Protein AF-A0A135VPC7-F1 (afdb_monomer_lite)

Secondary structure (DSSP, 8-state):
----STTHHHHHHHHHHHS--------EEEEEE-TTT--EEEEEEETTTTEEEEEEES-----PPP---S-HHHHHHHT--B-TTSSBPP-TTSS-TTB-SSTT-B--GGGTSS--HHHHHHHHHHHHHHHHHHS--PPPPPPPPPPHHHHHHHHSSP-EEEEEE-TTHHHHTTS-HHHHHHHHHTSTTEEEEEEETTTTSHHHHHHHHHHHHHTT-SEEEEEES-HHHHHHHHHHHHHTTT--GGGEEEEE-IIIIITT-TT-HHHHHHHHHHHHHHHHHHHTT----PPPP-PPPSEEEEE--BHHHHHHHHHHHHTT-EEEEE-SSSSSBGGGGG-SEETTTTEEHHHHHHHHHHHHTT-TTEEEETTEEEEEEEEETTEEEEEEEETTEEEEEEESEEEE---------TTGGGTTTSTT---HHHHHHHHHTT-S--TT------TTTTSS--TTSTT---S--SSHHHHHHHHHHHT-

pLDDT: mean 91.54, std 7.48, range [54.12, 98.88]

Foldseek 3Di:
DPQFDWCRLVVVVCCVPPVVDDDAPWDWDDWDADPPPRWIWTWIARPVVRDIDTDTDNDDDDDDADAADPPVVVCVVQVFDADPRGATAADPVDPQRQHRVRPLHGDFDPSHHDDDPVRRVVSVVVRVLSNVLVDDDPDDDDQPDQDPVLVVLLPDQAQEEEEEECCACLQVVQAVSVVLQVLLCPAPNHQHGYYDPHCLDPVNLVVVLVCCVVSVGQAYEYEEADCVPCLVVVLVSVVVSSHQSQLYFYQHLRPVARPVCSVPRVVSHVVSSVSSNVRVVVSSVGHRDDDDDDAAAQEEEEEAQALVSLVVLLSSVSSPGAYEYEHLAQAHHAPLVLFQADDLVRHGSVVSRVVSCVSQPPRPRYHYHHNKDWDDWDDDARWIWTWIDRPPDIDTDTHNYYHYDNDDDDDDDPQQVCVVNDPLDDDLSVQRVCLSVVNHADPPDDDDDDPQRQACDDPPDVVGHNTDPNCRVVSVVSSVVSVD

Radius of gyration: 28.24 Å; chains: 1; bounding box: 71×53×79 Å

Sequence (484 aa):
MRAFGKGFEEFLVRAETEYDIHFVKGIPSEIQEDYGTKDLIVRHSDAKGHNVLVDKYDLVVLCPAMIPSLNTKLNEQLGITTDESGFIQPDLSSLMISETGVPGIHMCGAVQMPKDIPDSVAQGSAAAALAALDITIPQGEETEALTEEDLELIAAEPRIGVVICSCGINIAGTVDVAEVTEYASSLPNVVYAENLLYSCSSDAQVVIKEAIKEHKLNRLVVASCTPRTHEPLFRATIEEAGLNKYLFELANIREHCSWVHQADKDEATSKAMDLVRMSVARAKLLEAQEEAVTQIEPSVLIIGAGVSGMATAEVISQKGFNVYLVEKQDKVGGFLNELATVNFDNRPASEIVAYYEHRISGKENIHLLLNSEVVDAKGSIGEFEVVIKTGAKKETLTVGIVIVATGAVALEEKGLYGLNKLPEVMTEVEFNTRIASGEGIEDGETFAVIHCAGSREDASLEGSRTWCSGICCMIALEHSLELC

Structure (mmCIF, N/CA/C/O backbone):
data_AF-A0A135VPC7-F1
#
_entry.id   AF-A0A135VPC7-F1
#
loop_
_atom_site.group_PDB
_atom_site.id
_atom_site.type_symbol
_atom_site.label_atom_id
_atom_site.label_alt_id
_atom_site.label_comp_id
_atom_site.label_asym_id
_atom_site.label_entity_id
_atom_site.label_seq_id
_atom_site.pdbx_PDB_ins_code
_atom_site.Cartn_x
_atom_site.Cartn_y
_atom_site.Cartn_z
_atom_site.occupancy
_atom_site.B_iso_or_equiv
_atom_site.auth_seq_id
_atom_site.auth_comp_id
_atom_site.auth_asym_id
_atom_site.auth_atom_id
_atom_site.pdbx_PDB_model_num
ATOM 1 N N . MET A 1 1 ? 18.654 10.940 12.862 1.00 72.75 1 MET A N 1
ATOM 2 C CA . MET A 1 1 ? 17.286 11.270 12.396 1.00 72.75 1 MET A CA 1
ATOM 3 C C . MET A 1 1 ? 16.316 10.312 13.087 1.00 72.75 1 MET A C 1
ATOM 5 O O . MET A 1 1 ? 16.768 9.244 13.469 1.00 72.75 1 MET A O 1
ATOM 9 N N . ARG A 1 2 ? 15.046 10.670 13.326 1.00 78.12 2 ARG A N 1
ATOM 10 C CA . ARG A 1 2 ? 14.017 9.685 13.718 1.00 78.12 2 ARG A CA 1
ATOM 11 C C . ARG A 1 2 ? 13.128 9.452 12.505 1.00 78.12 2 ARG A C 1
ATOM 13 O O . ARG A 1 2 ? 12.316 10.313 12.190 1.00 78.12 2 ARG A O 1
ATOM 20 N N . ALA A 1 3 ? 13.349 8.351 11.794 1.00 84.81 3 ALA A N 1
ATOM 21 C CA . ALA A 1 3 ? 12.686 8.100 10.520 1.00 84.81 3 ALA A CA 1
ATOM 22 C C . ALA A 1 3 ? 11.246 7.609 10.756 1.00 84.81 3 ALA A C 1
ATOM 24 O O . ALA A 1 3 ? 11.045 6.591 11.415 1.00 84.81 3 ALA A O 1
ATOM 25 N N . PHE A 1 4 ? 10.247 8.375 10.323 1.00 84.00 4 PHE A N 1
ATOM 26 C CA . PHE A 1 4 ? 8.829 8.051 10.504 1.00 84.00 4 PHE A CA 1
ATOM 27 C C . PHE A 1 4 ? 8.367 7.025 9.462 1.00 84.00 4 PHE A C 1
ATOM 29 O O . PHE A 1 4 ? 8.830 7.063 8.329 1.00 84.00 4 PHE A O 1
ATOM 36 N N . GLY A 1 5 ? 7.439 6.142 9.841 1.00 81.50 5 GLY A N 1
ATOM 37 C CA . GLY A 1 5 ? 6.822 5.173 8.934 1.00 81.50 5 GLY A CA 1
ATOM 38 C C . GLY A 1 5 ? 7.463 3.781 8.952 1.00 81.50 5 GLY A C 1
ATOM 39 O O . GLY A 1 5 ? 8.537 3.546 9.512 1.00 81.50 5 GLY A O 1
ATOM 40 N N . LYS A 1 6 ? 6.764 2.821 8.342 1.00 80.94 6 LYS A N 1
ATOM 41 C CA . LYS A 1 6 ? 7.177 1.413 8.284 1.00 80.94 6 LYS A CA 1
ATOM 42 C C . LYS A 1 6 ? 8.359 1.231 7.325 1.00 80.94 6 LYS A C 1
ATOM 44 O O . LYS A 1 6 ? 8.298 1.692 6.191 1.00 80.94 6 LYS A O 1
ATOM 49 N N . GLY A 1 7 ? 9.406 0.523 7.752 1.00 83.69 7 GLY A N 1
ATOM 50 C CA . GLY A 1 7 ? 10.585 0.226 6.926 1.00 83.69 7 GLY A CA 1
ATOM 51 C C . GLY A 1 7 ? 11.620 1.355 6.839 1.00 83.69 7 GLY A C 1
ATOM 52 O O . GLY A 1 7 ? 12.716 1.138 6.324 1.00 83.69 7 GLY A O 1
ATOM 53 N N . PHE A 1 8 ? 11.300 2.556 7.330 1.00 87.06 8 PHE A N 1
ATOM 54 C CA . PHE A 1 8 ? 12.202 3.706 7.273 1.00 87.06 8 PHE A CA 1
ATOM 55 C C . PHE A 1 8 ? 13.305 3.663 8.336 1.00 87.06 8 PHE A C 1
ATOM 57 O O . PHE A 1 8 ? 14.398 4.173 8.090 1.00 87.06 8 PHE A O 1
ATOM 64 N N . GLU A 1 9 ? 13.056 3.046 9.496 1.00 88.00 9 GLU A N 1
ATOM 65 C CA . GLU A 1 9 ? 14.110 2.850 10.498 1.00 88.00 9 GLU A CA 1
ATOM 66 C C . GLU A 1 9 ? 15.150 1.853 9.993 1.00 88.00 9 GLU A C 1
ATOM 68 O O . GLU A 1 9 ? 16.345 2.126 10.027 1.00 88.00 9 GLU A O 1
ATOM 73 N N . GLU A 1 10 ? 14.695 0.739 9.428 1.00 87.31 10 GLU A N 1
ATOM 74 C CA . GLU A 1 10 ? 15.557 -0.265 8.816 1.00 87.31 10 GLU A CA 1
ATOM 75 C C . GLU A 1 10 ? 16.342 0.316 7.638 1.00 87.31 10 GLU A C 1
ATOM 77 O O . GLU A 1 10 ? 17.516 -0.001 7.458 1.00 87.31 10 GLU A O 1
ATOM 82 N N . PHE A 1 11 ? 15.724 1.210 6.859 1.00 87.69 11 PHE A N 1
ATOM 83 C CA . PHE A 1 11 ? 16.418 1.947 5.807 1.00 87.69 11 PHE A CA 1
ATOM 84 C C . PHE A 1 11 ? 17.550 2.821 6.365 1.00 87.69 11 PHE A C 1
ATOM 86 O O . PHE A 1 11 ? 18.639 2.829 5.793 1.00 87.69 11 PHE A O 1
ATOM 93 N N . LEU A 1 12 ? 17.314 3.526 7.476 1.00 88.50 12 LEU A N 1
ATOM 94 C CA . LEU A 1 12 ? 18.331 4.344 8.139 1.00 88.50 12 LEU A CA 1
ATOM 95 C C . LEU A 1 12 ? 19.474 3.486 8.692 1.00 88.50 12 LEU A C 1
ATOM 97 O O . LEU A 1 12 ? 20.634 3.810 8.459 1.00 88.50 12 LEU A O 1
ATOM 101 N N . VAL A 1 13 ? 19.158 2.378 9.368 1.00 87.00 13 VAL A N 1
ATOM 102 C CA . VAL A 1 13 ? 20.171 1.443 9.881 1.00 87.00 13 VAL A CA 1
ATOM 103 C C . VAL A 1 13 ? 21.017 0.905 8.732 1.00 87.00 13 VAL A C 1
ATOM 105 O O . VAL A 1 13 ? 22.240 0.944 8.796 1.00 87.00 13 VAL A O 1
ATOM 108 N N . ARG A 1 14 ? 20.378 0.490 7.635 1.00 88.81 14 ARG A N 1
ATOM 109 C CA . ARG A 1 14 ? 21.077 -0.001 6.447 1.00 88.81 14 ARG A CA 1
ATOM 110 C C . ARG A 1 14 ? 21.970 1.066 5.810 1.00 88.81 14 ARG A C 1
ATOM 112 O O . ARG A 1 14 ? 23.084 0.756 5.401 1.00 88.81 14 ARG A O 1
ATOM 119 N N . ALA A 1 15 ? 21.501 2.313 5.734 1.00 90.50 15 ALA A N 1
ATOM 120 C CA . ALA A 1 15 ? 22.293 3.453 5.270 1.00 90.50 15 ALA A CA 1
AT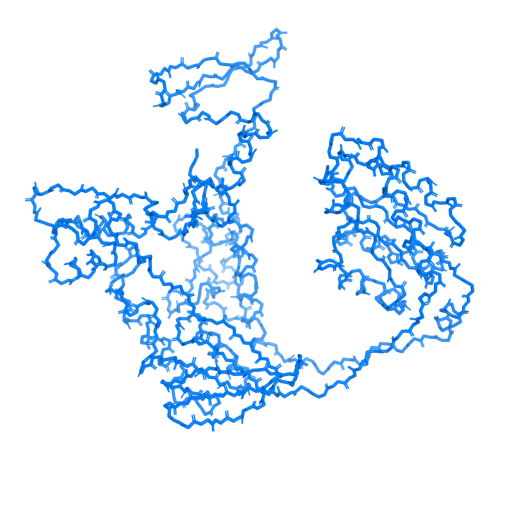OM 121 C C . ALA A 1 15 ? 23.600 3.599 6.069 1.00 90.50 15 ALA A C 1
ATOM 123 O O . ALA A 1 15 ? 24.664 3.756 5.472 1.00 90.50 15 ALA A O 1
ATOM 124 N N . GLU A 1 16 ? 23.530 3.484 7.397 1.00 89.12 16 GLU A N 1
ATOM 125 C CA . GLU A 1 16 ? 24.704 3.545 8.276 1.00 89.12 16 GLU A CA 1
ATOM 126 C C . GLU A 1 16 ? 25.622 2.325 8.121 1.00 89.12 16 GLU A C 1
ATOM 128 O O . GLU A 1 16 ? 26.836 2.482 8.021 1.00 89.12 16 GLU A O 1
ATOM 133 N N . THR A 1 17 ? 25.068 1.108 8.102 1.00 88.19 17 THR A N 1
ATOM 134 C CA . THR A 1 17 ? 25.876 -0.119 8.197 1.00 88.19 17 THR A CA 1
ATOM 135 C C . THR A 1 17 ? 26.418 -0.623 6.865 1.00 88.19 17 THR A C 1
ATOM 137 O O . THR A 1 17 ? 27.460 -1.274 6.853 1.00 88.19 17 THR A O 1
ATOM 140 N N . GLU A 1 18 ? 25.713 -0.382 5.756 1.00 88.12 18 GLU A N 1
ATOM 141 C CA . GLU A 1 18 ? 26.069 -0.924 4.434 1.00 88.12 18 GLU A CA 1
ATOM 142 C C . GLU A 1 18 ? 26.619 0.135 3.472 1.00 88.12 18 GLU A C 1
ATOM 144 O O . GLU A 1 18 ? 27.427 -0.200 2.608 1.00 88.12 18 GLU A O 1
ATOM 149 N N . TYR A 1 19 ? 26.204 1.399 3.608 1.00 87.44 19 TYR A N 1
ATOM 150 C CA . TYR A 1 19 ? 26.541 2.463 2.650 1.00 87.44 19 TYR A CA 1
ATOM 151 C C . TYR A 1 19 ? 27.497 3.526 3.207 1.00 87.44 19 TYR A C 1
ATOM 153 O O . TYR A 1 19 ? 27.741 4.522 2.529 1.00 87.44 19 TYR A O 1
ATOM 161 N N . ASP A 1 20 ? 28.020 3.328 4.423 1.00 89.38 20 ASP A N 1
ATOM 162 C CA . ASP A 1 20 ? 28.919 4.266 5.118 1.00 89.38 20 ASP A CA 1
ATOM 163 C C . ASP A 1 20 ? 28.349 5.699 5.187 1.00 89.38 20 ASP A C 1
ATOM 165 O O . ASP A 1 20 ? 29.056 6.703 5.102 1.00 89.38 20 ASP A O 1
ATOM 169 N N . ILE A 1 21 ? 27.018 5.815 5.306 1.00 92.12 21 ILE A N 1
ATOM 170 C CA . ILE A 1 21 ? 26.350 7.112 5.417 1.00 92.12 21 ILE A CA 1
ATOM 171 C C . ILE A 1 21 ? 26.437 7.582 6.866 1.00 92.12 21 ILE A C 1
ATOM 173 O O . ILE A 1 21 ? 25.859 6.990 7.777 1.00 92.12 21 ILE A O 1
ATOM 177 N N . HIS A 1 22 ? 27.115 8.707 7.079 1.00 89.06 22 HIS A N 1
ATOM 178 C CA . HIS A 1 22 ? 27.254 9.310 8.399 1.00 89.06 22 HIS A CA 1
ATOM 179 C C . HIS A 1 22 ? 26.122 10.300 8.699 1.00 89.06 22 HIS A C 1
ATOM 181 O O . HIS A 1 22 ? 26.039 11.382 8.115 1.00 89.06 22 HIS A O 1
ATOM 187 N N . PHE A 1 23 ? 25.274 9.975 9.678 1.00 88.50 23 PHE A N 1
ATOM 188 C CA . PHE A 1 23 ? 24.231 10.885 10.152 1.00 88.50 23 PHE A CA 1
ATOM 189 C C . PHE A 1 23 ? 24.713 11.731 11.335 1.00 88.50 23 PHE A C 1
ATOM 191 O O . PHE A 1 23 ? 24.762 11.275 12.482 1.00 88.50 23 PHE A O 1
ATOM 198 N N . VAL A 1 24 ? 24.968 13.015 11.085 1.00 87.56 24 VAL A N 1
ATOM 199 C CA . VAL A 1 24 ? 25.245 13.992 12.146 1.00 87.56 24 VAL A CA 1
ATOM 200 C C . VAL A 1 24 ? 23.940 14.648 12.593 1.00 87.56 24 VAL A C 1
ATOM 202 O O . VAL A 1 24 ? 23.229 15.273 11.807 1.00 87.56 24 VAL A O 1
ATOM 205 N N . LYS A 1 25 ? 23.597 14.520 13.882 1.00 86.94 25 LYS A N 1
ATOM 206 C CA . LYS A 1 25 ? 22.480 15.278 14.463 1.00 86.94 25 LYS A CA 1
ATOM 207 C C . LYS A 1 25 ? 22.978 16.691 14.747 1.00 86.94 25 LYS A C 1
ATOM 209 O O . LYS A 1 25 ? 23.681 16.893 15.729 1.00 86.94 25 LYS A O 1
ATOM 214 N N . GLY A 1 26 ? 22.596 17.656 13.923 1.00 86.06 26 GLY A N 1
ATOM 215 C CA . GLY A 1 26 ? 23.126 19.010 14.003 1.00 86.06 26 GLY A CA 1
ATOM 216 C C . GLY A 1 26 ? 22.291 20.028 13.249 1.00 86.06 26 GLY A C 1
ATOM 217 O O . GLY A 1 26 ? 21.329 19.676 12.571 1.00 86.06 26 GLY A O 1
ATOM 218 N N . ILE A 1 27 ? 22.677 21.294 13.375 1.00 86.94 27 ILE A N 1
ATOM 219 C CA . ILE A 1 27 ? 22.133 22.401 12.591 1.00 86.94 27 ILE A CA 1
ATOM 220 C C . ILE A 1 27 ? 23.281 22.952 11.738 1.00 86.94 27 ILE A C 1
ATOM 222 O O . ILE A 1 27 ? 24.277 23.410 12.311 1.00 86.94 27 ILE A O 1
ATOM 226 N N . PRO A 1 28 ? 23.179 22.913 10.399 1.00 89.00 28 PRO A N 1
ATOM 227 C CA . PRO A 1 28 ? 24.107 23.633 9.541 1.00 89.00 28 PRO A CA 1
ATOM 228 C C . PRO A 1 28 ? 23.878 25.136 9.715 1.00 89.00 28 PRO A C 1
ATOM 230 O O . PRO A 1 28 ? 22.756 25.622 9.592 1.00 89.00 28 PRO A O 1
ATOM 233 N N . SER A 1 29 ? 24.938 25.873 10.044 1.00 91.31 29 SER A N 1
ATOM 234 C CA . SER A 1 29 ? 24.877 27.323 10.256 1.00 91.31 29 SER A CA 1
ATOM 235 C C . SER A 1 29 ? 25.295 28.117 9.026 1.00 91.31 29 SER A C 1
ATOM 237 O O . SER A 1 29 ? 24.827 29.234 8.833 1.00 91.31 29 SER A O 1
ATOM 239 N N . GLU A 1 30 ? 26.219 27.575 8.232 1.00 93.06 30 GLU A N 1
ATOM 240 C CA . GLU A 1 30 ? 26.846 28.309 7.139 1.00 93.06 30 GLU A CA 1
ATOM 241 C C . GLU A 1 30 ? 27.430 27.348 6.102 1.00 93.06 30 GLU A C 1
ATOM 243 O O . GLU A 1 30 ? 27.975 26.303 6.461 1.00 93.06 30 GLU A O 1
ATOM 248 N N . ILE A 1 31 ? 27.323 27.727 4.829 1.00 94.06 31 ILE A N 1
ATOM 249 C CA . ILE A 1 31 ? 27.964 27.052 3.700 1.00 94.06 31 ILE A CA 1
ATOM 250 C C . ILE A 1 31 ? 28.766 28.116 2.948 1.00 94.06 31 ILE A C 1
ATOM 252 O O . ILE A 1 31 ? 28.195 29.116 2.509 1.00 94.06 31 ILE A O 1
ATOM 256 N N . GLN A 1 32 ? 30.074 27.910 2.811 1.00 95.38 32 GLN A N 1
ATOM 257 C CA . GLN A 1 32 ? 30.968 28.774 2.038 1.00 95.38 32 GLN A CA 1
ATOM 258 C C . GLN A 1 32 ? 31.668 27.965 0.950 1.00 95.38 32 GLN A C 1
ATOM 260 O O . GLN A 1 32 ? 32.112 26.851 1.199 1.00 95.38 32 GLN A O 1
ATOM 265 N N . GLU A 1 33 ? 31.809 28.533 -0.242 1.00 95.19 33 GLU A N 1
ATOM 266 C CA . GLU A 1 33 ? 32.631 27.941 -1.300 1.00 95.19 33 GLU A CA 1
ATOM 267 C C . GLU A 1 33 ? 34.086 28.408 -1.147 1.00 95.19 33 GLU A C 1
ATOM 269 O O . GLU A 1 33 ? 34.357 29.611 -1.050 1.00 95.19 33 GLU A O 1
ATOM 274 N N . ASP A 1 34 ? 35.036 27.473 -1.156 1.00 93.12 34 ASP A N 1
ATOM 275 C CA . ASP A 1 34 ? 36.452 27.797 -1.320 1.00 93.12 34 ASP A CA 1
ATOM 276 C C . ASP A 1 34 ? 36.701 28.202 -2.781 1.00 93.12 34 ASP A C 1
ATOM 278 O O . ASP A 1 34 ? 36.627 27.387 -3.700 1.00 93.12 34 ASP A O 1
ATOM 282 N N . TYR A 1 35 ? 37.010 29.477 -3.024 1.00 90.88 35 TYR A N 1
ATOM 283 C CA . TYR A 1 35 ? 37.190 29.993 -4.386 1.00 90.88 35 TYR A CA 1
ATOM 284 C C . TYR A 1 35 ? 38.337 29.333 -5.168 1.00 90.88 35 TYR A C 1
ATOM 286 O O . TYR A 1 35 ? 38.335 29.410 -6.400 1.00 90.88 35 TYR A O 1
ATOM 294 N N . GLY A 1 36 ? 39.314 28.735 -4.478 1.00 93.31 36 GLY A N 1
ATOM 295 C CA . GLY A 1 36 ? 40.458 28.064 -5.084 1.00 93.31 36 GLY A CA 1
ATOM 296 C C . GLY A 1 36 ? 40.164 26.612 -5.449 1.00 93.31 36 GLY A C 1
ATOM 297 O O . GLY A 1 36 ? 40.457 26.211 -6.575 1.00 93.31 36 GLY A O 1
ATOM 298 N N . THR A 1 37 ? 39.594 25.837 -4.519 1.00 93.00 37 THR A N 1
ATOM 299 C CA . THR A 1 37 ? 39.333 24.399 -4.732 1.00 93.00 37 THR A CA 1
ATOM 300 C C . THR A 1 37 ? 37.948 24.095 -5.283 1.00 93.00 37 THR A C 1
ATOM 302 O O . THR A 1 37 ? 37.784 23.054 -5.907 1.00 93.00 37 THR A O 1
ATOM 305 N N . LYS A 1 38 ? 36.990 25.019 -5.128 1.00 93.19 38 LYS A N 1
ATOM 306 C CA . LYS A 1 38 ? 35.553 24.829 -5.393 1.00 93.19 38 LYS A CA 1
ATOM 307 C C . LYS A 1 38 ? 34.832 23.914 -4.400 1.00 93.19 38 LYS A C 1
ATOM 309 O O . LYS A 1 38 ? 33.646 23.662 -4.587 1.00 93.19 38 LYS A O 1
ATOM 314 N N . ASP A 1 39 ? 35.503 23.501 -3.323 1.00 95.31 39 ASP A N 1
ATOM 315 C CA . ASP A 1 39 ? 34.881 22.714 -2.254 1.00 95.31 39 ASP A CA 1
ATOM 316 C C . ASP A 1 39 ? 33.883 23.561 -1.458 1.00 95.31 39 ASP A C 1
ATOM 318 O O . ASP A 1 39 ? 34.072 24.765 -1.249 1.00 95.31 39 ASP A O 1
ATOM 322 N N . LEU A 1 40 ? 32.856 22.904 -0.927 1.00 96.00 40 LEU A N 1
ATOM 323 C CA . LEU A 1 40 ? 31.874 23.507 -0.037 1.00 96.00 40 LEU A CA 1
ATOM 324 C C . LEU A 1 40 ? 32.274 23.243 1.416 1.00 96.00 40 LEU A C 1
ATOM 326 O O . LEU A 1 40 ? 32.269 22.110 1.891 1.00 96.00 40 LEU A O 1
ATOM 330 N N . ILE A 1 41 ? 32.619 24.310 2.128 1.00 95.94 41 ILE A N 1
ATOM 331 C CA . ILE A 1 41 ? 32.928 24.309 3.555 1.00 95.94 41 ILE A CA 1
ATOM 332 C C . ILE A 1 41 ? 31.616 24.490 4.316 1.00 95.94 41 ILE A C 1
ATOM 334 O O . ILE A 1 41 ? 30.995 25.555 4.260 1.00 95.94 41 ILE A O 1
ATOM 338 N N . VAL A 1 42 ? 31.197 23.459 5.044 1.00 94.56 42 VAL A N 1
ATOM 339 C CA . VAL A 1 42 ? 29.961 23.459 5.827 1.00 94.56 42 VAL A CA 1
ATOM 340 C C . VAL A 1 42 ? 30.307 23.555 7.301 1.00 94.56 42 VAL A C 1
ATOM 342 O O . VAL A 1 42 ? 30.961 22.683 7.872 1.00 94.56 42 VAL A O 1
ATOM 345 N N . ARG A 1 43 ? 29.821 24.618 7.940 1.00 94.44 43 ARG A N 1
ATOM 346 C CA . ARG A 1 43 ? 29.892 24.777 9.388 1.00 94.44 43 ARG A CA 1
ATOM 347 C C . ARG A 1 43 ? 28.586 24.300 10.003 1.00 94.44 43 ARG A C 1
ATOM 349 O O . ARG A 1 43 ? 27.528 24.857 9.698 1.00 94.44 43 ARG A O 1
ATOM 356 N N . HIS A 1 44 ? 28.649 23.312 10.887 1.00 91.81 44 HIS A N 1
ATOM 357 C CA . HIS A 1 44 ? 27.465 22.762 11.547 1.00 91.81 44 HIS A CA 1
ATOM 358 C C . HIS A 1 44 ? 27.744 22.356 12.993 1.00 91.81 44 HIS A C 1
ATOM 360 O O . HIS A 1 44 ? 28.887 22.153 13.399 1.00 91.81 44 HIS A O 1
ATOM 366 N N . SER A 1 45 ? 26.691 22.252 13.799 1.00 90.69 45 SER A N 1
ATOM 367 C CA . SER A 1 45 ? 26.810 21.656 15.130 1.00 90.69 45 SER A CA 1
ATOM 368 C C . SER A 1 45 ? 26.825 20.129 15.058 1.00 90.69 45 SER A C 1
ATOM 370 O O . SER A 1 45 ? 26.252 19.528 14.151 1.00 90.69 45 SER A O 1
ATOM 372 N N . ASP A 1 46 ? 27.451 19.500 16.046 1.00 86.69 46 ASP A N 1
ATOM 373 C CA . ASP A 1 46 ? 27.217 18.106 16.401 1.00 86.69 46 ASP A CA 1
ATOM 374 C C . ASP A 1 46 ? 26.585 18.066 17.794 1.00 86.69 46 ASP A C 1
ATOM 376 O O . ASP A 1 46 ? 27.235 18.309 18.814 1.00 86.69 46 ASP A O 1
ATOM 380 N N . ALA A 1 47 ? 25.287 17.777 17.838 1.00 78.44 47 ALA A N 1
ATOM 381 C CA . ALA A 1 47 ? 24.519 17.713 19.072 1.00 78.44 47 ALA A CA 1
ATOM 382 C C . ALA A 1 47 ? 24.917 16.526 19.963 1.00 78.44 47 ALA A C 1
ATOM 384 O O . ALA A 1 47 ? 24.576 16.544 21.144 1.00 78.44 47 ALA A O 1
ATOM 385 N N . LYS A 1 48 ? 25.600 15.501 19.428 1.00 78.00 48 LYS A N 1
ATOM 386 C CA . LYS A 1 48 ? 26.121 14.377 20.223 1.00 78.00 48 LYS A CA 1
ATOM 387 C C . LYS A 1 48 ? 27.492 14.708 20.816 1.00 78.00 48 LYS A C 1
ATOM 389 O O . LYS A 1 48 ? 27.728 14.430 21.986 1.00 78.00 48 LYS A O 1
ATOM 394 N N . GLY A 1 49 ? 28.381 15.303 20.023 1.00 74.50 49 GLY A N 1
ATOM 395 C CA . GLY A 1 49 ? 29.731 15.683 20.444 1.00 74.50 49 GLY A CA 1
ATOM 396 C C . GLY A 1 49 ? 29.831 17.031 21.160 1.00 74.50 49 GLY A C 1
ATOM 397 O O . GLY A 1 49 ? 30.895 17.350 21.680 1.00 74.50 49 GLY A O 1
ATOM 398 N N . HIS A 1 50 ? 28.752 17.823 21.188 1.00 78.69 50 HIS A N 1
ATOM 399 C CA . HIS A 1 50 ? 28.715 19.192 21.723 1.00 78.69 50 HIS A CA 1
ATOM 400 C C . HIS A 1 50 ? 29.764 20.134 21.099 1.00 78.69 50 HIS A C 1
ATOM 402 O O . HIS A 1 50 ? 30.234 21.068 21.747 1.00 78.69 50 HIS A O 1
ATOM 408 N N . ASN A 1 51 ? 30.110 19.907 19.828 1.00 86.25 51 ASN A N 1
ATOM 409 C CA . ASN A 1 51 ? 31.130 20.661 19.099 1.00 86.25 51 ASN A CA 1
ATOM 410 C C . ASN A 1 51 ? 30.536 21.389 17.888 1.00 86.25 51 ASN A C 1
ATOM 412 O O . ASN A 1 51 ? 29.458 21.050 17.396 1.00 86.25 51 ASN A O 1
ATOM 416 N N . VAL A 1 52 ? 31.266 22.391 17.396 1.00 89.19 52 VAL A N 1
ATOM 417 C CA . VAL A 1 52 ? 31.037 22.979 16.071 1.00 89.19 52 VAL A CA 1
ATOM 418 C C . VAL A 1 52 ? 32.065 22.379 15.126 1.00 89.19 52 VAL A C 1
ATOM 420 O O . VAL A 1 52 ? 33.265 22.492 15.376 1.00 89.19 52 VAL A O 1
ATOM 423 N N . LEU A 1 53 ? 31.583 21.742 14.069 1.00 90.12 53 LEU A N 1
ATOM 424 C CA . LEU A 1 53 ? 32.388 21.108 13.038 1.00 90.12 53 LEU A CA 1
ATOM 425 C C . LEU A 1 53 ? 32.462 22.013 11.805 1.00 90.12 53 LEU A C 1
ATOM 427 O O . LEU A 1 53 ? 31.583 22.850 11.569 1.00 90.12 53 LEU A O 1
ATOM 431 N N . VAL A 1 54 ? 33.564 21.880 11.071 1.00 93.06 54 VAL A N 1
ATOM 432 C CA . VAL A 1 54 ? 33.824 22.574 9.809 1.00 93.06 54 VAL A CA 1
ATOM 433 C C . VAL A 1 54 ? 34.364 21.529 8.850 1.00 93.06 54 VAL A C 1
ATOM 435 O O . VAL A 1 54 ? 35.555 21.219 8.872 1.00 93.06 54 VAL A O 1
ATOM 438 N N . ASP A 1 55 ? 33.468 20.989 8.038 1.00 92.56 55 ASP A N 1
ATOM 439 C CA . ASP A 1 55 ? 33.754 19.885 7.132 1.00 92.56 55 ASP A CA 1
ATOM 440 C C . ASP A 1 55 ? 33.698 20.359 5.677 1.00 92.56 55 ASP A C 1
ATOM 442 O O . ASP A 1 55 ? 33.061 21.366 5.352 1.00 92.56 55 ASP A O 1
ATOM 446 N N . LYS A 1 56 ? 34.422 19.662 4.799 1.00 94.69 56 LYS A N 1
ATOM 447 C CA . LYS A 1 56 ? 34.497 19.963 3.366 1.00 94.69 56 LYS A CA 1
ATOM 448 C C . LYS A 1 56 ? 33.747 18.905 2.572 1.00 94.69 56 LYS A C 1
ATOM 450 O O . LYS A 1 56 ? 33.930 17.718 2.827 1.00 94.69 56 LYS A O 1
ATOM 455 N N . TYR A 1 57 ? 32.966 19.342 1.592 1.00 94.25 57 TYR A N 1
ATOM 456 C CA . TYR A 1 57 ? 32.167 18.474 0.732 1.00 94.25 57 TYR A CA 1
ATOM 457 C C . TYR A 1 57 ? 32.251 18.914 -0.731 1.00 94.25 57 TYR A C 1
ATOM 459 O O . TYR A 1 57 ? 32.289 20.110 -1.019 1.00 94.25 57 TYR A O 1
ATOM 467 N N . ASP A 1 58 ? 32.202 17.954 -1.656 1.00 94.94 58 ASP A N 1
ATOM 468 C CA . ASP A 1 58 ? 32.141 18.226 -3.102 1.00 94.94 58 ASP A CA 1
ATOM 469 C C . ASP A 1 58 ? 30.747 18.710 -3.549 1.00 94.94 58 ASP A C 1
ATOM 471 O O . ASP A 1 58 ? 30.598 19.386 -4.566 1.00 94.94 58 ASP A O 1
ATOM 475 N N . LEU A 1 59 ? 29.703 18.353 -2.793 1.00 93.94 59 LEU A N 1
ATOM 476 C CA . LEU A 1 59 ? 28.312 18.695 -3.076 1.00 93.94 59 LEU A CA 1
ATOM 477 C C . LEU A 1 59 ? 27.525 18.860 -1.775 1.00 93.94 59 LEU A C 1
ATOM 479 O O . LEU A 1 59 ? 27.587 18.014 -0.886 1.00 93.94 59 LEU A O 1
ATOM 483 N N . VAL A 1 60 ? 26.713 19.915 -1.705 1.00 93.19 60 VAL A N 1
ATOM 484 C CA . VAL A 1 60 ? 25.707 20.093 -0.655 1.00 93.19 60 VAL A CA 1
ATOM 485 C C . VAL A 1 60 ? 24.331 20.098 -1.302 1.00 93.19 60 VAL A C 1
ATOM 487 O O . VAL A 1 60 ? 24.008 20.977 -2.100 1.00 93.19 60 VAL A O 1
ATOM 490 N N . VAL A 1 61 ? 23.512 19.112 -0.940 1.00 93.75 61 VAL A N 1
ATOM 491 C CA . VAL A 1 61 ? 22.116 19.019 -1.372 1.00 93.75 61 VAL A CA 1
ATOM 492 C C . VAL A 1 61 ? 21.228 19.495 -0.231 1.00 93.75 61 VAL A C 1
ATOM 494 O O . VAL A 1 61 ? 21.211 18.902 0.846 1.00 93.75 61 VAL A O 1
ATOM 497 N N . LEU A 1 62 ? 20.485 20.577 -0.459 1.00 89.44 62 LEU A N 1
ATOM 498 C CA . LEU A 1 62 ? 19.492 21.057 0.496 1.00 89.44 62 LEU A CA 1
ATOM 499 C C . LEU A 1 62 ? 18.203 20.247 0.340 1.00 89.44 62 LEU A C 1
ATOM 501 O O . LEU A 1 62 ? 17.713 20.071 -0.773 1.00 89.44 62 LEU A O 1
ATOM 505 N N . CYS A 1 63 ? 17.633 19.807 1.460 1.00 87.56 63 CYS A N 1
ATOM 506 C CA . CYS A 1 63 ? 16.290 19.234 1.522 1.00 87.56 63 CYS A CA 1
ATOM 507 C C . CYS A 1 63 ? 15.347 20.281 2.144 1.00 87.56 63 CYS A C 1
ATOM 509 O O . CYS A 1 63 ? 15.166 20.287 3.364 1.00 87.56 63 CYS A O 1
ATOM 511 N N . PRO A 1 64 ? 14.849 21.257 1.357 1.00 86.12 64 PRO A N 1
ATOM 512 C CA . PRO A 1 64 ? 13.976 22.305 1.872 1.00 86.12 64 PRO A CA 1
ATOM 513 C C . PRO A 1 64 ? 12.606 21.747 2.269 1.00 86.12 64 PRO A C 1
ATOM 515 O O . PRO A 1 64 ? 12.191 20.679 1.820 1.00 86.12 64 PRO A O 1
ATOM 518 N N . ALA A 1 65 ? 11.880 22.507 3.090 1.00 87.25 65 ALA A N 1
ATOM 519 C CA . ALA A 1 65 ? 10.499 22.185 3.421 1.00 87.25 65 ALA A CA 1
ATOM 520 C C . ALA A 1 65 ? 9.621 22.160 2.159 1.00 87.25 65 ALA A C 1
ATOM 522 O O . ALA A 1 65 ? 9.772 22.993 1.262 1.00 87.25 65 ALA A O 1
ATOM 523 N N . MET A 1 66 ? 8.677 21.221 2.115 1.00 90.19 66 MET A N 1
ATOM 524 C CA . MET A 1 66 ? 7.628 21.220 1.100 1.00 90.19 66 MET A CA 1
ATOM 525 C C . MET A 1 66 ? 6.666 22.378 1.374 1.00 90.19 66 MET A C 1
ATOM 527 O O . MET A 1 66 ? 6.170 22.523 2.490 1.00 90.19 66 MET A O 1
ATOM 531 N N . ILE A 1 67 ? 6.404 23.185 0.350 1.00 91.69 67 ILE A N 1
ATOM 532 C CA . ILE A 1 67 ? 5.455 24.303 0.388 1.00 91.69 67 ILE A CA 1
ATOM 533 C C . ILE A 1 67 ? 4.234 23.976 -0.483 1.00 91.69 67 ILE A C 1
ATOM 535 O O . ILE A 1 67 ? 4.368 23.194 -1.432 1.00 91.69 67 ILE A O 1
ATOM 539 N N . PRO A 1 68 ? 3.054 24.551 -0.199 1.00 91.19 68 PRO A N 1
ATOM 540 C CA . PRO A 1 68 ? 1.868 24.285 -0.999 1.00 91.19 68 PRO A CA 1
ATOM 541 C C . PRO A 1 68 ? 1.976 24.856 -2.413 1.00 91.19 68 PRO A C 1
ATOM 543 O O . PRO A 1 68 ? 2.766 25.758 -2.706 1.00 91.19 68 PRO A O 1
ATOM 546 N N . SER A 1 69 ? 1.141 24.329 -3.311 1.00 85.62 69 SER A N 1
ATOM 547 C CA . SER A 1 69 ? 1.066 24.817 -4.688 1.00 85.62 69 SER A CA 1
ATOM 548 C C . SER A 1 69 ? 0.532 26.252 -4.747 1.00 85.62 69 SER A C 1
ATOM 550 O O . SER A 1 69 ? -0.423 26.594 -4.054 1.00 85.62 69 SER A O 1
ATOM 552 N N . LEU A 1 70 ? 1.069 27.074 -5.651 1.00 84.88 70 LEU A N 1
ATOM 553 C CA . LEU A 1 70 ? 0.642 28.469 -5.855 1.00 84.88 70 LEU A CA 1
ATOM 554 C C . LEU A 1 70 ? -0.653 28.598 -6.692 1.00 84.88 70 LEU A C 1
ATOM 556 O O . L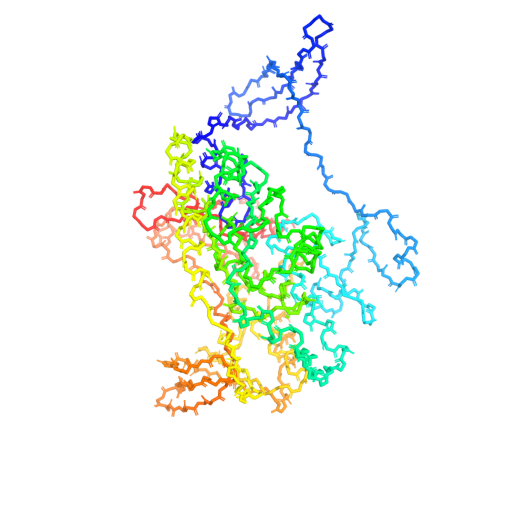EU A 1 70 ? -0.852 29.583 -7.402 1.00 84.88 70 LEU A O 1
ATOM 560 N N . ASN A 1 71 ? -1.540 27.603 -6.625 1.00 88.06 71 ASN A N 1
ATOM 561 C CA . ASN A 1 71 ? -2.749 27.491 -7.450 1.00 88.06 71 ASN A CA 1
ATOM 562 C C . ASN A 1 71 ? -3.983 28.175 -6.830 1.00 88.06 71 ASN A C 1
ATOM 564 O O . ASN A 1 71 ? -5.112 27.783 -7.113 1.00 88.06 71 ASN A O 1
ATOM 568 N N . THR A 1 72 ? -3.804 29.218 -6.016 1.00 84.94 72 THR A N 1
ATOM 569 C CA . THR A 1 72 ? -4.893 29.895 -5.281 1.00 84.94 72 THR A CA 1
ATOM 570 C C . THR A 1 72 ? -6.064 30.310 -6.169 1.00 84.94 72 THR A C 1
ATOM 572 O O . THR A 1 72 ? -7.208 30.056 -5.816 1.00 84.94 72 THR A O 1
ATOM 575 N N . LYS A 1 73 ? -5.804 30.847 -7.369 1.00 91.62 73 LYS A N 1
ATOM 576 C CA . LYS A 1 73 ? -6.872 31.214 -8.321 1.00 91.62 73 LYS A CA 1
ATOM 577 C C . LYS A 1 73 ? -7.720 30.024 -8.772 1.00 91.62 73 LYS A C 1
ATOM 579 O O . LYS A 1 73 ? -8.919 30.180 -8.970 1.00 91.62 73 LYS A O 1
ATOM 584 N N . LEU A 1 74 ? -7.096 28.862 -8.980 1.00 93.00 74 LEU A N 1
ATOM 585 C CA . LEU A 1 74 ? -7.812 27.646 -9.360 1.00 93.00 74 LEU A CA 1
ATOM 586 C C . LEU A 1 74 ? -8.662 27.155 -8.186 1.00 93.00 74 LEU A C 1
ATOM 588 O O . LEU A 1 74 ? -9.834 26.850 -8.378 1.00 93.00 74 LEU A O 1
ATOM 592 N N . ASN A 1 75 ? -8.097 27.150 -6.976 1.00 92.88 75 ASN A N 1
ATOM 593 C CA . ASN A 1 75 ? -8.824 26.766 -5.767 1.00 92.88 75 ASN A CA 1
ATOM 594 C C . ASN A 1 75 ? -10.050 27.670 -5.549 1.00 92.88 75 ASN A C 1
ATOM 596 O O . ASN A 1 75 ? -11.151 27.160 -5.369 1.00 92.88 75 ASN A O 1
ATOM 600 N N . GLU A 1 76 ? -9.896 28.993 -5.683 1.00 92.44 76 GLU A N 1
ATOM 601 C CA . GLU A 1 76 ? -11.001 29.961 -5.605 1.00 92.44 76 GLU A CA 1
ATOM 602 C C . GLU A 1 76 ? -12.090 29.699 -6.657 1.00 92.44 76 GLU A C 1
ATOM 604 O O . GLU A 1 76 ? -13.277 29.738 -6.341 1.00 92.44 76 GLU A O 1
ATOM 609 N N . GLN A 1 77 ? -11.703 29.408 -7.905 1.00 95.50 77 GLN A N 1
ATOM 610 C CA . GLN A 1 77 ? -12.650 29.100 -8.985 1.00 95.50 77 GLN A CA 1
ATOM 611 C C . GLN A 1 77 ? -13.428 27.805 -8.745 1.00 95.50 77 GLN A C 1
ATOM 613 O O . GLN A 1 77 ? -14.592 27.717 -9.132 1.00 95.50 77 GLN A O 1
ATOM 618 N N . LEU A 1 78 ? -12.785 26.814 -8.130 1.00 94.69 78 LEU A N 1
ATOM 619 C CA . LEU A 1 78 ? -13.393 25.529 -7.796 1.00 94.69 78 LEU A CA 1
ATOM 620 C C . LEU A 1 78 ? -14.158 25.562 -6.465 1.00 94.69 78 LEU A C 1
ATOM 622 O O . LEU A 1 78 ? -14.885 24.619 -6.178 1.00 94.69 78 LEU A O 1
ATOM 626 N N . GLY A 1 79 ? -14.027 26.626 -5.666 1.00 94.75 79 GLY A N 1
ATOM 627 C CA . GLY A 1 79 ? -14.625 26.719 -4.331 1.00 94.75 79 GLY A CA 1
ATOM 628 C C . GLY A 1 79 ? -13.895 25.894 -3.265 1.00 94.75 79 GLY A C 1
ATOM 629 O O . GLY A 1 79 ? -14.489 25.550 -2.248 1.00 94.75 79 GLY A O 1
ATOM 630 N N . ILE A 1 80 ? -12.624 25.562 -3.498 1.00 95.12 80 ILE A N 1
ATOM 631 C CA . ILE A 1 80 ? -11.788 24.773 -2.591 1.00 95.12 80 ILE A CA 1
ATOM 632 C C . ILE A 1 80 ? -11.165 25.690 -1.535 1.00 95.12 80 ILE A C 1
ATOM 634 O O . ILE A 1 80 ? -10.523 26.690 -1.867 1.00 95.12 80 ILE A O 1
ATOM 638 N N . THR A 1 81 ? -11.302 25.311 -0.266 1.00 93.62 81 THR A N 1
ATOM 639 C CA . THR A 1 81 ? -10.714 26.032 0.872 1.00 93.62 81 THR A CA 1
ATOM 640 C C . THR A 1 81 ? -9.273 25.582 1.121 1.00 93.62 81 THR A C 1
ATOM 642 O O . THR A 1 81 ? -8.939 24.407 0.962 1.00 93.62 81 THR A O 1
ATOM 645 N N . THR A 1 82 ? -8.410 26.512 1.532 1.00 93.25 82 THR A N 1
ATOM 646 C CA . THR A 1 82 ? -7.043 26.220 1.985 1.00 93.25 82 THR A CA 1
ATOM 647 C C . THR A 1 82 ? -6.842 26.623 3.440 1.00 93.25 82 THR A C 1
ATOM 649 O O . THR A 1 82 ? -7.470 27.576 3.901 1.00 93.25 82 THR A O 1
ATOM 652 N N . ASP A 1 83 ? -5.936 25.940 4.134 1.00 91.62 83 ASP A N 1
ATOM 653 C CA . ASP A 1 83 ? -5.523 26.286 5.493 1.00 91.62 83 ASP A CA 1
ATOM 654 C C . ASP A 1 83 ? -4.637 27.550 5.541 1.00 91.62 83 ASP A C 1
ATOM 656 O O . ASP A 1 83 ? -4.310 28.158 4.516 1.00 91.62 83 ASP A O 1
ATOM 660 N N . GLU A 1 84 ? -4.222 27.947 6.749 1.00 91.12 84 GLU A N 1
ATOM 661 C CA . GLU A 1 84 ? -3.358 29.117 6.976 1.00 91.12 84 GLU A CA 1
ATOM 662 C C . GLU A 1 84 ? -1.971 28.993 6.325 1.00 91.12 84 GLU A C 1
ATOM 664 O O . GLU A 1 84 ? -1.314 30.002 6.061 1.00 91.12 84 GLU A O 1
ATOM 669 N N . SER A 1 85 ? -1.520 27.764 6.059 1.00 90.62 85 SER A N 1
ATOM 670 C CA . SER A 1 85 ? -0.253 27.489 5.381 1.00 90.62 85 SER A CA 1
ATOM 671 C C . SER A 1 85 ? -0.394 27.505 3.856 1.00 90.62 85 SER A C 1
ATOM 673 O O . SER A 1 85 ? 0.615 27.641 3.166 1.00 90.62 85 SER A O 1
ATOM 675 N N . GLY A 1 86 ? -1.620 27.416 3.327 1.00 91.31 86 GLY A N 1
ATOM 676 C CA . GLY A 1 86 ? -1.957 27.396 1.904 1.00 91.31 86 GLY A CA 1
ATOM 677 C C . GLY A 1 86 ? -2.198 25.997 1.324 1.00 91.31 86 GLY A C 1
ATOM 678 O O . GLY A 1 86 ? -2.357 25.876 0.107 1.00 91.31 86 GLY A O 1
ATOM 679 N N . PHE A 1 87 ? -2.215 24.942 2.144 1.00 94.31 87 PHE A N 1
ATOM 680 C CA . PHE A 1 87 ? -2.573 23.593 1.697 1.00 94.31 87 PHE A CA 1
ATOM 681 C C . PHE A 1 87 ? -4.089 23.433 1.591 1.00 94.31 87 PHE A C 1
ATOM 683 O O . PHE A 1 87 ? -4.835 24.146 2.255 1.00 94.31 87 PHE A O 1
ATOM 690 N N . ILE A 1 88 ? -4.566 22.508 0.753 1.00 94.44 88 ILE A N 1
ATOM 691 C CA . ILE A 1 88 ? -6.005 22.254 0.619 1.00 94.44 88 ILE A CA 1
ATOM 692 C C . ILE A 1 88 ? -6.534 21.658 1.924 1.00 94.44 88 ILE A C 1
ATOM 694 O O . ILE A 1 88 ? -6.044 20.630 2.394 1.00 94.44 88 ILE A O 1
ATOM 698 N N . GLN A 1 89 ? -7.554 22.304 2.478 1.00 92.44 89 GLN A N 1
ATOM 699 C CA . GLN A 1 89 ? -8.179 21.902 3.725 1.00 92.44 89 GLN A CA 1
ATOM 700 C C . GLN A 1 89 ? -9.283 20.866 3.459 1.00 92.44 89 GLN A C 1
ATOM 702 O O . GLN A 1 89 ? -10.091 21.070 2.550 1.00 92.44 89 GLN A O 1
ATOM 707 N N . PRO A 1 90 ? -9.350 19.768 4.235 1.00 92.50 90 PRO A N 1
ATOM 708 C CA . PRO A 1 90 ? -10.453 18.820 4.135 1.00 92.50 90 PRO A CA 1
ATOM 709 C C . PRO A 1 90 ? -11.769 19.431 4.608 1.00 92.50 90 PRO A C 1
ATOM 711 O O . PRO A 1 90 ? -11.782 20.366 5.412 1.00 92.50 90 PRO A O 1
ATOM 714 N N . ASP A 1 91 ? -12.880 18.864 4.140 1.00 91.25 91 ASP A N 1
ATOM 715 C CA . ASP A 1 91 ? -14.202 19.198 4.663 1.00 91.25 91 ASP A CA 1
ATOM 716 C C . ASP A 1 91 ? -14.274 18.881 6.162 1.00 91.25 91 ASP A C 1
ATOM 718 O O . ASP A 1 91 ? -14.349 17.725 6.571 1.00 91.25 91 ASP A O 1
ATOM 722 N N . LEU A 1 92 ? -14.279 19.927 6.989 1.00 85.50 92 LEU A N 1
ATOM 723 C CA . LEU A 1 92 ? -14.333 19.799 8.445 1.00 85.50 92 LEU A CA 1
ATOM 724 C C . LEU A 1 92 ? -15.659 19.222 8.963 1.00 85.50 92 LEU A C 1
ATOM 726 O O . LEU A 1 92 ? -15.744 18.874 10.142 1.00 85.50 92 LEU A O 1
ATOM 730 N N . SER A 1 93 ? -16.698 19.141 8.124 1.00 84.06 93 SER A N 1
ATOM 731 C CA . SER A 1 93 ? -17.970 18.505 8.480 1.00 84.06 93 SER A CA 1
ATOM 732 C C . SER A 1 93 ? -17.949 16.977 8.338 1.00 84.06 93 SER A C 1
ATOM 734 O O . SER A 1 93 ? -18.847 16.302 8.846 1.00 84.06 93 SER A O 1
ATOM 736 N N . SER A 1 94 ? -16.909 16.432 7.700 1.00 85.56 94 SER A N 1
ATOM 737 C CA . SER A 1 94 ? -16.702 15.008 7.457 1.00 85.56 94 SER A CA 1
ATOM 738 C C . SER A 1 94 ? -15.435 14.509 8.154 1.00 85.56 94 SER A C 1
ATOM 740 O O . SER A 1 94 ? -14.478 15.248 8.373 1.00 85.56 94 SER A O 1
ATOM 742 N N . LEU A 1 95 ? -15.405 13.221 8.503 1.00 88.00 95 LEU A N 1
ATOM 743 C CA . LEU A 1 95 ? -14.175 12.554 8.956 1.00 88.00 95 LEU A CA 1
ATOM 744 C C . LEU A 1 95 ? -13.357 11.967 7.792 1.00 88.00 95 LEU A C 1
ATOM 746 O O . LEU A 1 95 ? -12.307 11.362 8.021 1.00 88.00 95 LEU A O 1
ATOM 750 N N . MET A 1 96 ? -13.821 12.133 6.550 1.00 86.50 96 MET A N 1
ATOM 751 C CA . MET A 1 96 ? -13.135 11.658 5.353 1.00 86.50 96 MET A CA 1
ATOM 752 C C . MET A 1 96 ? -12.120 12.695 4.874 1.00 86.50 96 MET A C 1
ATOM 754 O O . MET A 1 96 ? -12.451 13.689 4.237 1.00 86.50 96 MET A O 1
ATOM 758 N N . ILE A 1 97 ? -10.841 12.417 5.113 1.00 88.94 97 ILE A N 1
ATOM 759 C CA . ILE A 1 97 ? -9.742 13.344 4.797 1.00 88.94 97 ILE A CA 1
ATOM 760 C C . ILE A 1 97 ? -9.490 13.549 3.297 1.00 88.94 97 ILE A C 1
ATOM 762 O O . ILE A 1 97 ? -8.620 14.330 2.937 1.00 88.94 97 ILE A O 1
ATOM 766 N N . SER A 1 98 ? -10.179 12.830 2.411 1.00 93.81 98 SER A N 1
ATOM 767 C CA . SER A 1 98 ? -10.042 12.977 0.954 1.00 93.81 98 SER A CA 1
ATOM 768 C C . SER A 1 98 ? -11.130 13.853 0.326 1.00 93.81 98 SER A C 1
ATOM 770 O O . SER A 1 98 ? -11.078 14.093 -0.879 1.00 93.81 98 SER A O 1
ATOM 772 N N . GLU A 1 99 ? -12.078 14.365 1.114 1.00 93.62 99 GLU A N 1
ATOM 773 C CA . GLU A 1 99 ? -13.146 15.252 0.644 1.00 93.62 99 GLU A CA 1
ATOM 774 C C . GLU A 1 99 ? -12.728 16.723 0.754 1.00 93.62 99 GLU A C 1
ATOM 776 O O . GLU A 1 99 ? -12.243 17.168 1.794 1.00 93.62 99 GLU A O 1
ATOM 781 N N . THR A 1 100 ? -12.940 17.497 -0.314 1.00 93.69 100 THR A N 1
ATOM 782 C CA . THR A 1 100 ? -12.672 18.952 -0.324 1.00 93.69 100 THR A CA 1
ATOM 783 C C . THR A 1 100 ? -13.865 19.797 0.139 1.00 93.69 100 THR A C 1
ATOM 785 O O . THR A 1 100 ? -13.737 21.008 0.297 1.00 93.69 100 THR A O 1
ATOM 788 N N . GLY A 1 101 ? -15.042 19.180 0.293 1.00 91.19 101 GLY A N 1
ATOM 789 C CA . GLY A 1 101 ? -16.325 19.858 0.523 1.00 91.19 101 GLY A CA 1
ATOM 790 C C . GLY A 1 101 ? -17.013 20.334 -0.764 1.00 91.19 101 GLY A C 1
ATOM 791 O O . GLY A 1 101 ? -18.179 20.732 -0.732 1.00 91.19 101 GLY A O 1
ATOM 792 N N . VAL A 1 102 ? -16.334 20.256 -1.914 1.00 93.75 102 VAL A N 1
ATOM 793 C CA . VAL A 1 102 ? -16.924 20.531 -3.229 1.00 93.75 102 VAL A CA 1
ATOM 794 C C . VAL A 1 102 ? -17.342 19.209 -3.888 1.00 93.75 102 VAL A C 1
ATOM 796 O O . VAL A 1 102 ? -16.489 18.341 -4.092 1.00 93.75 102 VAL A O 1
ATOM 799 N N . PRO A 1 103 ? -18.628 19.026 -4.255 1.00 91.12 103 PRO A N 1
ATOM 800 C CA . PRO A 1 103 ? -19.099 17.794 -4.886 1.00 91.12 103 PRO A CA 1
ATOM 801 C C . PRO A 1 103 ? -18.308 17.427 -6.148 1.00 91.12 103 PRO A C 1
ATOM 803 O O . PRO A 1 103 ? -18.102 18.267 -7.024 1.00 91.12 103 PRO A O 1
ATOM 806 N N . GLY A 1 104 ? -17.886 16.164 -6.244 1.00 90.69 104 GLY A N 1
ATOM 807 C CA . GLY A 1 104 ? -17.094 15.645 -7.364 1.00 90.69 104 GLY A CA 1
ATOM 808 C C . GLY A 1 104 ? -15.615 16.047 -7.359 1.00 90.69 104 GLY A C 1
ATOM 809 O O . GLY A 1 104 ? -14.895 15.693 -8.293 1.00 90.69 104 GLY A O 1
ATOM 810 N N . ILE A 1 105 ? -15.140 16.774 -6.338 1.00 93.88 105 ILE A N 1
ATOM 811 C CA . ILE A 1 105 ? -13.731 17.151 -6.194 1.00 93.88 105 ILE A CA 1
ATOM 812 C C . ILE A 1 105 ? -13.147 16.488 -4.945 1.00 93.88 105 ILE A C 1
ATOM 814 O O . ILE A 1 105 ? -13.406 16.890 -3.809 1.00 93.88 105 ILE A O 1
ATOM 818 N N . HIS A 1 106 ? -12.293 15.496 -5.182 1.00 94.62 106 HIS A N 1
ATOM 819 C CA . HIS A 1 106 ? -11.592 14.729 -4.151 1.00 94.62 106 HIS A CA 1
ATOM 820 C C . HIS A 1 106 ? -10.097 15.049 -4.173 1.00 94.62 106 HIS A C 1
ATOM 822 O O . HIS A 1 106 ? -9.571 15.557 -5.167 1.00 94.62 106 HIS A O 1
ATOM 828 N N . MET A 1 107 ? -9.392 14.756 -3.083 1.00 94.00 107 MET A N 1
ATOM 829 C CA . MET A 1 107 ? -7.978 15.097 -2.934 1.00 94.00 107 MET A CA 1
ATOM 830 C C . MET A 1 107 ? -7.138 13.984 -2.304 1.00 94.00 107 MET A C 1
ATOM 832 O O . MET A 1 107 ? -7.611 13.192 -1.485 1.00 94.00 107 MET A O 1
ATOM 836 N N . CYS A 1 108 ? -5.855 13.959 -2.668 1.00 95.56 108 CYS A N 1
ATOM 837 C CA . CYS A 1 108 ? -4.880 13.004 -2.156 1.00 95.56 108 CYS A CA 1
ATOM 838 C C . CYS A 1 108 ? -3.441 13.528 -2.240 1.00 95.56 108 CYS A C 1
ATOM 840 O O . CYS A 1 108 ? -3.088 14.294 -3.140 1.00 95.56 108 CYS A O 1
ATOM 842 N N . GLY A 1 109 ? -2.583 13.035 -1.351 1.00 94.44 109 GLY A N 1
ATOM 843 C CA . GLY A 1 109 ? -1.145 13.268 -1.399 1.00 94.44 109 GLY A CA 1
ATOM 844 C C . GLY A 1 109 ? -0.738 14.635 -0.858 1.00 94.44 109 GLY A C 1
ATOM 845 O O . GLY A 1 109 ? -1.351 15.183 0.059 1.00 94.44 109 GLY A O 1
ATOM 846 N N . ALA A 1 110 ? 0.326 15.190 -1.435 1.00 93.75 110 ALA A N 1
ATOM 847 C CA . ALA A 1 110 ? 0.998 16.379 -0.914 1.00 93.75 110 ALA A CA 1
ATOM 848 C C . ALA A 1 110 ? 0.210 17.698 -1.051 1.00 93.75 110 ALA A C 1
ATOM 850 O O . ALA A 1 110 ? 0.681 18.739 -0.598 1.00 93.75 110 ALA A O 1
ATOM 851 N N . VAL A 1 111 ? -0.982 17.678 -1.661 1.00 93.00 111 VAL A N 1
ATOM 852 C CA . VAL A 1 111 ? -1.862 18.860 -1.731 1.00 93.00 111 VAL A CA 1
ATOM 853 C C . VAL A 1 111 ? -2.453 19.236 -0.368 1.00 93.00 111 VAL A C 1
ATOM 855 O O . VAL A 1 111 ? -2.807 20.395 -0.179 1.00 93.00 111 VAL A O 1
ATOM 858 N N . GLN A 1 112 ? -2.529 18.279 0.567 1.00 92.12 112 GLN A N 1
ATOM 859 C CA . GLN A 1 112 ? -3.047 18.481 1.928 1.00 92.12 112 GLN A CA 1
ATOM 860 C C . GLN A 1 112 ? -1.973 18.909 2.927 1.00 92.12 112 GLN A C 1
ATOM 862 O O . GLN A 1 112 ? -2.244 19.676 3.836 1.00 92.12 112 GLN A O 1
ATOM 867 N N . MET A 1 113 ? -0.775 18.340 2.811 1.00 91.88 113 MET A N 1
ATOM 868 C CA . MET A 1 113 ? 0.369 18.574 3.697 1.00 91.88 113 MET A CA 1
ATOM 869 C C . MET A 1 113 ? 1.573 17.776 3.172 1.00 91.88 113 MET A C 1
ATOM 871 O O . MET A 1 113 ? 1.372 16.847 2.381 1.00 91.88 113 MET A O 1
ATOM 875 N N . PRO A 1 114 ? 2.810 18.041 3.637 1.00 91.31 114 PRO A N 1
ATOM 876 C CA . PRO A 1 114 ? 3.948 17.169 3.360 1.00 91.31 114 PRO A CA 1
ATOM 877 C C . PRO A 1 114 ? 3.627 15.719 3.748 1.00 91.31 114 PRO A C 1
ATOM 879 O O . PRO A 1 114 ? 3.116 15.454 4.838 1.00 91.31 114 PRO A O 1
ATOM 882 N N . LYS A 1 115 ? 3.877 14.784 2.833 1.00 88.56 115 LYS A N 1
ATOM 883 C CA . LYS A 1 115 ? 3.424 13.396 2.950 1.00 88.56 115 LYS A CA 1
ATOM 884 C C . LYS A 1 115 ? 4.381 12.471 2.212 1.00 88.56 115 LYS A C 1
ATOM 886 O O . LYS A 1 115 ? 4.979 12.877 1.214 1.00 88.56 115 LYS A O 1
ATOM 891 N N . ASP A 1 116 ? 4.541 11.252 2.711 1.00 87.00 116 ASP A N 1
ATOM 892 C CA . ASP A 1 116 ? 5.374 10.253 2.054 1.00 87.00 116 ASP A CA 1
ATOM 893 C C . ASP A 1 116 ? 4.618 9.541 0.915 1.00 87.00 116 ASP A C 1
ATOM 895 O O . ASP A 1 116 ? 3.439 9.801 0.643 1.00 87.00 116 ASP A O 1
ATOM 899 N N . ILE A 1 117 ? 5.328 8.676 0.190 1.00 88.62 117 ILE A N 1
ATOM 900 C CA . ILE A 1 117 ? 4.759 7.942 -0.945 1.00 88.62 117 ILE A CA 1
ATOM 901 C C . ILE A 1 117 ? 3.651 6.974 -0.483 1.00 88.62 117 ILE A C 1
ATOM 903 O O . ILE A 1 117 ? 2.568 7.045 -1.065 1.00 88.62 117 ILE A O 1
ATOM 907 N N . PRO A 1 118 ? 3.858 6.098 0.527 1.00 88.69 118 PRO A N 1
ATOM 908 C CA . PRO A 1 118 ? 2.809 5.203 1.020 1.00 88.69 118 PRO A CA 1
ATOM 909 C C . PRO A 1 118 ? 1.499 5.904 1.391 1.00 88.69 118 PRO A C 1
ATOM 911 O O . PRO A 1 118 ? 0.439 5.495 0.911 1.00 88.69 118 PRO A O 1
ATOM 914 N N . ASP A 1 119 ? 1.561 6.981 2.175 1.00 88.81 119 ASP A N 1
ATOM 915 C CA . ASP A 1 119 ? 0.368 7.710 2.604 1.00 88.81 119 ASP A CA 1
ATOM 916 C C . ASP A 1 119 ? -0.308 8.410 1.416 1.00 88.81 119 ASP A C 1
ATOM 918 O O . ASP A 1 119 ? -1.537 8.441 1.317 1.00 88.81 119 ASP A O 1
ATOM 922 N N . SER A 1 120 ? 0.483 8.930 0.469 1.00 93.38 120 SER A N 1
ATOM 923 C CA . SER A 1 120 ? -0.044 9.534 -0.761 1.00 93.38 120 SER A CA 1
ATOM 924 C C . SER A 1 120 ? -0.767 8.512 -1.640 1.00 93.38 120 SER A C 1
ATOM 926 O O . SER A 1 120 ? -1.829 8.814 -2.180 1.00 93.38 120 SER A O 1
ATOM 928 N N . VAL A 1 121 ? -0.233 7.293 -1.756 1.00 92.50 121 VAL A N 1
ATOM 929 C CA . VAL A 1 121 ? -0.867 6.193 -2.499 1.00 92.50 121 VAL A CA 1
ATOM 930 C C . VAL A 1 121 ? -2.147 5.730 -1.801 1.00 92.50 121 VAL A C 1
ATOM 932 O O . VAL A 1 121 ? -3.164 5.528 -2.464 1.00 92.50 121 VAL A O 1
ATOM 935 N N . ALA A 1 122 ? -2.136 5.610 -0.471 1.00 91.88 122 ALA A N 1
ATOM 936 C CA . ALA A 1 122 ? -3.324 5.250 0.300 1.00 91.88 122 ALA A CA 1
ATOM 937 C C . ALA A 1 122 ? -4.450 6.284 0.128 1.00 91.88 122 ALA A C 1
ATOM 939 O O . ALA A 1 122 ? -5.591 5.914 -0.156 1.00 91.88 122 ALA A O 1
ATOM 940 N N . GLN A 1 123 ? -4.128 7.580 0.209 1.00 94.19 123 GLN A N 1
ATOM 941 C CA . GLN A 1 123 ? -5.094 8.644 -0.074 1.00 94.19 123 GLN A CA 1
ATOM 942 C C . GLN A 1 123 ? -5.534 8.665 -1.541 1.00 94.19 123 GLN A C 1
ATOM 944 O O . GLN A 1 123 ? -6.689 8.976 -1.814 1.00 94.19 123 GLN A O 1
ATOM 949 N N . GLY A 1 124 ? -4.651 8.326 -2.485 1.00 95.81 124 GLY A N 1
ATOM 950 C CA . GLY A 1 124 ? -5.007 8.195 -3.899 1.00 95.81 124 GLY A CA 1
ATOM 951 C C . GLY A 1 124 ? -6.096 7.144 -4.110 1.00 95.81 124 GLY A C 1
ATOM 952 O O . GLY A 1 124 ? -7.090 7.410 -4.782 1.00 95.81 124 GLY A O 1
ATOM 953 N N . SER A 1 125 ? -5.966 5.988 -3.453 1.00 94.12 125 SER A N 1
ATOM 954 C CA . SER A 1 125 ? -7.001 4.946 -3.447 1.00 94.12 125 SER A CA 1
ATOM 955 C C . SER A 1 125 ? -8.308 5.426 -2.810 1.00 94.12 125 SER A C 1
ATOM 957 O O . SER A 1 125 ? -9.381 5.130 -3.332 1.00 94.12 125 SER A O 1
ATOM 959 N N . ALA A 1 126 ? -8.240 6.192 -1.716 1.00 93.88 126 ALA A N 1
ATOM 960 C CA . ALA A 1 126 ? -9.427 6.764 -1.079 1.00 93.88 126 ALA A CA 1
ATOM 961 C C . ALA A 1 126 ? -10.144 7.771 -1.997 1.00 93.88 126 ALA A C 1
ATOM 963 O O . ALA A 1 126 ? -11.351 7.660 -2.202 1.00 93.88 126 ALA A O 1
ATOM 964 N N . ALA A 1 127 ? -9.406 8.698 -2.614 1.00 94.62 127 ALA A N 1
ATOM 965 C CA . ALA A 1 127 ? -9.951 9.659 -3.572 1.00 94.62 127 ALA A CA 1
ATOM 966 C C . ALA A 1 127 ? -10.559 8.964 -4.803 1.00 94.62 127 ALA A C 1
ATOM 968 O O . ALA A 1 127 ? -11.623 9.366 -5.268 1.00 94.62 127 ALA A O 1
ATOM 969 N N . ALA A 1 128 ? -9.933 7.890 -5.296 1.00 93.31 128 ALA A N 1
ATOM 970 C CA . ALA A 1 128 ? -10.477 7.080 -6.383 1.00 93.31 128 ALA A CA 1
ATOM 971 C C . ALA A 1 128 ? -11.777 6.361 -5.981 1.00 93.31 128 ALA A C 1
ATOM 973 O O . ALA A 1 128 ? -12.721 6.329 -6.767 1.00 93.31 128 ALA A O 1
ATOM 974 N N . ALA A 1 129 ? -11.856 5.824 -4.759 1.00 92.38 129 ALA A N 1
ATOM 975 C CA . ALA A 1 129 ? -13.072 5.197 -4.244 1.00 92.38 129 ALA A CA 1
ATOM 976 C C . ALA A 1 129 ? -14.226 6.203 -4.103 1.00 92.38 129 ALA A C 1
ATOM 978 O O . ALA A 1 129 ? -15.357 5.880 -4.460 1.00 92.38 129 ALA A O 1
ATOM 979 N N . LEU A 1 130 ? -13.940 7.428 -3.647 1.00 92.88 130 LEU A N 1
ATOM 980 C CA . LEU A 1 130 ? -14.927 8.509 -3.584 1.00 92.88 130 LEU A CA 1
ATOM 981 C C . LEU A 1 130 ? -15.376 8.947 -4.984 1.00 92.88 130 LEU A C 1
ATOM 983 O O . LEU A 1 130 ? -16.572 9.008 -5.247 1.00 92.88 130 LEU A O 1
ATOM 987 N N . ALA A 1 131 ? -14.444 9.142 -5.922 1.00 92.69 131 ALA A N 1
ATOM 988 C CA . ALA A 1 131 ? -14.777 9.449 -7.315 1.00 92.69 131 ALA A CA 1
ATOM 989 C C . ALA A 1 131 ? -15.613 8.335 -7.971 1.00 92.69 131 ALA A C 1
ATOM 991 O O . ALA A 1 131 ? -16.491 8.600 -8.792 1.00 92.69 131 ALA A O 1
ATOM 992 N N . ALA A 1 132 ? -15.382 7.076 -7.583 1.00 91.06 132 ALA A N 1
ATOM 993 C CA . ALA A 1 132 ? -16.162 5.946 -8.064 1.00 91.06 132 ALA A CA 1
ATOM 994 C C . ALA A 1 132 ? -17.633 6.005 -7.620 1.00 91.06 132 ALA A C 1
ATOM 996 O O . ALA A 1 132 ? -18.473 5.375 -8.265 1.00 91.06 132 ALA A O 1
ATOM 997 N N . LEU A 1 133 ? -17.982 6.754 -6.567 1.00 90.88 133 LEU A N 1
ATOM 998 C CA . LEU A 1 133 ? -19.376 6.992 -6.179 1.00 90.88 133 LEU A CA 1
ATOM 999 C C . LEU A 1 133 ? -20.103 7.870 -7.203 1.00 90.88 133 LEU A C 1
ATOM 1001 O O . LEU A 1 133 ? -21.260 7.592 -7.518 1.00 90.88 133 LEU A O 1
ATOM 1005 N N . ASP A 1 134 ? -19.400 8.844 -7.783 1.00 88.00 134 ASP A N 1
ATOM 1006 C CA . ASP A 1 134 ? -19.958 9.855 -8.689 1.00 88.00 134 ASP A CA 1
ATOM 1007 C C . ASP A 1 134 ? -20.152 9.349 -10.132 1.00 88.00 134 ASP A C 1
ATOM 1009 O O . ASP A 1 134 ? -20.936 9.912 -10.900 1.00 88.00 134 ASP A O 1
ATOM 1013 N N . ILE A 1 135 ? -19.461 8.274 -10.525 1.00 85.56 135 ILE A N 1
ATOM 1014 C CA . ILE A 1 135 ? -19.539 7.726 -11.886 1.00 85.56 135 ILE A CA 1
ATOM 1015 C C . ILE A 1 135 ? -20.568 6.602 -11.994 1.00 85.56 135 ILE A C 1
ATOM 1017 O O . ILE A 1 135 ? -20.681 5.734 -11.129 1.00 85.56 135 ILE A O 1
ATOM 1021 N N . THR A 1 136 ? -21.281 6.532 -13.114 1.00 79.62 136 THR A N 1
ATOM 1022 C CA . THR A 1 136 ? -21.949 5.278 -13.488 1.00 79.62 136 THR A CA 1
ATOM 1023 C C . THR A 1 136 ? -20.880 4.349 -14.040 1.00 79.62 136 THR A C 1
ATOM 1025 O O . THR A 1 136 ? -20.148 4.756 -14.937 1.00 79.62 136 THR A O 1
ATOM 1028 N N . ILE A 1 137 ? -20.758 3.135 -13.495 1.00 66.94 137 ILE A N 1
ATOM 1029 C CA . ILE A 1 137 ? -19.825 2.139 -14.032 1.00 66.94 137 ILE A CA 1
ATOM 1030 C C . ILE A 1 137 ? -20.310 1.827 -15.454 1.00 66.94 137 ILE A C 1
ATOM 1032 O O . ILE A 1 137 ? -21.434 1.330 -15.590 1.00 66.94 137 ILE A O 1
ATOM 1036 N N . PRO A 1 138 ? -19.538 2.161 -16.505 1.00 64.12 138 PRO A N 1
ATOM 1037 C CA . PRO A 1 138 ? -19.905 1.782 -17.859 1.00 64.12 138 PRO A CA 1
ATOM 1038 C C . PRO A 1 138 ? -20.045 0.261 -17.903 1.00 64.12 138 PRO A C 1
ATOM 1040 O O . PRO A 1 138 ? -19.263 -0.448 -17.266 1.00 64.12 138 PRO A O 1
ATOM 1043 N N . GLN A 1 139 ? -21.026 -0.259 -18.640 1.00 60.00 139 GLN A N 1
ATOM 1044 C CA . GLN A 1 139 ? -20.937 -1.666 -19.024 1.00 60.00 139 GLN A CA 1
ATOM 1045 C C . GLN A 1 139 ? -19.625 -1.819 -19.789 1.00 60.00 139 GLN A C 1
ATOM 1047 O O . GLN A 1 139 ? -19.362 -1.006 -20.674 1.00 60.00 139 GLN A O 1
ATOM 1052 N N . GLY A 1 140 ? -18.787 -2.778 -19.380 1.00 56.53 140 GLY A N 1
ATOM 1053 C CA . GLY A 1 140 ? -17.515 -3.017 -20.050 1.00 56.53 140 GLY A CA 1
ATOM 1054 C C . GLY A 1 140 ? -17.771 -3.135 -21.545 1.00 56.53 140 GLY A C 1
ATOM 1055 O O . GLY A 1 140 ? -18.615 -3.933 -21.956 1.00 56.53 140 GLY A O 1
ATOM 1056 N N . GLU A 1 141 ? -17.119 -2.285 -22.334 1.00 54.12 141 GLU A N 1
ATOM 1057 C CA . GLU A 1 141 ? -17.108 -2.471 -23.777 1.00 54.12 141 GLU A CA 1
ATOM 1058 C C . GLU A 1 141 ? -16.463 -3.835 -24.035 1.00 54.12 141 GLU A C 1
ATOM 1060 O O . GLU A 1 141 ? -15.473 -4.187 -23.386 1.00 54.12 141 GLU A O 1
ATOM 1065 N N . GLU A 1 142 ? -17.068 -4.638 -24.913 1.00 54.56 142 GLU A N 1
ATOM 1066 C CA . GLU A 1 142 ? -16.408 -5.846 -25.400 1.00 54.56 142 GLU A CA 1
ATOM 1067 C C . GLU A 1 142 ? -15.033 -5.418 -25.914 1.00 54.56 142 GLU A C 1
ATOM 1069 O O . GLU A 1 142 ? -14.944 -4.510 -26.743 1.00 54.56 142 GLU A O 1
ATOM 1074 N N . THR A 1 143 ? -13.969 -6.015 -25.371 1.00 57.59 143 THR A N 1
ATOM 1075 C CA . THR A 1 143 ? -12.602 -5.784 -25.837 1.00 57.59 143 THR A CA 1
ATOM 1076 C C . THR A 1 143 ? -12.611 -5.882 -27.357 1.00 57.59 143 THR A C 1
ATOM 1078 O O . THR A 1 143 ? -13.175 -6.845 -27.885 1.00 57.59 143 THR A O 1
ATOM 1081 N N . GLU A 1 144 ? -12.052 -4.887 -28.060 1.00 59.47 144 GLU A N 1
ATOM 1082 C CA . GLU A 1 144 ? -12.041 -4.899 -29.525 1.00 59.47 144 GLU A CA 1
ATOM 1083 C C . GLU A 1 144 ? -11.542 -6.265 -30.009 1.00 59.47 144 GLU A C 1
ATOM 1085 O O . GLU A 1 144 ? -10.476 -6.737 -29.605 1.00 59.47 144 GLU A O 1
ATOM 1090 N N . ALA A 1 145 ? -12.364 -6.942 -30.813 1.00 66.06 145 ALA A N 1
ATOM 1091 C CA . ALA A 1 145 ? -12.035 -8.274 -31.285 1.00 66.06 145 ALA A CA 1
ATOM 1092 C C . ALA A 1 145 ? -10.728 -8.221 -32.088 1.00 66.06 145 ALA A C 1
ATOM 1094 O O . ALA A 1 145 ? -10.576 -7.368 -32.964 1.00 66.06 145 ALA A O 1
ATOM 1095 N N . LEU A 1 146 ? -9.809 -9.152 -31.804 1.00 71.62 146 LEU A N 1
ATOM 1096 C CA . LEU A 1 146 ? -8.570 -9.307 -32.568 1.00 71.62 146 LEU A CA 1
ATOM 1097 C C . LEU A 1 146 ? -8.889 -9.402 -34.063 1.00 71.62 146 LEU A C 1
ATOM 1099 O O . LEU A 1 146 ? -9.797 -10.135 -34.473 1.00 71.62 146 LEU A O 1
ATOM 1103 N N . THR A 1 147 ? -8.140 -8.668 -34.881 1.00 78.94 147 THR A N 1
ATOM 1104 C CA . THR A 1 147 ? -8.304 -8.715 -36.332 1.00 78.94 147 THR A CA 1
ATOM 1105 C C . THR A 1 147 ? -7.734 -10.015 -36.903 1.00 78.94 147 THR A C 1
ATOM 1107 O O . THR A 1 147 ? -6.965 -10.727 -36.256 1.00 78.94 147 THR A O 1
ATOM 1110 N N . GLU A 1 148 ? -8.087 -10.339 -38.148 1.00 80.38 148 GLU A N 1
ATOM 1111 C CA . GLU A 1 148 ? -7.520 -11.503 -38.843 1.00 80.38 148 GLU A CA 1
ATOM 1112 C C . GLU A 1 148 ? -5.987 -11.386 -38.979 1.00 80.38 148 GLU A C 1
ATOM 1114 O O . GLU A 1 148 ? -5.280 -12.377 -38.804 1.00 80.38 148 GLU A O 1
ATOM 1119 N N . GLU A 1 149 ? -5.463 -10.166 -39.168 1.00 79.31 149 GLU A N 1
ATOM 1120 C CA . GLU A 1 149 ? -4.018 -9.891 -39.200 1.00 79.31 149 GLU A CA 1
ATOM 1121 C C . GLU A 1 149 ? -3.353 -10.142 -37.833 1.00 79.31 149 GLU A C 1
ATOM 1123 O O . GLU A 1 149 ? -2.259 -10.710 -37.781 1.00 79.31 149 GLU A O 1
ATOM 1128 N N . ASP A 1 150 ? -4.022 -9.805 -36.724 1.00 79.06 150 ASP A N 1
ATOM 1129 C CA . ASP A 1 150 ? -3.511 -10.076 -35.371 1.00 79.06 150 ASP A CA 1
ATOM 1130 C C . ASP A 1 150 ? -3.440 -11.583 -35.094 1.00 79.06 150 ASP A C 1
ATOM 1132 O O . ASP A 1 150 ? -2.446 -12.083 -34.561 1.00 79.06 150 ASP A O 1
ATOM 1136 N N . LEU A 1 151 ? -4.467 -12.336 -35.503 1.00 80.38 151 LEU A N 1
ATOM 1137 C CA . LEU A 1 151 ? -4.508 -13.793 -35.352 1.00 80.38 151 LEU A CA 1
ATOM 1138 C C . LEU A 1 151 ? -3.421 -14.485 -36.186 1.00 80.38 151 LEU A C 1
ATOM 1140 O O . LEU A 1 151 ? -2.749 -15.395 -35.690 1.00 80.38 151 LEU A O 1
ATOM 1144 N N . GLU A 1 152 ? -3.207 -14.039 -37.427 1.00 84.50 152 GLU A N 1
ATOM 1145 C CA . GLU A 1 152 ? -2.112 -14.525 -38.272 1.00 84.50 152 GLU A CA 1
ATOM 1146 C C . GLU A 1 152 ? -0.743 -14.230 -37.646 1.00 84.50 152 GLU A C 1
ATOM 1148 O O . GLU A 1 152 ? 0.123 -15.110 -37.598 1.00 84.50 152 GLU A O 1
ATOM 1153 N N . LEU A 1 153 ? -0.548 -13.019 -37.115 1.00 83.50 153 LEU A N 1
ATOM 1154 C CA . LEU A 1 153 ? 0.692 -12.618 -36.453 1.00 83.50 153 LEU A CA 1
ATOM 1155 C C . LEU A 1 153 ? 0.962 -13.450 -35.189 1.00 83.50 153 LEU A C 1
ATOM 1157 O O . LEU A 1 153 ? 2.101 -13.865 -34.955 1.00 83.50 153 LEU A O 1
ATOM 1161 N N . ILE A 1 154 ? -0.074 -13.736 -34.397 1.00 84.50 154 ILE A N 1
ATOM 1162 C CA . ILE A 1 154 ? 0.005 -14.577 -33.193 1.00 84.50 154 ILE A CA 1
ATOM 1163 C C . ILE A 1 154 ? 0.414 -16.018 -33.534 1.00 84.50 154 ILE A C 1
ATOM 1165 O O . ILE A 1 154 ? 1.208 -16.608 -32.790 1.00 84.50 154 ILE A O 1
ATOM 1169 N N . ALA A 1 155 ? -0.101 -16.563 -34.643 1.00 83.88 155 ALA A N 1
ATOM 1170 C CA . ALA A 1 155 ? 0.150 -17.929 -35.109 1.00 83.88 155 ALA A CA 1
ATOM 1171 C C . ALA A 1 155 ? 1.469 -18.103 -35.891 1.00 83.88 155 ALA A C 1
ATOM 1173 O O . ALA A 1 155 ? 1.915 -19.235 -36.101 1.00 83.88 155 ALA A O 1
ATOM 1174 N N . ALA A 1 156 ? 2.089 -17.008 -36.339 1.00 89.62 156 ALA A N 1
ATOM 1175 C CA . ALA A 1 156 ? 3.347 -17.025 -37.078 1.00 89.62 156 ALA A CA 1
ATOM 1176 C C . ALA A 1 156 ? 4.551 -17.466 -36.218 1.00 89.62 156 ALA A C 1
ATOM 1178 O O . ALA A 1 156 ? 4.475 -17.594 -34.995 1.00 89.62 156 ALA A O 1
ATOM 1179 N N . GLU A 1 157 ? 5.706 -17.669 -36.866 1.00 94.12 157 GLU A N 1
ATOM 1180 C CA . GLU A 1 157 ? 6.966 -17.941 -36.163 1.00 94.12 157 GLU A CA 1
ATOM 1181 C C . GLU A 1 157 ? 7.251 -16.843 -35.113 1.00 94.12 157 GLU A C 1
ATOM 1183 O O . GLU A 1 157 ? 6.990 -15.666 -35.388 1.00 94.12 157 GLU A O 1
ATOM 1188 N N . PRO A 1 158 ? 7.781 -17.176 -33.916 1.00 96.75 158 PRO A N 1
ATOM 1189 C CA . PRO A 1 158 ? 8.054 -16.178 -32.892 1.00 96.75 158 PRO A CA 1
ATOM 1190 C C . PRO A 1 158 ? 8.929 -15.024 -33.404 1.00 96.75 158 PRO A C 1
ATOM 1192 O O . PRO A 1 158 ? 10.012 -15.230 -33.959 1.00 96.75 158 PRO A O 1
ATOM 1195 N N . ARG A 1 159 ? 8.447 -13.806 -33.170 1.00 98.06 159 ARG A N 1
ATOM 1196 C CA . ARG A 1 159 ? 9.081 -12.508 -33.405 1.00 98.06 159 ARG A CA 1
ATOM 1197 C C . ARG A 1 159 ? 9.074 -11.761 -32.080 1.00 98.06 159 ARG A C 1
ATOM 1199 O O . ARG A 1 159 ? 8.072 -11.166 -31.686 1.00 98.06 159 ARG A O 1
ATOM 1206 N N . ILE A 1 160 ? 10.185 -11.874 -31.366 1.00 98.62 160 ILE A N 1
ATOM 1207 C CA . ILE A 1 160 ? 10.300 -11.484 -29.965 1.00 98.62 160 ILE A CA 1
ATOM 1208 C C . ILE A 1 160 ? 10.928 -10.094 -29.881 1.00 98.62 160 ILE A C 1
ATOM 1210 O O . ILE A 1 160 ? 12.005 -9.866 -30.438 1.00 98.62 160 ILE A O 1
ATOM 1214 N N . GLY A 1 161 ? 10.267 -9.181 -29.172 1.00 98.62 161 GLY A N 1
ATOM 1215 C CA . GLY A 1 161 ? 10.894 -7.957 -28.678 1.00 98.62 161 GLY A CA 1
ATOM 1216 C C . GLY A 1 161 ? 11.457 -8.180 -27.281 1.00 98.62 161 GLY A C 1
ATOM 1217 O O . GLY A 1 161 ? 10.792 -8.802 -26.452 1.00 98.62 161 GLY A O 1
ATOM 1218 N N . VAL A 1 162 ? 12.660 -7.679 -27.006 1.00 98.81 162 VAL A N 1
ATOM 1219 C CA . VAL A 1 162 ? 13.268 -7.744 -25.671 1.00 98.81 162 VAL A CA 1
ATOM 1220 C C . VAL A 1 162 ? 13.580 -6.339 -25.171 1.00 98.81 162 VAL A C 1
ATOM 1222 O O . VAL A 1 162 ? 14.410 -5.639 -25.736 1.00 98.81 162 VAL A O 1
ATOM 1225 N N . VAL A 1 163 ? 12.945 -5.926 -24.081 1.00 98.69 163 VAL A N 1
ATOM 1226 C CA . VAL A 1 163 ? 13.192 -4.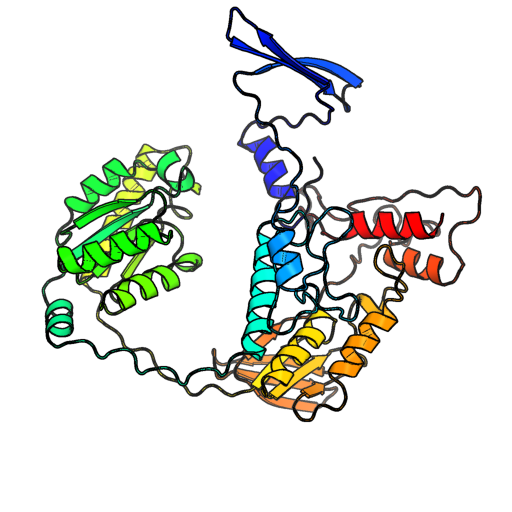620 -23.458 1.00 98.69 163 VAL A CA 1
ATOM 1227 C C . VAL A 1 163 ? 13.985 -4.815 -22.177 1.00 98.69 163 VAL A C 1
ATOM 1229 O O . VAL A 1 163 ? 13.547 -5.538 -21.283 1.00 98.69 163 VAL A O 1
ATOM 1232 N N . ILE A 1 164 ? 15.136 -4.159 -22.059 1.00 98.75 164 ILE A N 1
ATOM 1233 C CA . ILE A 1 164 ? 15.992 -4.214 -20.873 1.00 98.75 164 ILE A CA 1
ATOM 1234 C C . ILE A 1 164 ? 15.786 -2.921 -20.089 1.00 98.75 164 ILE A C 1
ATOM 1236 O O . ILE A 1 164 ? 16.021 -1.830 -20.599 1.00 98.75 164 ILE A O 1
ATOM 1240 N N . CYS A 1 165 ? 15.354 -3.018 -18.837 1.00 98.50 165 CYS A N 1
ATOM 1241 C CA . CYS A 1 165 ? 15.140 -1.854 -17.984 1.00 98.50 165 CYS A CA 1
ATOM 1242 C C . CYS A 1 165 ? 16.410 -1.488 -17.209 1.00 98.50 165 CYS A C 1
ATOM 1244 O O . CYS A 1 165 ? 16.993 -2.344 -16.547 1.00 98.50 165 CYS A O 1
ATOM 1246 N N . SER A 1 166 ? 16.782 -0.208 -17.191 1.00 98.31 166 SER A N 1
ATOM 1247 C CA . SER A 1 166 ? 17.867 0.294 -16.327 1.00 98.31 166 SER A CA 1
ATOM 1248 C C . SER A 1 166 ? 17.407 0.528 -14.884 1.00 98.31 166 SER A C 1
ATOM 1250 O O . SER A 1 166 ? 18.183 0.386 -13.936 1.00 98.31 166 SER A O 1
ATOM 1252 N N . CYS A 1 167 ? 16.126 0.861 -14.700 1.00 96.44 167 CYS A N 1
ATOM 1253 C CA . CYS A 1 167 ? 15.519 1.221 -13.418 1.00 96.44 167 CYS A CA 1
ATOM 1254 C C . CYS A 1 167 ? 16.332 2.294 -12.663 1.00 96.44 167 CYS A C 1
ATOM 1256 O O . CYS A 1 167 ? 16.570 2.193 -11.451 1.00 96.44 167 CYS A O 1
ATOM 1258 N N . GLY A 1 168 ? 16.791 3.313 -13.394 1.00 95.00 168 GLY A N 1
ATOM 1259 C CA . GLY A 1 168 ? 17.787 4.262 -12.901 1.00 95.00 168 GLY A CA 1
ATOM 1260 C C . GLY A 1 168 ? 19.104 3.539 -12.623 1.00 95.00 168 GLY A C 1
ATOM 1261 O O . GLY A 1 168 ? 19.666 2.927 -13.523 1.00 95.00 168 GLY A O 1
ATOM 1262 N N . ILE A 1 169 ? 19.568 3.570 -11.373 1.00 93.31 169 ILE A N 1
ATOM 1263 C CA . ILE A 1 169 ? 20.764 2.827 -10.937 1.00 93.31 169 ILE A CA 1
ATOM 1264 C C . ILE A 1 169 ? 20.440 1.463 -10.316 1.00 93.31 169 ILE A C 1
ATOM 1266 O O . ILE A 1 169 ? 21.352 0.702 -10.013 1.00 93.31 169 ILE A O 1
ATOM 1270 N N . ASN A 1 170 ? 19.160 1.126 -10.118 1.00 95.25 170 ASN A N 1
ATOM 1271 C CA . ASN A 1 170 ? 18.793 -0.105 -9.412 1.00 95.25 170 ASN A CA 1
ATOM 1272 C C . ASN A 1 170 ? 19.184 -1.368 -10.180 1.00 95.25 170 ASN A C 1
ATOM 1274 O O . ASN A 1 170 ? 19.461 -2.383 -9.547 1.00 95.25 170 ASN A O 1
ATOM 1278 N N . ILE A 1 171 ? 19.172 -1.322 -11.516 1.00 98.06 171 ILE A N 1
ATOM 1279 C CA . ILE A 1 171 ? 19.675 -2.409 -12.366 1.00 98.06 171 ILE A CA 1
ATOM 1280 C C . ILE A 1 171 ? 21.005 -1.979 -12.976 1.00 98.06 171 ILE A C 1
ATOM 1282 O O . ILE A 1 171 ? 22.014 -2.637 -12.732 1.00 98.06 171 ILE A O 1
ATOM 1286 N N . ALA A 1 172 ? 21.036 -0.833 -13.667 1.00 97.38 172 ALA A N 1
ATOM 1287 C CA . ALA A 1 172 ? 22.226 -0.371 -14.390 1.00 97.38 172 ALA A CA 1
ATOM 1288 C C . ALA A 1 172 ? 23.430 -0.014 -13.494 1.00 97.38 172 ALA A C 1
ATOM 1290 O O . ALA A 1 172 ? 24.541 0.140 -13.989 1.00 97.38 172 ALA A O 1
ATOM 1291 N N . GLY A 1 173 ? 23.248 0.111 -12.173 1.00 96.38 173 GLY A N 1
ATOM 1292 C CA . GLY A 1 173 ? 24.359 0.279 -11.232 1.00 96.38 173 GLY A CA 1
ATOM 1293 C C . GLY A 1 173 ? 25.186 -0.996 -11.016 1.00 96.38 173 GLY A C 1
ATOM 1294 O O . GLY A 1 173 ? 26.347 -0.906 -10.604 1.00 96.38 173 GLY A O 1
ATOM 1295 N N . THR A 1 174 ? 24.614 -2.166 -11.314 1.00 98.19 174 THR A N 1
ATOM 1296 C CA . THR A 1 174 ? 25.220 -3.488 -11.071 1.00 98.19 174 THR A CA 1
ATOM 1297 C C . THR A 1 174 ? 25.320 -4.333 -12.338 1.00 98.19 174 THR A C 1
ATOM 1299 O O . THR A 1 174 ? 26.305 -5.038 -12.502 1.00 98.19 174 THR A O 1
ATOM 1302 N N . VAL A 1 175 ? 24.319 -4.270 -13.217 1.00 98.62 175 VAL A N 1
ATOM 1303 C CA . VAL A 1 175 ? 24.245 -5.032 -14.470 1.00 98.62 175 VAL A CA 1
ATOM 1304 C C . VAL A 1 175 ? 24.574 -4.105 -15.637 1.00 98.62 175 VAL A C 1
ATOM 1306 O O . VAL A 1 175 ? 23.959 -3.041 -15.748 1.00 98.62 175 VAL A O 1
ATOM 1309 N N . ASP A 1 176 ? 25.475 -4.515 -16.532 1.00 98.56 176 ASP A N 1
ATOM 1310 C CA . ASP A 1 176 ? 25.689 -3.810 -17.799 1.00 98.56 176 ASP A CA 1
ATOM 1311 C C . ASP A 1 176 ? 24.498 -4.057 -18.733 1.00 98.56 176 ASP A C 1
ATOM 1313 O O . ASP A 1 176 ? 24.398 -5.043 -19.465 1.00 98.56 176 ASP A O 1
ATOM 1317 N N . VAL A 1 177 ? 23.534 -3.144 -18.671 1.00 98.31 177 VAL A N 1
ATOM 1318 C CA . VAL A 1 177 ? 22.309 -3.228 -19.467 1.00 98.31 177 VAL A CA 1
ATOM 1319 C C . VAL A 1 177 ? 22.560 -3.062 -20.965 1.00 98.31 177 VAL A C 1
ATOM 1321 O O . VAL A 1 177 ? 21.757 -3.563 -21.754 1.00 98.31 177 VAL A O 1
ATOM 1324 N N . ALA A 1 178 ? 23.647 -2.399 -21.374 1.00 98.25 178 ALA A N 1
ATOM 1325 C CA . ALA A 1 178 ? 23.997 -2.270 -22.784 1.00 98.25 178 ALA A CA 1
ATOM 1326 C C . ALA A 1 178 ? 24.494 -3.615 -23.323 1.00 98.25 178 ALA A C 1
ATOM 1328 O O . ALA A 1 178 ? 23.992 -4.082 -24.346 1.00 98.25 178 ALA A O 1
ATOM 1329 N N . GLU A 1 179 ? 25.375 -4.286 -22.577 1.00 98.62 179 GLU A N 1
ATOM 1330 C CA . GLU A 1 179 ? 25.873 -5.619 -22.925 1.00 98.62 179 GLU A CA 1
ATOM 1331 C C . GLU A 1 179 ? 24.738 -6.656 -22.960 1.00 98.62 179 GLU A C 1
ATOM 1333 O O . GLU A 1 179 ? 24.619 -7.431 -23.910 1.00 98.62 179 GLU A O 1
ATOM 1338 N N . VAL A 1 180 ? 23.832 -6.633 -21.974 1.00 98.75 180 VAL A N 1
ATOM 1339 C CA . VAL A 1 180 ? 22.652 -7.519 -21.962 1.00 98.75 180 VAL A CA 1
ATOM 1340 C C . VAL A 1 180 ? 21.737 -7.249 -23.162 1.00 98.75 180 VAL A C 1
ATOM 1342 O O . VAL A 1 180 ? 21.181 -8.195 -23.721 1.00 98.75 180 VAL A O 1
ATOM 1345 N N . THR A 1 181 ? 21.584 -5.988 -23.579 1.00 98.75 181 THR A N 1
ATOM 1346 C CA . THR A 1 181 ? 20.772 -5.618 -24.753 1.00 98.75 181 THR A CA 1
ATOM 1347 C C . THR A 1 181 ? 21.401 -6.130 -26.048 1.00 98.75 181 THR A C 1
ATOM 1349 O O . THR A 1 181 ? 20.708 -6.741 -26.866 1.00 98.75 181 THR A O 1
ATOM 1352 N N . GLU A 1 182 ? 22.714 -5.955 -26.216 1.00 98.69 182 GLU A N 1
ATOM 1353 C CA . GLU A 1 182 ? 23.454 -6.490 -27.364 1.00 98.69 182 GLU A CA 1
ATOM 1354 C C . GLU A 1 182 ? 23.352 -8.019 -27.414 1.00 98.69 182 GLU A C 1
ATOM 1356 O O . GLU A 1 182 ? 22.963 -8.588 -28.437 1.00 98.69 182 GLU A O 1
ATOM 1361 N N . TYR A 1 183 ? 23.587 -8.694 -26.289 1.00 98.75 183 TYR A N 1
ATOM 1362 C CA . TYR A 1 183 ? 23.427 -10.139 -26.192 1.00 98.75 183 TYR A CA 1
ATOM 1363 C C . TYR A 1 183 ? 21.999 -10.590 -26.533 1.00 98.75 183 TYR A C 1
ATOM 1365 O O . TYR A 1 183 ? 21.826 -11.527 -27.317 1.00 98.75 183 TYR A O 1
ATOM 1373 N N . ALA A 1 184 ? 20.970 -9.917 -26.005 1.00 98.56 184 ALA A N 1
ATOM 1374 C CA . ALA A 1 184 ? 19.573 -10.238 -26.287 1.00 98.56 184 ALA A CA 1
ATOM 1375 C C . ALA A 1 184 ? 19.259 -10.164 -27.787 1.00 98.56 184 ALA A C 1
ATOM 1377 O O . ALA A 1 184 ? 18.575 -11.048 -28.303 1.00 98.56 184 ALA A O 1
ATOM 1378 N N . SER A 1 185 ? 19.814 -9.173 -28.494 1.00 98.25 185 SER A N 1
ATOM 1379 C CA . SER A 1 185 ? 19.646 -9.015 -29.945 1.00 98.25 185 SER A CA 1
ATOM 1380 C C . SER A 1 185 ? 20.225 -10.178 -30.765 1.00 98.25 185 SER A C 1
ATOM 1382 O O . SER A 1 185 ? 19.769 -10.440 -31.875 1.00 98.25 185 SER A O 1
ATOM 1384 N N . SER A 1 186 ? 21.195 -10.915 -30.209 1.00 98.25 186 SER A N 1
ATOM 1385 C CA . SER A 1 186 ? 21.806 -12.083 -30.857 1.00 98.25 186 SER A CA 1
ATOM 1386 C C . SER A 1 186 ? 21.003 -13.380 -30.682 1.00 98.25 186 SER A C 1
ATOM 1388 O O . SER A 1 186 ? 21.290 -14.387 -31.338 1.00 98.25 186 SER A O 1
ATOM 1390 N N . LEU A 1 187 ? 20.006 -13.390 -29.788 1.00 98.44 187 LEU A N 1
ATOM 1391 C CA . LEU A 1 187 ? 19.234 -14.589 -29.484 1.00 98.44 187 LEU A CA 1
ATOM 1392 C C . LEU A 1 187 ? 18.289 -14.945 -30.645 1.00 98.44 187 LEU A C 1
ATOM 1394 O O . LEU A 1 187 ? 17.695 -14.064 -31.268 1.00 98.44 187 LEU A O 1
ATOM 1398 N N . PRO A 1 188 ? 18.066 -16.242 -30.935 1.00 97.06 188 PRO A N 1
ATOM 1399 C CA . PRO A 1 188 ? 17.214 -16.614 -32.056 1.00 97.06 188 PRO A CA 1
ATOM 1400 C C . PRO A 1 188 ? 15.778 -16.134 -31.823 1.00 97.06 188 PRO A C 1
ATOM 1402 O O . PRO A 1 188 ? 15.286 -16.232 -30.697 1.00 97.06 188 PRO A O 1
ATOM 1405 N N . ASN A 1 189 ? 15.100 -15.708 -32.892 1.00 97.69 189 ASN A N 1
ATOM 1406 C CA . ASN A 1 189 ? 13.743 -15.138 -32.893 1.00 97.69 189 ASN A CA 1
ATOM 1407 C C . ASN A 1 189 ? 13.606 -13.748 -32.248 1.00 97.69 189 ASN A C 1
ATOM 1409 O O . ASN A 1 189 ? 12.517 -13.178 -32.310 1.00 97.69 189 ASN A O 1
ATOM 1413 N N . VAL A 1 190 ? 14.670 -13.175 -31.674 1.00 98.56 190 VAL A N 1
ATOM 1414 C CA . VAL A 1 190 ? 14.662 -11.772 -31.244 1.00 98.56 190 VAL A CA 1
ATOM 1415 C C . VAL A 1 190 ? 14.851 -10.888 -32.471 1.00 98.56 190 VAL A C 1
ATOM 1417 O O . VAL A 1 190 ? 15.833 -11.019 -33.195 1.00 98.56 190 VAL A O 1
ATOM 1420 N N . VAL A 1 191 ? 13.876 -10.019 -32.737 1.00 98.00 191 VAL A N 1
ATOM 1421 C CA . VAL A 1 191 ? 13.880 -9.120 -33.909 1.00 98.00 191 VAL A CA 1
ATOM 1422 C C . VAL A 1 191 ? 14.020 -7.650 -33.523 1.00 98.00 191 VAL A C 1
ATOM 1424 O O . VAL A 1 191 ? 14.229 -6.808 -34.390 1.00 98.00 191 VAL A O 1
ATOM 1427 N N . TYR A 1 192 ? 13.902 -7.355 -32.230 1.00 98.44 192 TYR A N 1
ATOM 1428 C CA . TYR A 1 192 ? 14.045 -6.029 -31.651 1.00 98.44 192 TYR A CA 1
ATOM 1429 C C . TYR A 1 192 ? 14.542 -6.173 -30.208 1.00 98.44 192 TYR A C 1
ATOM 1431 O O . TYR A 1 192 ? 14.019 -6.995 -29.451 1.00 98.44 192 TYR A O 1
ATOM 1439 N N . ALA A 1 193 ? 15.551 -5.390 -29.832 1.00 98.50 193 ALA A N 1
ATOM 1440 C CA . ALA A 1 193 ? 16.023 -5.300 -28.459 1.00 98.50 193 ALA A CA 1
ATOM 1441 C C . ALA A 1 193 ? 16.391 -3.852 -28.126 1.00 98.50 193 ALA A C 1
ATOM 1443 O O . ALA A 1 193 ? 17.129 -3.224 -28.884 1.00 98.50 193 ALA A O 1
ATOM 1444 N N . GLU A 1 194 ? 15.898 -3.331 -27.004 1.00 98.19 194 GLU A N 1
ATOM 1445 C CA . GLU A 1 194 ? 16.136 -1.940 -26.607 1.00 98.19 194 GLU A CA 1
ATOM 1446 C C . GLU A 1 194 ? 16.292 -1.794 -25.091 1.00 98.19 194 GLU A C 1
ATOM 1448 O O . GLU A 1 194 ? 15.609 -2.456 -24.304 1.00 98.19 194 GLU A O 1
ATOM 1453 N N . ASN A 1 195 ? 17.191 -0.900 -24.675 1.00 98.38 195 ASN A N 1
ATOM 1454 C CA . ASN A 1 195 ? 17.321 -0.491 -23.284 1.00 98.38 195 ASN A CA 1
ATOM 1455 C C . ASN A 1 195 ? 16.481 0.762 -23.009 1.00 98.38 195 ASN A C 1
ATOM 1457 O O . ASN A 1 195 ? 16.678 1.794 -23.642 1.00 98.38 195 ASN A O 1
ATOM 1461 N N . LEU A 1 196 ? 15.602 0.690 -22.008 1.00 97.62 196 LEU A N 1
ATOM 1462 C CA . LEU A 1 196 ? 14.804 1.824 -21.542 1.00 97.62 196 LEU A CA 1
ATOM 1463 C C . LEU A 1 196 ? 15.166 2.173 -20.098 1.00 97.62 196 LEU A C 1
ATOM 1465 O O . LEU A 1 196 ? 15.285 1.296 -19.237 1.00 97.62 196 LEU A O 1
ATOM 1469 N N . LEU A 1 197 ? 15.275 3.472 -19.801 1.00 96.44 197 LEU A N 1
ATOM 1470 C CA . LEU A 1 197 ? 15.652 3.940 -18.464 1.00 96.44 197 LEU A CA 1
ATOM 1471 C C . LEU A 1 197 ? 14.647 3.481 -17.392 1.00 96.44 197 LEU A C 1
ATOM 1473 O O . LEU A 1 197 ? 15.043 2.957 -16.348 1.00 96.44 197 LEU A O 1
ATOM 1477 N N . TYR A 1 198 ? 13.353 3.631 -17.685 1.00 96.44 198 TYR A N 1
ATOM 1478 C CA . TYR A 1 198 ? 12.238 3.186 -16.850 1.00 96.44 198 TYR A CA 1
ATOM 1479 C C . TYR A 1 198 ? 11.159 2.551 -17.731 1.00 96.44 198 TYR A C 1
ATOM 1481 O O . TYR A 1 198 ? 10.224 3.223 -18.142 1.00 96.44 198 TYR A O 1
ATOM 1489 N N . SER A 1 199 ? 11.277 1.253 -18.020 1.00 95.38 199 SER A N 1
ATOM 1490 C CA . SER A 1 199 ? 10.335 0.545 -18.914 1.00 95.38 199 SER A CA 1
ATOM 1491 C C . SER A 1 199 ? 8.857 0.632 -18.497 1.00 95.38 199 SER A C 1
ATOM 1493 O O . SER A 1 199 ? 7.987 0.506 -19.347 1.00 95.38 199 SER A O 1
ATOM 1495 N N . CYS A 1 200 ? 8.558 0.864 -17.213 1.00 93.25 200 CYS A N 1
ATOM 1496 C CA . CYS A 1 200 ? 7.189 1.007 -16.713 1.00 93.25 200 CYS A CA 1
ATOM 1497 C C . CYS A 1 200 ? 6.598 2.423 -16.851 1.00 93.25 200 CYS A C 1
ATOM 1499 O O . CYS A 1 200 ? 5.413 2.600 -16.564 1.00 93.25 200 CYS A O 1
ATOM 1501 N N . SER A 1 201 ? 7.377 3.434 -17.257 1.00 95.06 201 SER A N 1
ATOM 1502 C CA . SER A 1 201 ? 6.860 4.800 -17.407 1.00 95.06 201 SER A CA 1
ATOM 1503 C C . SER A 1 201 ? 5.850 4.902 -18.555 1.00 95.06 201 SER A C 1
ATOM 1505 O O . SER A 1 201 ? 5.884 4.106 -19.492 1.00 95.06 201 SER A O 1
ATOM 1507 N N . SER A 1 202 ? 4.966 5.903 -18.505 1.00 91.25 202 SER A N 1
ATOM 1508 C CA . SER A 1 202 ? 3.999 6.176 -19.580 1.00 91.25 202 SER A CA 1
ATOM 1509 C C . SER A 1 202 ? 4.678 6.332 -20.940 1.00 91.25 202 SER A C 1
ATOM 1511 O O . SER A 1 202 ? 4.222 5.767 -21.929 1.00 91.25 202 SER A O 1
ATOM 1513 N N . ASP A 1 203 ? 5.807 7.039 -20.972 1.00 93.00 203 ASP A N 1
ATOM 1514 C CA . ASP A 1 203 ? 6.549 7.314 -22.202 1.00 93.00 203 ASP A CA 1
ATOM 1515 C C . ASP A 1 203 ? 7.183 6.032 -22.760 1.00 93.00 203 ASP A C 1
ATOM 1517 O O . ASP A 1 203 ? 7.119 5.772 -23.958 1.00 93.00 203 ASP A O 1
ATOM 1521 N N . ALA A 1 204 ? 7.728 5.177 -21.888 1.00 94.88 204 ALA A N 1
ATOM 1522 C CA . ALA A 1 204 ? 8.283 3.888 -22.289 1.00 94.88 204 ALA A CA 1
ATOM 1523 C C . ALA A 1 204 ? 7.206 2.924 -22.806 1.00 94.88 204 ALA A C 1
ATOM 1525 O O . ALA A 1 204 ? 7.452 2.182 -23.754 1.00 94.88 204 ALA A O 1
ATOM 1526 N N . GLN A 1 205 ? 6.002 2.947 -22.231 1.00 94.94 205 GLN A N 1
ATOM 1527 C CA . GLN A 1 205 ? 4.887 2.141 -22.730 1.00 94.94 205 GLN A CA 1
ATOM 1528 C C . GLN A 1 205 ? 4.483 2.540 -24.152 1.00 94.94 205 GLN A C 1
ATOM 1530 O O . GLN A 1 205 ? 4.143 1.666 -24.944 1.00 94.94 205 GLN A O 1
ATOM 1535 N N . VAL A 1 206 ? 4.556 3.828 -24.511 1.00 96.38 206 VAL A N 1
ATOM 1536 C CA . VAL A 1 206 ? 4.338 4.272 -25.899 1.00 96.38 206 VAL A CA 1
ATOM 1537 C C . VAL A 1 206 ? 5.383 3.654 -26.828 1.00 96.38 206 VAL A C 1
ATOM 1539 O O . VAL A 1 206 ? 4.998 3.024 -27.810 1.00 96.38 206 VAL A O 1
ATOM 1542 N N . VAL A 1 207 ? 6.668 3.723 -26.462 1.00 97.12 207 VAL A N 1
ATOM 1543 C CA . VAL A 1 207 ? 7.766 3.113 -27.238 1.00 97.12 207 VAL A CA 1
ATOM 1544 C C . VAL A 1 207 ? 7.548 1.609 -27.430 1.00 97.12 207 VAL A C 1
ATOM 1546 O O . VAL A 1 207 ? 7.674 1.098 -28.539 1.00 97.12 207 VAL A O 1
ATOM 1549 N N . ILE A 1 208 ? 7.148 0.889 -26.376 1.00 97.44 208 ILE A N 1
ATOM 1550 C CA . ILE A 1 208 ? 6.857 -0.552 -26.452 1.00 97.44 208 ILE A CA 1
ATOM 1551 C C . ILE A 1 208 ? 5.713 -0.834 -27.436 1.00 97.44 208 ILE A C 1
ATOM 1553 O O . ILE A 1 208 ? 5.828 -1.733 -28.271 1.00 97.44 208 ILE A O 1
ATOM 1557 N N . LYS A 1 209 ? 4.614 -0.073 -27.362 1.00 96.12 209 LYS A N 1
ATOM 1558 C CA . LYS A 1 209 ? 3.459 -0.242 -28.259 1.00 96.12 209 LYS A CA 1
ATOM 1559 C C . LYS A 1 209 ? 3.815 0.047 -29.716 1.00 96.12 209 LYS A C 1
ATOM 1561 O O . LYS A 1 209 ? 3.365 -0.671 -30.608 1.00 96.12 209 LYS A O 1
ATOM 1566 N N . GLU A 1 210 ? 4.623 1.073 -29.962 1.00 96.94 210 GLU A N 1
ATOM 1567 C CA . GLU A 1 210 ? 5.127 1.404 -31.297 1.00 96.94 210 GLU A CA 1
ATOM 1568 C C . GLU A 1 210 ? 6.034 0.295 -31.836 1.00 96.94 210 GLU A C 1
ATOM 1570 O O . GLU A 1 210 ? 5.807 -0.178 -32.949 1.00 96.94 210 GLU A O 1
ATOM 1575 N N . ALA A 1 211 ? 6.964 -0.214 -31.021 1.00 97.25 211 ALA A N 1
ATOM 1576 C CA . ALA A 1 211 ? 7.850 -1.312 -31.399 1.00 97.25 211 ALA A CA 1
ATOM 1577 C C . ALA A 1 211 ? 7.081 -2.596 -31.755 1.00 97.25 211 ALA A C 1
ATOM 1579 O O . ALA A 1 211 ? 7.438 -3.274 -32.722 1.00 97.25 211 ALA A O 1
ATOM 1580 N N . ILE A 1 212 ? 6.003 -2.919 -31.025 1.00 95.25 212 ILE A N 1
ATOM 1581 C CA . ILE A 1 212 ? 5.130 -4.066 -31.338 1.00 95.25 212 ILE A CA 1
ATOM 1582 C C . ILE A 1 212 ? 4.565 -3.948 -32.754 1.00 95.25 212 ILE A C 1
ATOM 1584 O O . ILE A 1 212 ? 4.639 -4.908 -33.526 1.00 95.25 212 ILE A O 1
ATOM 1588 N N . LYS A 1 213 ? 4.064 -2.764 -33.115 1.00 93.31 213 LYS A N 1
ATOM 1589 C CA . LYS A 1 213 ? 3.454 -2.506 -34.424 1.00 93.31 213 LYS A CA 1
ATOM 1590 C C . LYS A 1 213 ? 4.496 -2.427 -35.538 1.00 93.31 213 LYS A C 1
ATOM 1592 O O . LYS A 1 213 ? 4.352 -3.095 -36.560 1.00 93.31 213 LYS A O 1
ATOM 1597 N N . GLU A 1 214 ? 5.562 -1.654 -35.342 1.00 96.00 214 GLU A N 1
ATOM 1598 C CA . GLU A 1 214 ? 6.596 -1.412 -36.354 1.00 96.00 214 GLU A CA 1
ATOM 1599 C C . GLU A 1 214 ? 7.366 -2.689 -36.704 1.00 96.00 214 GLU A C 1
ATOM 1601 O O . GLU A 1 214 ? 7.541 -3.026 -37.878 1.00 96.00 214 GLU A O 1
ATOM 1606 N N . HIS A 1 215 ? 7.785 -3.445 -35.688 1.00 96.00 215 HIS A N 1
ATOM 1607 C CA . HIS A 1 215 ? 8.574 -4.657 -35.886 1.00 96.00 215 HIS A CA 1
ATOM 1608 C C . HIS A 1 215 ? 7.720 -5.917 -36.039 1.00 96.00 215 HIS A C 1
ATOM 1610 O O . HIS A 1 215 ? 8.281 -7.007 -36.218 1.00 96.00 215 HIS A O 1
ATOM 1616 N N . LYS A 1 216 ? 6.386 -5.787 -36.017 1.00 95.06 216 LYS A N 1
ATOM 1617 C CA . LYS A 1 216 ? 5.433 -6.905 -36.052 1.00 95.06 216 LYS A CA 1
ATOM 1618 C C . LYS A 1 216 ? 5.812 -7.960 -35.014 1.00 95.06 216 LYS A C 1
ATOM 1620 O O . LYS A 1 216 ? 6.139 -9.098 -35.362 1.00 95.06 216 LYS A O 1
ATOM 1625 N N . LEU A 1 217 ? 5.910 -7.537 -33.758 1.00 96.81 217 LEU A N 1
ATOM 1626 C CA . LEU A 1 217 ? 6.237 -8.428 -32.651 1.00 96.81 217 LEU A CA 1
ATOM 1627 C C . LEU A 1 217 ? 5.005 -9.255 -32.300 1.00 96.81 217 LEU A C 1
ATOM 1629 O O . LEU A 1 217 ? 3.904 -8.723 -32.213 1.00 96.81 217 LEU A O 1
ATOM 1633 N N . ASN A 1 218 ? 5.202 -10.545 -32.049 1.00 96.75 218 ASN A N 1
ATOM 1634 C CA . ASN A 1 218 ? 4.142 -11.422 -31.553 1.00 96.75 218 ASN A CA 1
ATOM 1635 C C . ASN A 1 218 ? 4.452 -11.991 -30.165 1.00 96.75 218 ASN A C 1
ATOM 1637 O O . ASN A 1 218 ? 3.662 -12.767 -29.636 1.00 96.75 218 ASN A O 1
ATOM 1641 N N . ARG A 1 219 ? 5.591 -11.626 -29.568 1.00 98.25 219 ARG A N 1
ATOM 1642 C CA . ARG A 1 219 ? 5.967 -11.927 -28.182 1.00 98.25 219 ARG A CA 1
ATOM 1643 C C . ARG A 1 219 ? 6.756 -10.746 -27.622 1.00 98.25 219 ARG A C 1
ATOM 1645 O O . ARG A 1 219 ? 7.570 -10.159 -28.341 1.00 98.25 219 ARG A O 1
ATOM 1652 N N . LEU A 1 220 ? 6.586 -10.451 -26.338 1.00 98.44 220 LEU A N 1
ATOM 1653 C CA . LEU A 1 220 ? 7.388 -9.441 -25.646 1.00 98.44 220 LEU A CA 1
ATOM 1654 C C . LEU A 1 220 ? 8.039 -10.037 -24.397 1.00 98.44 220 LEU A C 1
ATOM 1656 O O . LEU A 1 220 ? 7.370 -10.656 -23.574 1.00 98.44 220 LEU A O 1
ATOM 1660 N N . VAL A 1 221 ? 9.342 -9.809 -24.244 1.00 98.75 221 VAL A N 1
ATOM 1661 C CA . VAL A 1 221 ? 10.088 -10.077 -23.014 1.00 98.75 221 VAL A CA 1
ATOM 1662 C C . VAL A 1 221 ? 10.524 -8.747 -22.416 1.00 98.75 221 VAL A C 1
ATOM 1664 O O . VAL A 1 221 ? 11.186 -7.959 -23.087 1.00 98.75 221 VAL A O 1
ATOM 1667 N N . VAL A 1 222 ? 10.217 -8.504 -21.144 1.00 98.69 222 VAL A N 1
ATOM 1668 C CA . VAL A 1 222 ? 10.763 -7.349 -20.414 1.00 98.69 222 VAL A CA 1
ATOM 1669 C C . VAL A 1 222 ? 11.690 -7.841 -19.309 1.00 98.69 222 VAL A C 1
ATOM 1671 O O . VAL A 1 222 ? 11.263 -8.511 -18.370 1.00 98.69 222 VAL A O 1
ATOM 1674 N N . ALA A 1 223 ? 12.967 -7.481 -19.395 1.00 98.62 223 ALA A N 1
ATOM 1675 C CA . ALA A 1 223 ? 13.965 -7.743 -18.372 1.00 98.62 223 ALA A CA 1
ATOM 1676 C C . ALA A 1 223 ? 14.016 -6.576 -17.383 1.00 98.62 223 ALA A C 1
ATOM 1678 O O . ALA A 1 223 ? 14.551 -5.507 -17.680 1.00 98.62 223 ALA A O 1
ATOM 1679 N N . SER A 1 224 ? 13.390 -6.746 -16.217 1.00 98.00 224 SER A N 1
ATOM 1680 C CA . SER A 1 224 ? 13.241 -5.671 -15.237 1.00 98.00 224 SER A CA 1
ATOM 1681 C C . SER A 1 224 ? 13.109 -6.192 -13.795 1.00 98.00 224 SER A C 1
ATOM 1683 O O . SER A 1 224 ? 13.993 -6.884 -13.294 1.00 98.00 224 SER A O 1
ATOM 1685 N N . CYS A 1 225 ? 12.035 -5.806 -13.112 1.00 96.94 225 CYS A N 1
ATOM 1686 C CA . CYS A 1 225 ? 11.716 -6.111 -11.726 1.00 96.94 225 CYS A CA 1
ATOM 1687 C C . CYS A 1 225 ? 10.949 -7.432 -11.572 1.00 96.94 225 CYS A C 1
ATOM 1689 O O . CYS A 1 225 ? 10.958 -8.285 -12.452 1.00 96.94 225 CYS A O 1
ATOM 1691 N N . THR A 1 226 ? 10.287 -7.630 -10.437 1.00 94.31 226 THR A N 1
ATOM 1692 C CA . THR A 1 226 ? 9.470 -8.815 -10.187 1.00 94.31 226 THR A CA 1
ATOM 1693 C C . THR A 1 226 ? 8.146 -8.799 -10.968 1.00 94.31 226 THR A C 1
ATOM 1695 O O . THR A 1 226 ? 7.466 -7.764 -11.007 1.00 94.31 226 THR A O 1
ATOM 1698 N N . PRO A 1 227 ? 7.704 -9.950 -11.520 1.00 89.69 227 PRO A N 1
ATOM 1699 C CA . PRO A 1 227 ? 6.378 -10.069 -12.131 1.00 89.69 227 PRO A CA 1
ATOM 1700 C C . PRO A 1 227 ? 5.252 -9.724 -11.152 1.00 89.69 227 PRO A C 1
ATOM 1702 O O . PRO A 1 227 ? 4.239 -9.161 -11.548 1.00 89.69 227 PRO A O 1
ATOM 1705 N N . ARG A 1 228 ? 5.470 -9.918 -9.843 1.00 89.94 228 ARG A N 1
ATOM 1706 C CA . ARG A 1 228 ? 4.488 -9.583 -8.799 1.00 89.94 228 ARG A CA 1
ATOM 1707 C C . ARG A 1 228 ? 4.087 -8.105 -8.766 1.00 89.94 228 ARG A C 1
ATOM 1709 O O . ARG A 1 228 ? 3.059 -7.792 -8.178 1.00 89.94 228 ARG A O 1
ATOM 1716 N N . THR A 1 229 ? 4.906 -7.212 -9.324 1.00 86.00 229 THR A N 1
ATOM 1717 C CA . THR A 1 229 ? 4.654 -5.767 -9.299 1.00 86.00 229 THR A CA 1
ATOM 1718 C C . THR A 1 229 ? 4.120 -5.263 -10.634 1.00 86.00 229 THR A C 1
ATOM 1720 O O . THR A 1 229 ? 3.072 -4.630 -10.653 1.00 86.00 229 THR A O 1
ATOM 1723 N N . HIS A 1 230 ? 4.823 -5.528 -11.741 1.00 93.38 230 HIS A N 1
ATOM 1724 C CA . HIS A 1 230 ? 4.542 -4.865 -13.024 1.00 93.38 230 HIS A CA 1
ATOM 1725 C C . HIS A 1 230 ? 4.093 -5.804 -14.150 1.00 93.38 230 HIS A C 1
ATOM 1727 O O . HIS A 1 230 ? 3.855 -5.326 -15.255 1.00 93.38 230 HIS A O 1
ATOM 1733 N N . GLU A 1 231 ? 3.927 -7.110 -13.913 1.00 94.62 231 GLU A N 1
ATOM 1734 C CA . GLU A 1 231 ? 3.352 -7.993 -14.938 1.00 94.62 231 GLU A CA 1
ATOM 1735 C C . GLU A 1 231 ? 1.965 -7.519 -15.411 1.00 94.62 231 GLU A C 1
ATOM 1737 O O . GLU A 1 231 ? 1.786 -7.427 -16.624 1.00 94.62 231 GLU A O 1
ATOM 1742 N N . PRO A 1 232 ? 1.018 -7.120 -14.529 1.00 93.38 232 PRO A N 1
ATOM 1743 C CA . PRO A 1 232 ? -0.275 -6.605 -14.983 1.00 93.38 232 PRO A CA 1
ATOM 1744 C C . PRO A 1 232 ? -0.154 -5.356 -15.866 1.00 93.38 232 PRO A C 1
ATOM 1746 O O . PRO A 1 232 ? -0.889 -5.227 -16.840 1.00 93.38 232 PRO A O 1
ATOM 1749 N N . LEU A 1 233 ? 0.804 -4.471 -15.564 1.00 94.56 233 LEU A N 1
ATOM 1750 C CA . LEU A 1 233 ? 1.049 -3.253 -16.335 1.00 94.56 233 LEU A CA 1
ATOM 1751 C C . LEU A 1 233 ? 1.484 -3.581 -17.765 1.00 94.56 233 LEU A C 1
ATOM 1753 O O . LEU A 1 233 ? 0.859 -3.129 -18.715 1.00 94.56 233 LEU A O 1
ATOM 1757 N N . PHE A 1 234 ? 2.534 -4.391 -17.923 1.00 96.69 234 PHE A N 1
ATOM 1758 C CA . PHE A 1 234 ? 3.048 -4.733 -19.250 1.00 96.69 234 PHE A CA 1
ATOM 1759 C C . PHE A 1 234 ? 2.067 -5.582 -20.056 1.00 96.69 234 PHE A C 1
ATOM 1761 O O . PHE A 1 234 ? 1.981 -5.419 -21.270 1.00 96.69 234 PHE A O 1
ATOM 1768 N N . ARG A 1 235 ? 1.296 -6.447 -19.388 1.00 95.19 235 ARG A N 1
ATOM 1769 C CA . ARG A 1 235 ? 0.190 -7.181 -20.008 1.00 95.19 235 ARG A CA 1
ATOM 1770 C C . ARG A 1 235 ? -0.844 -6.235 -20.617 1.00 95.19 235 ARG A C 1
ATOM 1772 O O . ARG A 1 235 ? -1.167 -6.403 -21.786 1.00 95.19 235 ARG A O 1
ATOM 1779 N N . ALA A 1 236 ? -1.283 -5.223 -19.868 1.00 91.75 236 ALA A N 1
ATOM 1780 C CA . ALA A 1 236 ? -2.183 -4.193 -20.386 1.00 91.75 236 ALA A CA 1
ATOM 1781 C C . ALA A 1 236 ? -1.539 -3.396 -21.536 1.00 91.75 236 ALA A C 1
ATOM 1783 O O . ALA A 1 236 ? -2.166 -3.187 -22.569 1.00 91.75 236 ALA A O 1
ATOM 1784 N N . THR A 1 237 ? -0.256 -3.028 -21.418 1.00 93.69 237 THR A N 1
ATOM 1785 C CA . THR A 1 237 ? 0.469 -2.307 -22.478 1.00 93.69 237 THR A CA 1
ATOM 1786 C C . THR A 1 237 ? 0.495 -3.075 -23.803 1.00 93.69 237 THR A C 1
ATOM 1788 O O . THR A 1 237 ? 0.291 -2.468 -24.852 1.00 93.69 237 THR A O 1
ATOM 1791 N N . ILE A 1 238 ? 0.759 -4.388 -23.789 1.00 93.25 238 ILE A N 1
ATOM 1792 C CA . ILE A 1 238 ? 0.780 -5.172 -25.035 1.00 93.25 238 ILE A CA 1
ATOM 1793 C C . ILE A 1 238 ? -0.624 -5.466 -25.571 1.00 93.25 238 ILE A C 1
ATOM 1795 O O . ILE A 1 238 ? -0.796 -5.547 -26.785 1.00 93.25 238 ILE A O 1
ATOM 1799 N N . GLU A 1 239 ? -1.621 -5.569 -24.689 1.00 90.31 239 GLU A N 1
ATOM 1800 C CA . GLU A 1 239 ? -3.031 -5.736 -25.056 1.00 90.31 239 GLU A CA 1
ATOM 1801 C C . GLU A 1 239 ? -3.549 -4.493 -25.791 1.00 90.31 239 GLU A C 1
ATOM 1803 O O . GLU A 1 239 ? -4.114 -4.614 -26.874 1.00 90.31 239 GLU A O 1
ATOM 1808 N N . GLU A 1 240 ? -3.212 -3.289 -25.314 1.00 89.50 240 GLU A N 1
ATOM 1809 C CA . GLU A 1 240 ? -3.459 -2.023 -26.029 1.00 89.50 240 GLU A CA 1
ATOM 1810 C C . GLU A 1 240 ? -2.747 -1.935 -27.395 1.00 89.50 240 GLU A C 1
ATOM 1812 O O . GLU A 1 240 ? -3.115 -1.124 -28.250 1.00 89.50 240 GLU A O 1
ATOM 1817 N N . ALA A 1 241 ? -1.696 -2.732 -27.611 1.00 89.69 241 ALA A N 1
ATOM 1818 C CA . ALA A 1 241 ? -1.015 -2.832 -28.899 1.00 89.69 241 ALA A CA 1
ATOM 1819 C C . ALA A 1 241 ? -1.642 -3.868 -29.847 1.00 89.69 241 ALA A C 1
ATOM 1821 O O . ALA A 1 241 ? -1.178 -3.963 -30.983 1.00 89.69 241 ALA A O 1
ATOM 1822 N N . GLY A 1 242 ? -2.664 -4.612 -29.406 1.00 86.94 242 GLY A N 1
ATOM 1823 C CA . GLY A 1 242 ? -3.317 -5.684 -30.166 1.00 86.94 242 GLY A CA 1
ATOM 1824 C C . GLY A 1 242 ? -2.723 -7.078 -29.937 1.00 86.94 242 GLY A C 1
ATOM 1825 O O . GLY A 1 242 ? -3.082 -8.021 -30.637 1.00 86.94 242 GLY A O 1
ATOM 1826 N N . LEU A 1 243 ? -1.811 -7.249 -28.971 1.00 89.69 243 LEU A N 1
ATOM 1827 C CA . LEU A 1 243 ? -1.198 -8.545 -28.680 1.00 89.69 243 LEU A CA 1
ATOM 1828 C C . LEU A 1 243 ? -1.876 -9.226 -27.488 1.00 89.69 243 LEU A C 1
ATOM 1830 O O . LEU A 1 243 ? -2.100 -8.613 -26.448 1.00 89.69 243 LEU A O 1
ATOM 1834 N N . ASN A 1 244 ? -2.134 -10.532 -27.593 1.00 91.62 244 ASN A N 1
ATOM 1835 C CA . ASN A 1 244 ? -2.660 -11.301 -26.468 1.00 91.62 244 ASN A CA 1
ATOM 1836 C C . ASN A 1 244 ? -1.725 -11.196 -25.248 1.00 91.62 244 ASN A C 1
ATOM 1838 O O . ASN A 1 244 ? -0.545 -11.540 -25.326 1.00 91.62 244 ASN A O 1
ATOM 1842 N N . LYS A 1 245 ? -2.259 -10.768 -24.099 1.00 92.88 245 LYS A N 1
ATOM 1843 C CA . LYS A 1 245 ? -1.465 -10.489 -22.893 1.00 92.88 245 LYS A CA 1
ATOM 1844 C C . LYS A 1 245 ? -0.675 -11.674 -22.328 1.00 92.88 245 LYS A C 1
ATOM 1846 O O . LYS A 1 245 ? 0.257 -11.473 -21.556 1.00 92.88 245 LYS A O 1
ATOM 1851 N N . TYR A 1 246 ? -1.010 -12.909 -22.699 1.00 95.19 246 TYR A N 1
ATOM 1852 C CA . TYR A 1 246 ? -0.279 -14.110 -22.279 1.00 95.19 246 TYR A CA 1
ATOM 1853 C C . TYR A 1 246 ? 0.922 -14.439 -23.170 1.00 95.19 246 TYR A C 1
ATOM 1855 O O . TYR A 1 246 ? 1.676 -15.364 -22.880 1.00 95.19 246 TYR A O 1
ATOM 1863 N N . LEU A 1 247 ? 1.148 -13.644 -24.215 1.00 96.50 247 LEU A N 1
ATOM 1864 C CA . LEU A 1 247 ? 2.335 -13.675 -25.071 1.00 96.50 247 LEU A CA 1
ATOM 1865 C C . LEU A 1 247 ? 3.469 -12.784 -24.530 1.00 96.50 247 LEU A C 1
ATOM 1867 O O . LEU A 1 247 ? 4.364 -12.361 -25.266 1.00 96.50 247 LEU A O 1
ATOM 1871 N N . PHE A 1 248 ? 3.420 -12.515 -23.228 1.00 97.81 248 PHE A N 1
ATOM 1872 C CA . PHE A 1 248 ? 4.355 -11.705 -22.468 1.00 97.81 248 PHE A CA 1
ATOM 1873 C C . PHE A 1 248 ? 5.146 -12.565 -21.478 1.00 97.81 248 PHE A C 1
ATOM 1875 O O . PHE A 1 248 ? 4.580 -13.429 -20.812 1.00 97.81 248 PHE A O 1
ATOM 1882 N N . GLU A 1 249 ? 6.437 -12.276 -21.324 1.00 98.06 249 GLU A N 1
ATOM 1883 C CA . GLU A 1 249 ? 7.290 -12.854 -20.283 1.00 98.06 249 GLU A CA 1
ATOM 1884 C C . GLU A 1 249 ? 8.092 -11.754 -19.578 1.00 98.06 249 GLU A C 1
ATOM 1886 O O . GLU A 1 249 ? 8.570 -10.802 -20.202 1.00 98.06 249 GLU A O 1
ATOM 1891 N N . LEU A 1 250 ? 8.299 -11.905 -18.270 1.00 97.94 250 LEU A N 1
ATOM 1892 C CA . LEU A 1 250 ? 9.069 -10.954 -17.475 1.00 97.94 250 LEU A CA 1
ATOM 1893 C C . LEU A 1 250 ? 10.309 -11.627 -16.873 1.00 97.94 250 LEU A C 1
ATOM 1895 O O . LEU A 1 250 ? 10.203 -12.505 -16.017 1.00 97.94 250 LEU A O 1
ATOM 1899 N N . ALA A 1 251 ? 11.495 -11.176 -17.290 1.00 98.31 251 ALA A N 1
ATOM 1900 C CA . ALA A 1 251 ? 12.764 -11.627 -16.730 1.00 98.31 251 ALA A CA 1
ATOM 1901 C C . ALA A 1 251 ? 13.130 -10.755 -15.518 1.00 98.31 251 ALA A C 1
ATOM 1903 O O . ALA A 1 251 ? 13.447 -9.573 -15.662 1.00 98.31 251 ALA A O 1
ATOM 1904 N N . ASN A 1 252 ? 13.097 -11.320 -14.309 1.00 98.44 252 ASN A N 1
ATOM 1905 C CA . ASN A 1 252 ? 13.471 -10.578 -13.103 1.00 98.44 252 ASN A CA 1
ATOM 1906 C C . ASN A 1 252 ? 14.999 -10.469 -12.989 1.00 98.44 252 ASN A C 1
ATOM 1908 O O . ASN A 1 252 ? 15.659 -11.398 -12.523 1.00 98.44 252 ASN A O 1
ATOM 1912 N N . ILE A 1 253 ? 15.544 -9.319 -13.385 1.00 98.50 253 ILE A N 1
ATOM 1913 C CA . ILE A 1 253 ? 16.972 -8.988 -13.290 1.00 98.50 253 ILE A CA 1
ATOM 1914 C C . ILE A 1 253 ? 17.262 -7.930 -12.210 1.00 98.50 253 ILE A C 1
ATOM 1916 O O . ILE A 1 253 ? 18.399 -7.475 -12.095 1.00 98.50 253 ILE A O 1
ATOM 1920 N N . ARG A 1 254 ? 16.267 -7.556 -11.392 1.00 98.25 254 ARG A N 1
ATOM 1921 C CA . ARG A 1 254 ? 16.437 -6.618 -10.273 1.00 98.25 254 ARG A CA 1
ATOM 1922 C C . ARG A 1 254 ? 16.508 -7.338 -8.935 1.00 98.25 254 ARG A C 1
ATOM 1924 O O . ARG A 1 254 ? 17.598 -7.568 -8.418 1.00 98.25 254 ARG A O 1
ATOM 1931 N N . GLU A 1 255 ? 15.364 -7.760 -8.398 1.00 97.50 255 GLU A N 1
ATOM 1932 C CA . GLU A 1 255 ? 15.285 -8.435 -7.098 1.00 97.50 255 GLU A CA 1
ATOM 1933 C C . GLU A 1 255 ? 16.057 -9.760 -7.101 1.00 97.50 255 GLU A C 1
ATOM 1935 O O . GLU A 1 255 ? 16.606 -10.159 -6.080 1.00 97.50 255 GLU A O 1
ATOM 1940 N N . HIS A 1 256 ? 16.101 -10.451 -8.245 1.00 97.56 256 HIS A N 1
ATOM 1941 C CA . HIS A 1 256 ? 16.782 -11.743 -8.374 1.00 97.56 256 HIS A CA 1
ATOM 1942 C C . HIS A 1 256 ? 18.196 -11.636 -8.970 1.00 97.56 256 HIS A C 1
ATOM 1944 O O . HIS A 1 256 ? 18.879 -12.661 -9.104 1.00 97.56 256 HIS A O 1
ATOM 1950 N N . CYS A 1 257 ? 18.653 -10.430 -9.327 1.00 98.38 257 CYS A N 1
ATOM 1951 C CA . CYS A 1 257 ? 19.982 -10.226 -9.892 1.00 98.38 257 CYS A CA 1
ATOM 1952 C C . CYS A 1 257 ? 20.672 -8.973 -9.338 1.00 98.38 257 CYS A C 1
ATOM 1954 O O . CYS A 1 257 ? 21.434 -9.101 -8.383 1.00 98.38 257 CYS A O 1
ATOM 1956 N N . SER A 1 258 ? 20.402 -7.779 -9.874 1.00 97.75 258 SER A N 1
ATOM 1957 C CA . SER A 1 258 ? 21.181 -6.577 -9.538 1.00 97.75 258 SER A CA 1
ATOM 1958 C C . SER A 1 258 ? 21.228 -6.251 -8.040 1.00 97.75 258 SER A C 1
ATOM 1960 O O . SER A 1 258 ? 22.287 -5.923 -7.517 1.00 97.75 258 SER A O 1
ATOM 1962 N N . TRP A 1 259 ? 20.115 -6.387 -7.315 1.00 96.88 259 TRP A N 1
ATOM 1963 C CA . TRP A 1 259 ? 20.059 -6.045 -5.889 1.00 96.88 259 TRP A CA 1
ATOM 1964 C C . TRP A 1 259 ? 20.814 -7.014 -4.983 1.00 96.88 259 TRP A C 1
ATOM 1966 O O . TRP A 1 259 ? 21.180 -6.636 -3.877 1.00 96.88 259 TRP A O 1
ATOM 1976 N N . VAL A 1 260 ? 21.046 -8.245 -5.435 1.00 96.75 260 VAL A N 1
ATOM 1977 C CA . VAL A 1 260 ? 21.641 -9.308 -4.613 1.00 96.75 260 VAL A CA 1
ATOM 1978 C C . VAL A 1 260 ? 23.074 -9.664 -5.021 1.00 96.75 260 VAL A C 1
ATOM 1980 O O . VAL A 1 260 ? 23.718 -10.410 -4.295 1.00 96.75 260 VAL A O 1
ATOM 1983 N N . HIS A 1 261 ? 23.581 -9.110 -6.133 1.00 97.44 261 HIS A N 1
ATOM 1984 C CA . HIS A 1 261 ? 24.949 -9.329 -6.647 1.00 97.44 261 HIS A CA 1
ATOM 1985 C C . HIS A 1 261 ? 25.708 -8.007 -6.841 1.00 97.44 261 HIS A C 1
ATOM 1987 O O . HIS A 1 261 ? 26.457 -7.843 -7.796 1.00 97.44 261 HIS A O 1
ATOM 1993 N N . GLN A 1 262 ? 25.495 -7.023 -5.961 1.00 94.06 262 GLN A N 1
ATOM 1994 C CA . GLN A 1 262 ? 26.091 -5.683 -6.097 1.00 94.06 262 GLN A CA 1
ATOM 1995 C C . GLN A 1 262 ? 27.631 -5.691 -6.115 1.00 94.06 262 GLN A C 1
ATOM 1997 O O . GLN A 1 262 ? 28.233 -4.802 -6.721 1.00 94.06 262 GLN A O 1
ATOM 2002 N N . ALA A 1 263 ? 28.249 -6.684 -5.466 1.00 94.81 263 ALA A N 1
ATOM 2003 C CA . ALA A 1 263 ? 29.698 -6.859 -5.395 1.00 94.81 263 ALA A CA 1
ATOM 2004 C C . ALA A 1 263 ? 30.303 -7.563 -6.626 1.00 94.81 263 ALA A C 1
ATOM 2006 O O . ALA A 1 263 ? 31.488 -7.381 -6.895 1.00 94.81 263 ALA A O 1
ATOM 2007 N N . ASP A 1 264 ? 29.497 -8.306 -7.390 1.00 97.06 264 ASP A N 1
ATOM 2008 C CA . ASP A 1 264 ? 29.942 -9.224 -8.446 1.00 97.06 264 ASP A CA 1
ATOM 2009 C C . ASP A 1 264 ? 29.291 -8.825 -9.784 1.00 97.06 264 ASP A C 1
ATOM 2011 O O . ASP A 1 264 ? 28.387 -9.490 -10.292 1.00 97.06 264 ASP A O 1
ATOM 2015 N N . LYS A 1 265 ? 29.667 -7.652 -10.315 1.00 97.88 265 LYS A N 1
ATOM 2016 C CA . LYS A 1 265 ? 28.977 -7.016 -11.459 1.00 97.88 265 LYS A CA 1
ATOM 2017 C C . LYS A 1 265 ? 29.078 -7.812 -12.761 1.00 97.88 265 LYS A C 1
ATOM 2019 O O . LYS A 1 265 ? 28.100 -7.881 -13.509 1.00 97.88 265 LYS A O 1
ATOM 2024 N N . ASP A 1 266 ? 30.229 -8.425 -13.019 1.00 97.94 266 ASP A N 1
ATOM 2025 C CA . ASP A 1 266 ? 30.454 -9.225 -14.227 1.00 97.94 266 ASP A CA 1
ATOM 2026 C C . ASP A 1 266 ? 29.578 -10.490 -14.180 1.00 97.94 266 ASP A C 1
ATOM 2028 O O . ASP A 1 266 ? 28.852 -10.808 -15.126 1.00 97.94 266 ASP A O 1
ATOM 2032 N N . GLU A 1 267 ? 29.537 -11.164 -13.029 1.00 98.38 267 GLU A N 1
ATOM 2033 C CA . GLU A 1 267 ? 28.671 -12.313 -12.774 1.00 98.38 267 GLU A CA 1
ATOM 2034 C C . GLU A 1 267 ? 27.186 -11.928 -12.784 1.00 98.38 267 GLU A C 1
ATOM 2036 O O . GLU A 1 267 ? 26.363 -12.672 -13.323 1.00 98.38 267 GLU A O 1
ATOM 2041 N N . ALA A 1 268 ? 26.822 -10.763 -12.241 1.00 98.62 268 ALA A N 1
ATOM 2042 C CA . ALA A 1 268 ? 25.461 -10.236 -12.296 1.00 98.62 268 ALA A CA 1
ATOM 2043 C C . ALA A 1 268 ? 25.020 -9.986 -13.744 1.00 98.62 268 ALA A C 1
ATOM 2045 O O . ALA A 1 268 ? 23.887 -10.300 -14.113 1.00 98.62 268 ALA A O 1
ATOM 2046 N N . THR A 1 269 ? 25.919 -9.466 -14.577 1.00 98.81 269 THR A N 1
ATOM 2047 C CA . THR A 1 269 ? 25.669 -9.214 -15.999 1.00 98.81 269 THR A CA 1
ATOM 2048 C C . THR A 1 269 ? 25.513 -10.527 -16.764 1.00 98.81 269 THR A C 1
ATOM 2050 O O . THR A 1 269 ? 24.491 -10.734 -17.425 1.00 98.81 269 THR A O 1
ATOM 2053 N N . SER A 1 270 ? 26.428 -11.483 -16.569 1.00 98.69 270 SER A N 1
ATOM 2054 C CA . SER A 1 270 ? 26.313 -12.834 -17.138 1.00 98.69 270 SER A CA 1
ATOM 2055 C C . SER A 1 270 ? 25.024 -13.538 -16.698 1.00 98.69 270 SER A C 1
ATOM 2057 O O . SER A 1 270 ? 24.354 -14.187 -17.503 1.00 98.69 270 SER A O 1
ATOM 2059 N N . LYS A 1 271 ? 24.635 -13.402 -15.427 1.00 98.75 271 LYS A N 1
ATOM 2060 C CA . LYS A 1 271 ? 23.387 -13.969 -14.909 1.00 98.75 271 LYS A CA 1
ATOM 2061 C C . LYS A 1 271 ? 22.162 -13.304 -15.537 1.00 98.75 271 LYS A C 1
ATOM 2063 O O . LYS A 1 271 ? 21.204 -14.001 -15.870 1.00 98.75 271 LYS A O 1
ATOM 2068 N N . ALA A 1 272 ? 22.170 -11.983 -15.712 1.00 98.81 272 ALA A N 1
ATOM 2069 C CA . ALA A 1 272 ? 21.084 -11.265 -16.371 1.00 98.81 272 ALA A CA 1
ATOM 2070 C C . ALA A 1 272 ? 20.905 -11.736 -17.824 1.00 98.81 272 ALA A C 1
ATOM 2072 O O . ALA A 1 272 ? 19.776 -12.004 -18.236 1.00 98.81 272 ALA A O 1
ATOM 2073 N N . MET A 1 273 ? 21.999 -11.942 -18.565 1.00 98.88 273 MET A N 1
ATOM 2074 C CA . MET A 1 273 ? 21.963 -12.540 -19.906 1.00 98.88 273 MET A CA 1
ATOM 2075 C C . MET A 1 273 ? 21.328 -13.934 -19.906 1.00 98.88 273 MET A C 1
ATOM 2077 O O . MET A 1 273 ? 20.483 -14.235 -20.752 1.00 98.88 273 MET A O 1
ATOM 2081 N N . ASP A 1 274 ? 21.688 -14.787 -18.947 1.00 98.81 274 ASP A N 1
ATOM 2082 C CA . ASP A 1 274 ? 21.104 -16.122 -18.820 1.00 98.81 274 ASP A CA 1
ATOM 2083 C C . ASP A 1 274 ? 19.600 -16.067 -18.512 1.00 98.81 274 ASP A C 1
ATOM 2085 O O . ASP A 1 274 ? 18.820 -16.781 -19.144 1.00 98.81 274 ASP A O 1
ATOM 2089 N N . LEU A 1 275 ? 19.171 -15.178 -17.610 1.00 98.81 275 LEU A N 1
ATOM 2090 C CA . LEU A 1 275 ? 17.757 -14.963 -17.281 1.00 98.81 275 LEU A CA 1
ATOM 2091 C C . LEU A 1 275 ? 16.958 -14.450 -18.487 1.00 98.81 275 LEU A C 1
ATOM 2093 O O . LEU A 1 275 ? 15.841 -14.917 -18.732 1.00 98.81 275 LEU A O 1
ATOM 2097 N N . VAL A 1 276 ? 17.536 -13.540 -19.274 1.00 98.81 276 VAL A N 1
ATOM 2098 C CA . VAL A 1 276 ? 16.950 -13.076 -20.537 1.00 98.81 276 VAL A CA 1
ATOM 2099 C C . VAL A 1 276 ? 16.862 -14.224 -21.537 1.00 98.81 276 VAL A C 1
ATOM 2101 O O . VAL A 1 276 ? 15.790 -14.456 -22.091 1.00 98.81 276 VAL A O 1
ATOM 2104 N N . ARG A 1 277 ? 17.931 -15.014 -21.718 1.00 98.81 277 ARG A N 1
ATOM 2105 C CA . ARG A 1 277 ? 17.928 -16.187 -22.610 1.00 98.81 277 ARG A CA 1
ATOM 2106 C C . ARG A 1 277 ? 16.852 -17.195 -22.214 1.00 98.81 277 ARG A C 1
ATOM 2108 O O . ARG A 1 277 ? 16.155 -17.705 -23.087 1.00 98.81 277 ARG A O 1
ATOM 2115 N N . MET A 1 278 ? 16.706 -17.480 -20.921 1.00 98.75 278 MET A N 1
ATOM 2116 C CA . MET A 1 278 ? 15.671 -18.377 -20.395 1.00 98.75 278 MET A CA 1
ATOM 2117 C C . MET A 1 278 ? 14.264 -17.841 -20.676 1.00 98.75 278 MET A C 1
ATOM 2119 O O . MET A 1 278 ? 13.404 -18.589 -21.138 1.00 98.75 278 MET A O 1
ATOM 2123 N N . SER A 1 279 ? 14.051 -16.544 -20.459 1.00 98.56 279 SER A N 1
ATOM 2124 C CA . SER A 1 279 ? 12.760 -15.885 -20.688 1.00 98.56 279 SER A CA 1
ATOM 2125 C C . SER A 1 279 ? 12.404 -15.845 -22.174 1.00 98.56 279 SER A C 1
ATOM 2127 O O . SER A 1 279 ? 11.287 -16.180 -22.549 1.00 98.56 279 SER A O 1
ATOM 2129 N N . VAL A 1 280 ? 13.374 -15.557 -23.046 1.00 98.69 280 VAL A N 1
ATOM 2130 C CA . VAL A 1 280 ? 13.222 -15.651 -24.507 1.00 98.69 280 VAL A CA 1
ATOM 2131 C C . VAL A 1 280 ? 12.910 -17.087 -24.932 1.00 98.69 280 VAL A C 1
ATOM 2133 O O . VAL A 1 280 ? 12.019 -17.302 -25.749 1.00 98.69 280 VAL A O 1
ATOM 2136 N N . ALA A 1 281 ? 13.594 -18.089 -24.370 1.00 98.44 281 ALA A N 1
ATOM 2137 C CA . ALA A 1 281 ? 13.319 -19.494 -24.667 1.00 98.44 281 ALA A CA 1
ATOM 2138 C C . ALA A 1 281 ? 11.890 -19.904 -24.273 1.00 98.44 281 ALA A C 1
ATOM 2140 O O . ALA A 1 281 ? 11.239 -20.622 -25.031 1.00 98.44 281 ALA A O 1
ATOM 2141 N N . ARG A 1 282 ? 11.382 -19.412 -23.135 1.00 98.00 282 ARG A N 1
ATOM 2142 C CA . ARG A 1 282 ? 9.988 -19.610 -22.720 1.00 98.00 282 ARG A CA 1
ATOM 2143 C C . ARG A 1 282 ? 9.011 -18.852 -23.616 1.00 98.00 282 ARG A C 1
ATOM 2145 O O . ARG A 1 282 ? 8.027 -19.443 -24.046 1.00 98.00 282 ARG A O 1
ATOM 2152 N N . ALA A 1 283 ? 9.305 -17.597 -23.953 1.00 97.69 283 ALA A N 1
ATOM 2153 C CA . ALA A 1 283 ? 8.456 -16.747 -24.787 1.00 97.69 283 ALA A CA 1
ATOM 2154 C C . ALA A 1 283 ? 8.164 -17.365 -26.164 1.00 97.69 283 ALA A C 1
ATOM 2156 O O . ALA A 1 283 ? 7.050 -17.245 -26.669 1.00 97.69 283 ALA A O 1
ATOM 2157 N N . LYS A 1 284 ? 9.124 -18.104 -26.740 1.00 96.62 284 LYS A N 1
ATOM 2158 C CA . LYS A 1 284 ? 8.926 -18.871 -27.987 1.00 96.62 284 LYS A CA 1
ATOM 2159 C C . LYS A 1 284 ? 7.803 -19.900 -27.912 1.00 96.62 284 LYS A C 1
ATOM 2161 O O . LYS A 1 284 ? 7.231 -20.232 -28.942 1.00 96.62 284 LYS A O 1
ATOM 2166 N N . LEU A 1 285 ? 7.548 -20.432 -26.721 1.00 96.50 285 LEU A N 1
ATOM 2167 C CA . LEU A 1 285 ? 6.580 -21.496 -26.470 1.00 96.50 285 LEU A CA 1
ATOM 2168 C C . LEU A 1 285 ? 5.291 -20.972 -25.827 1.00 96.50 285 LEU A C 1
ATOM 2170 O O . LEU A 1 285 ? 4.408 -21.769 -25.530 1.00 96.50 285 LEU A O 1
ATOM 2174 N N . LEU A 1 286 ? 5.182 -19.661 -25.581 1.00 96.38 286 LEU A N 1
ATOM 2175 C CA . LEU A 1 286 ? 3.940 -19.075 -25.090 1.00 96.38 286 LEU A CA 1
ATOM 2176 C C . LEU A 1 286 ? 2.858 -19.179 -26.161 1.00 96.38 286 LEU A C 1
ATOM 2178 O O . LEU A 1 286 ? 3.095 -18.905 -27.343 1.00 96.38 286 LEU A O 1
ATOM 2182 N N . GLU A 1 287 ? 1.664 -19.527 -25.708 1.00 92.69 287 GLU A N 1
ATOM 2183 C CA . GLU A 1 287 ? 0.449 -19.619 -26.505 1.00 92.69 287 GLU A CA 1
ATOM 2184 C C . GLU A 1 287 ? -0.531 -18.556 -26.020 1.00 92.69 287 GLU A C 1
ATOM 2186 O O . GLU A 1 287 ? -0.614 -18.290 -24.818 1.00 92.69 287 GLU A O 1
ATOM 2191 N N . ALA A 1 288 ? -1.281 -17.964 -26.946 1.00 91.75 288 ALA A N 1
ATOM 2192 C CA . ALA A 1 288 ? -2.345 -17.037 -26.591 1.00 91.75 288 ALA A CA 1
ATOM 2193 C C . ALA A 1 288 ? -3.370 -17.751 -25.699 1.00 91.75 288 ALA A C 1
ATOM 2195 O O . ALA A 1 288 ? -3.745 -18.888 -25.983 1.00 91.75 288 ALA A O 1
ATOM 2196 N N . GLN A 1 289 ? -3.799 -17.093 -24.623 1.00 90.19 289 GLN A N 1
ATOM 2197 C CA . GLN A 1 289 ? -4.814 -17.629 -23.713 1.00 90.19 289 GLN A CA 1
ATOM 2198 C C . GLN A 1 289 ? -6.011 -16.690 -23.635 1.00 90.19 289 GLN A C 1
ATOM 2200 O O . GLN A 1 289 ? -5.887 -15.483 -23.849 1.00 90.19 289 GLN A O 1
ATOM 2205 N N . GLU A 1 290 ? -7.154 -17.254 -23.271 1.00 85.25 290 GLU A N 1
ATOM 2206 C CA . GLU A 1 290 ? -8.366 -16.512 -22.946 1.00 85.25 290 GLU A CA 1
ATOM 2207 C C . GLU A 1 290 ? -8.546 -16.476 -21.428 1.00 85.25 290 GLU A C 1
ATOM 2209 O O . GLU A 1 290 ? -8.240 -17.443 -20.722 1.00 85.25 290 GLU A O 1
ATOM 2214 N N . GLU A 1 291 ? -9.031 -15.352 -20.909 1.00 83.56 291 GLU A N 1
ATOM 2215 C CA . GLU A 1 291 ? -9.392 -15.266 -19.500 1.00 83.56 291 GLU A CA 1
ATOM 2216 C C . GLU A 1 291 ? -10.696 -16.009 -19.239 1.00 83.56 291 GLU A C 1
ATOM 2218 O O . GLU A 1 291 ? -11.686 -15.856 -19.955 1.00 83.56 291 GLU A O 1
ATOM 2223 N N . ALA A 1 292 ? -10.708 -16.799 -18.168 1.00 80.69 292 ALA A N 1
ATOM 2224 C CA . ALA A 1 292 ? -11.943 -17.374 -17.679 1.00 80.69 292 ALA A CA 1
ATOM 2225 C C . ALA A 1 292 ? -12.849 -16.244 -17.174 1.00 80.69 292 ALA A C 1
ATOM 2227 O O . ALA A 1 292 ? -12.520 -15.554 -16.209 1.00 80.69 292 ALA A O 1
ATOM 2228 N N . VAL A 1 293 ? -14.003 -16.074 -17.816 1.00 81.44 293 VAL A N 1
ATOM 2229 C CA . VAL A 1 293 ? -15.044 -15.169 -17.332 1.00 81.44 293 VAL A CA 1
ATOM 2230 C C . VAL A 1 293 ? -15.814 -15.887 -16.233 1.00 81.44 293 VAL A C 1
ATOM 2232 O O . VAL A 1 293 ? -16.375 -16.960 -16.457 1.00 81.44 293 VAL A O 1
ATOM 2235 N N . THR A 1 294 ? -15.847 -15.294 -15.043 1.00 81.50 294 THR A N 1
ATOM 2236 C CA . THR A 1 294 ? -16.656 -15.786 -13.928 1.00 81.50 294 THR A CA 1
ATOM 2237 C C . THR A 1 294 ? -17.663 -14.735 -13.496 1.00 81.50 294 THR A C 1
ATOM 2239 O O . THR A 1 294 ? -17.424 -13.531 -13.619 1.00 81.50 294 THR A O 1
ATOM 2242 N N . GLN A 1 295 ? -18.802 -15.192 -12.988 1.00 85.56 295 GLN A N 1
ATOM 2243 C CA . GLN A 1 295 ? -19.778 -14.306 -12.381 1.00 85.56 295 GLN A CA 1
ATOM 2244 C C . GLN A 1 295 ? -19.276 -13.910 -10.991 1.00 85.56 295 GLN A C 1
ATOM 2246 O O . GLN A 1 295 ? -18.844 -14.760 -10.217 1.00 85.56 295 GLN A O 1
ATOM 2251 N N . ILE A 1 296 ? -19.304 -12.614 -10.692 1.00 91.44 296 ILE A N 1
ATOM 2252 C CA . ILE A 1 296 ? -18.880 -12.088 -9.394 1.00 91.44 296 ILE A CA 1
ATOM 2253 C C . ILE A 1 296 ? -20.107 -11.976 -8.495 1.00 91.44 296 ILE A C 1
ATOM 2255 O O . ILE A 1 296 ? -21.099 -11.349 -8.874 1.00 91.44 296 ILE A O 1
ATOM 2259 N N . GLU A 1 297 ? -20.020 -12.547 -7.298 1.00 94.50 297 GLU A N 1
ATOM 2260 C CA . GLU A 1 297 ? -20.999 -12.339 -6.237 1.00 94.50 297 GLU A CA 1
ATOM 2261 C C . GLU A 1 297 ? -20.963 -10.858 -5.795 1.00 94.50 297 GLU A C 1
ATOM 2263 O O . GLU A 1 297 ? -19.923 -10.388 -5.322 1.00 94.50 297 GLU A O 1
ATOM 2268 N N . PRO A 1 298 ? -22.057 -10.082 -5.947 1.00 93.56 298 PRO A N 1
ATOM 2269 C CA . PRO A 1 298 ? -22.071 -8.632 -5.729 1.00 93.56 298 PRO A CA 1
ATOM 2270 C C . PRO A 1 298 ? -22.183 -8.262 -4.239 1.00 93.56 298 PRO A C 1
ATOM 2272 O O . PRO A 1 298 ? -22.987 -7.413 -3.837 1.00 93.56 298 PRO A O 1
ATOM 2275 N N . SER A 1 299 ? -21.376 -8.910 -3.404 1.00 96.62 299 SER A N 1
ATOM 2276 C CA . SER A 1 299 ? -21.305 -8.665 -1.971 1.00 96.62 299 SER A CA 1
ATOM 2277 C C . SER A 1 299 ? -19.868 -8.688 -1.458 1.00 96.62 299 SER A C 1
ATOM 2279 O O . SER A 1 299 ? -18.967 -9.297 -2.042 1.00 96.62 299 SER A O 1
ATOM 2281 N N . VAL A 1 300 ? -19.646 -7.968 -0.362 1.00 97.75 300 VAL A N 1
ATOM 2282 C CA . VAL A 1 300 ? -18.328 -7.760 0.236 1.00 97.75 300 VAL A CA 1
ATOM 2283 C C . VAL A 1 300 ? -18.368 -8.170 1.697 1.00 97.75 300 VAL A C 1
ATOM 2285 O O . VAL A 1 300 ? -19.257 -7.759 2.437 1.00 97.75 300 VAL A O 1
ATOM 2288 N N . LEU A 1 301 ? -17.378 -8.942 2.130 1.00 98.44 301 LEU A N 1
ATOM 2289 C CA . LEU A 1 301 ? -17.110 -9.198 3.539 1.00 98.44 301 LEU A CA 1
ATOM 2290 C C . LEU A 1 301 ? -16.020 -8.254 4.042 1.00 98.44 301 LEU A C 1
ATOM 2292 O O . LEU A 1 301 ? -14.945 -8.177 3.453 1.00 98.44 301 LEU A O 1
ATOM 2296 N N . ILE A 1 302 ? -16.262 -7.598 5.170 1.00 98.62 302 ILE A N 1
ATOM 2297 C CA . ILE A 1 302 ? -15.290 -6.772 5.883 1.00 98.62 302 ILE A CA 1
ATOM 2298 C C . ILE A 1 302 ? -15.065 -7.389 7.263 1.00 98.62 302 ILE A C 1
ATOM 2300 O O . ILE A 1 302 ? -16.014 -7.597 8.019 1.00 98.62 302 ILE A O 1
ATOM 2304 N N . ILE A 1 303 ? -13.809 -7.695 7.590 1.00 98.50 303 ILE A N 1
ATOM 2305 C CA . ILE A 1 303 ? -13.414 -8.317 8.858 1.00 98.50 303 ILE A CA 1
ATOM 2306 C C . ILE A 1 303 ? -12.822 -7.245 9.778 1.00 98.50 303 ILE A C 1
ATOM 2308 O O . ILE A 1 303 ? -11.685 -6.821 9.576 1.00 98.50 303 ILE A O 1
ATOM 2312 N N . GLY A 1 304 ? -13.583 -6.851 10.797 1.00 98.31 304 GLY A N 1
ATOM 2313 C CA . GLY A 1 304 ? -13.264 -5.810 11.774 1.00 98.31 304 GLY A CA 1
ATOM 2314 C C . GLY A 1 304 ? -14.102 -4.546 11.563 1.00 98.31 304 GLY A C 1
ATOM 2315 O O . GLY A 1 304 ? -14.036 -3.925 10.504 1.00 98.31 304 GLY A O 1
ATOM 2316 N N . ALA A 1 305 ? -14.853 -4.135 12.587 1.00 97.94 305 ALA A N 1
ATOM 2317 C CA . ALA A 1 305 ? -15.685 -2.929 12.617 1.00 97.94 305 ALA A CA 1
ATOM 2318 C C . ALA A 1 305 ? -15.038 -1.788 13.423 1.00 97.94 305 ALA A C 1
ATOM 2320 O O . ALA A 1 305 ? -15.708 -1.031 14.129 1.00 97.94 305 ALA A O 1
ATOM 2321 N N . GLY A 1 306 ? -13.716 -1.637 13.303 1.00 97.50 306 GLY A N 1
ATOM 2322 C CA . GLY A 1 306 ? -13.040 -0.383 13.641 1.00 97.50 306 GLY A CA 1
ATOM 2323 C C . GLY A 1 306 ? -13.350 0.722 12.622 1.00 97.50 306 GLY A C 1
ATOM 2324 O O . GLY A 1 306 ? -14.039 0.487 11.629 1.00 97.50 306 GLY A O 1
ATOM 2325 N N . VAL A 1 307 ? -12.791 1.919 12.821 1.00 95.56 307 VAL A N 1
ATOM 2326 C CA . VAL A 1 307 ? -13.006 3.078 11.926 1.00 95.56 307 VAL A CA 1
ATOM 2327 C C . VAL A 1 307 ? -12.759 2.748 10.453 1.00 95.56 307 VAL A C 1
ATOM 2329 O O . VAL A 1 307 ? -13.600 3.051 9.613 1.00 95.56 307 VAL A O 1
ATOM 2332 N N . SER A 1 308 ? -11.657 2.062 10.130 1.00 95.56 308 SER A N 1
ATOM 2333 C CA . SER A 1 308 ? -11.344 1.680 8.747 1.00 95.56 308 SER A CA 1
ATOM 2334 C C . SER A 1 308 ? -12.397 0.748 8.139 1.00 95.56 308 SER A C 1
ATOM 2336 O O . SER A 1 308 ? -12.776 0.919 6.981 1.00 95.56 308 SER A O 1
ATOM 2338 N N . GLY A 1 309 ? -12.893 -0.220 8.915 1.00 97.62 309 GLY A N 1
ATOM 2339 C CA . GLY A 1 309 ? -13.915 -1.163 8.464 1.00 97.62 309 GLY A CA 1
ATOM 2340 C C . GLY A 1 309 ? -15.273 -0.498 8.266 1.00 97.62 309 GLY A C 1
ATOM 2341 O O . GLY A 1 309 ? -1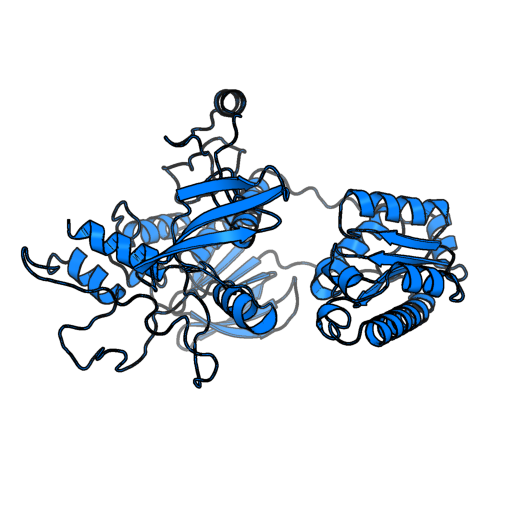5.914 -0.715 7.241 1.00 97.62 309 GLY A O 1
ATOM 2342 N N . MET A 1 310 ? -15.677 0.374 9.195 1.00 97.94 310 MET A N 1
ATOM 2343 C CA . MET A 1 310 ? -16.932 1.122 9.087 1.00 97.94 310 MET A CA 1
ATOM 2344 C C . MET A 1 310 ? -16.913 2.128 7.929 1.00 97.94 310 MET A C 1
ATOM 2346 O O . MET A 1 310 ? -17.865 2.160 7.156 1.00 97.94 310 MET A O 1
ATOM 2350 N N . ALA A 1 311 ? -15.823 2.883 7.746 1.00 95.56 311 ALA A N 1
ATOM 2351 C CA . ALA A 1 311 ? -15.667 3.796 6.610 1.00 95.56 3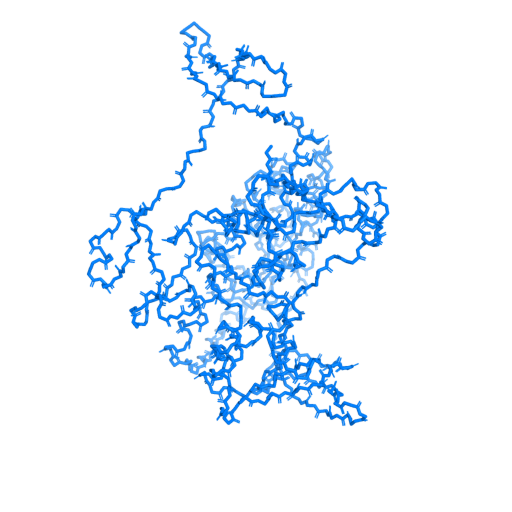11 ALA A CA 1
ATOM 2352 C C . ALA A 1 311 ? -15.718 3.044 5.267 1.00 95.56 311 ALA A C 1
ATOM 2354 O O . ALA A 1 311 ? -16.389 3.466 4.326 1.00 95.56 311 ALA A O 1
ATOM 2355 N N . THR A 1 312 ? -15.069 1.877 5.194 1.00 96.12 312 THR A N 1
ATOM 2356 C CA . THR A 1 312 ? -15.113 1.015 4.003 1.00 96.12 312 THR A CA 1
ATOM 2357 C C . THR A 1 312 ? -16.526 0.492 3.737 1.00 96.12 312 THR A C 1
ATOM 2359 O O . THR A 1 312 ? -17.008 0.566 2.606 1.00 96.12 312 THR A O 1
ATOM 2362 N N . ALA A 1 313 ? -17.210 -0.006 4.775 1.00 97.69 313 ALA A N 1
ATOM 2363 C CA . ALA A 1 313 ? -18.586 -0.489 4.682 1.00 97.69 313 ALA A CA 1
ATOM 2364 C C . ALA A 1 313 ? -19.519 0.606 4.171 1.00 97.69 313 ALA A C 1
ATOM 2366 O O . ALA A 1 313 ? -20.364 0.374 3.309 1.00 97.69 313 ALA A O 1
ATOM 2367 N N . GLU A 1 314 ? -19.328 1.819 4.676 1.00 95.31 314 GLU A N 1
ATOM 2368 C CA . GLU A 1 314 ? -20.105 2.969 4.287 1.00 95.31 314 GLU A CA 1
ATOM 2369 C C . GLU A 1 314 ? -19.938 3.305 2.799 1.00 95.31 314 GLU A C 1
ATOM 2371 O O . GLU A 1 314 ? -20.942 3.340 2.087 1.00 95.31 314 GLU A O 1
ATOM 2376 N N . VAL A 1 315 ? -18.707 3.487 2.315 1.00 94.44 315 VAL A N 1
ATOM 2377 C CA . VAL A 1 315 ? -18.435 3.835 0.909 1.00 94.44 315 VAL A CA 1
ATOM 2378 C C . VAL A 1 315 ? -18.962 2.750 -0.037 1.00 94.44 315 VAL A C 1
ATOM 2380 O O . VAL A 1 315 ? -19.678 3.050 -0.990 1.00 94.44 315 VAL A O 1
ATOM 2383 N N . ILE A 1 316 ? -18.701 1.473 0.255 1.00 95.19 316 ILE A N 1
ATOM 2384 C CA . ILE A 1 316 ? -19.176 0.358 -0.582 1.00 95.19 316 ILE A CA 1
ATOM 2385 C C . ILE A 1 316 ? -20.710 0.280 -0.585 1.00 95.19 316 ILE A C 1
ATOM 2387 O O . ILE A 1 316 ? -21.317 0.086 -1.643 1.00 95.19 316 ILE A O 1
ATOM 2391 N N . SER A 1 317 ? -21.352 0.496 0.570 1.00 95.44 317 SER A N 1
ATOM 2392 C CA . SER A 1 317 ? -22.816 0.492 0.675 1.00 95.44 317 SER A CA 1
ATOM 2393 C C . SER A 1 317 ? -23.468 1.599 -0.153 1.00 95.44 317 SER A C 1
ATOM 2395 O O . SER A 1 317 ? -24.527 1.373 -0.736 1.00 95.44 317 SER A O 1
ATOM 2397 N N . GLN A 1 318 ? -22.841 2.778 -0.251 1.00 93.50 318 GLN A N 1
ATOM 2398 C CA . GLN A 1 318 ? -23.363 3.892 -1.046 1.00 93.50 318 GLN A CA 1
ATOM 2399 C C . GLN A 1 318 ? -23.378 3.566 -2.544 1.00 93.50 318 GLN A C 1
ATOM 2401 O O . GLN A 1 318 ? -24.236 4.065 -3.269 1.00 93.50 318 GLN A O 1
ATOM 2406 N N . LYS A 1 319 ? -22.487 2.676 -3.002 1.00 90.81 319 LYS A N 1
ATOM 2407 C CA . LYS A 1 319 ? -22.494 2.182 -4.383 1.00 90.81 319 LYS A CA 1
ATOM 2408 C C . LYS A 1 319 ? -23.589 1.144 -4.662 1.00 90.81 319 LYS A C 1
ATOM 2410 O O . LYS A 1 319 ? -23.847 0.834 -5.822 1.00 90.81 319 LYS A O 1
ATOM 2415 N N . GLY A 1 320 ? -24.248 0.634 -3.620 1.00 91.88 320 GLY A N 1
ATOM 2416 C CA . GLY A 1 320 ? -25.364 -0.309 -3.720 1.00 91.88 320 GLY A CA 1
ATOM 2417 C C . GLY A 1 320 ? -24.987 -1.782 -3.552 1.00 91.88 320 GLY A C 1
ATOM 2418 O O . GLY A 1 320 ? -25.843 -2.641 -3.746 1.00 91.88 320 GLY A O 1
ATOM 2419 N N . PHE A 1 321 ? -23.744 -2.099 -3.181 1.00 94.31 321 PHE A N 1
ATOM 2420 C CA . PHE A 1 321 ? -23.342 -3.479 -2.887 1.00 94.31 321 PHE A CA 1
ATOM 2421 C C . PHE A 1 321 ? -23.802 -3.916 -1.493 1.00 94.31 321 PHE A C 1
ATOM 2423 O O . PHE A 1 321 ? -23.925 -3.088 -0.585 1.00 94.31 321 PHE A O 1
ATOM 2430 N N . ASN A 1 322 ? -24.025 -5.221 -1.318 1.00 97.44 322 ASN A N 1
ATOM 2431 C CA . ASN A 1 322 ? -24.278 -5.802 0.000 1.00 97.44 322 ASN A CA 1
ATOM 2432 C C . ASN A 1 322 ? -22.965 -5.925 0.774 1.00 97.44 322 ASN A C 1
ATOM 2434 O O . ASN A 1 322 ? -21.970 -6.426 0.247 1.00 97.44 322 ASN A O 1
ATOM 2438 N N . VAL A 1 323 ? -22.965 -5.499 2.032 1.00 98.50 323 VAL A N 1
ATOM 2439 C CA . VAL A 1 323 ? -21.788 -5.525 2.899 1.00 98.50 323 VAL A CA 1
ATOM 2440 C C . VAL A 1 323 ? -22.074 -6.377 4.125 1.00 98.50 323 VAL A C 1
ATOM 2442 O O . VAL A 1 323 ? -22.990 -6.088 4.885 1.00 98.50 323 VAL A O 1
ATOM 2445 N N . TYR A 1 324 ? -21.250 -7.389 4.362 1.00 98.50 324 TYR A N 1
ATOM 2446 C CA . TYR A 1 324 ? -21.206 -8.138 5.612 1.00 98.50 324 TYR A CA 1
ATOM 2447 C C . TYR A 1 324 ? -20.053 -7.598 6.453 1.00 98.50 324 TYR A C 1
ATOM 2449 O O . TYR A 1 324 ? -18.892 -7.769 6.093 1.00 98.50 324 TYR A O 1
ATOM 2457 N N . LEU A 1 325 ? -20.360 -6.923 7.558 1.00 98.56 325 LEU A N 1
ATOM 2458 C CA . LEU A 1 325 ? -19.361 -6.343 8.453 1.00 98.56 325 LEU A CA 1
ATOM 2459 C C . LEU A 1 325 ? -19.270 -7.203 9.714 1.00 98.56 325 LEU A C 1
ATOM 2461 O O . LEU A 1 325 ? -20.176 -7.192 10.544 1.00 98.56 325 LEU A O 1
ATOM 2465 N N . VAL A 1 326 ? -18.191 -7.971 9.841 1.00 98.38 326 VAL A N 1
ATOM 2466 C CA . VAL A 1 326 ? -17.979 -8.916 10.943 1.00 98.38 326 VAL A CA 1
ATOM 2467 C C . VAL A 1 326 ? -17.117 -8.277 12.018 1.00 98.38 326 VAL A C 1
ATOM 2469 O O . VAL A 1 326 ? -16.000 -7.848 11.740 1.00 98.38 326 VAL A O 1
ATOM 2472 N N . GLU A 1 327 ? -17.612 -8.265 13.252 1.00 98.25 327 GLU A N 1
ATOM 2473 C CA . GLU A 1 327 ? -16.903 -7.755 14.421 1.00 98.25 327 GLU A CA 1
ATOM 2474 C C . GLU A 1 327 ? -16.861 -8.810 15.520 1.00 98.25 327 GLU A C 1
ATOM 2476 O O . GLU A 1 327 ? -17.876 -9.399 15.902 1.00 98.25 327 GLU A O 1
ATOM 2481 N N . LYS A 1 328 ? -15.658 -9.018 16.050 1.00 97.44 328 LYS A N 1
ATOM 2482 C CA . LYS A 1 328 ? -15.390 -9.980 17.111 1.00 97.44 328 LYS A CA 1
ATOM 2483 C C . LYS A 1 328 ? -16.018 -9.551 18.436 1.00 97.44 328 LYS A C 1
ATOM 2485 O O . LYS A 1 328 ? -16.458 -10.408 19.200 1.00 97.44 328 LYS A O 1
ATOM 2490 N N . GLN A 1 329 ? -16.015 -8.255 18.723 1.00 96.88 329 GLN A N 1
ATOM 2491 C CA . GLN A 1 329 ? -16.555 -7.673 19.946 1.00 96.88 329 GLN A CA 1
ATOM 2492 C C . GLN A 1 329 ? -18.083 -7.515 19.883 1.00 96.88 329 GLN A C 1
ATOM 2494 O O . GLN A 1 329 ? -18.726 -7.704 18.849 1.00 96.88 329 GLN A O 1
ATOM 2499 N N . ASP A 1 330 ? -18.681 -7.173 21.020 1.00 97.06 330 ASP A N 1
ATOM 2500 C CA . ASP A 1 330 ? -20.111 -6.892 21.167 1.00 97.06 330 ASP A CA 1
ATOM 2501 C C . ASP A 1 330 ? -20.501 -5.457 20.785 1.00 97.06 330 ASP A C 1
ATOM 2503 O O . ASP A 1 330 ? -21.670 -5.090 20.894 1.00 97.06 330 ASP A O 1
ATOM 2507 N N . LYS A 1 331 ? -19.534 -4.663 20.319 1.00 97.25 331 LYS A N 1
ATOM 2508 C CA . LYS A 1 331 ? -19.690 -3.286 19.852 1.00 97.25 331 LYS A CA 1
ATOM 2509 C C . LYS A 1 331 ? -18.680 -2.974 18.749 1.00 97.25 331 LYS A C 1
ATOM 2511 O O . LYS A 1 331 ? -17.652 -3.638 18.635 1.00 97.25 331 LYS A O 1
ATOM 2516 N N . VAL A 1 332 ? -18.966 -1.942 17.962 1.00 98.12 332 VAL A N 1
ATOM 2517 C CA . VAL A 1 332 ? -18.046 -1.397 16.951 1.00 98.12 332 VAL A CA 1
ATOM 2518 C C . VAL A 1 332 ? -17.035 -0.429 17.579 1.00 98.12 332 VAL A C 1
ATOM 2520 O O . VAL A 1 332 ? -17.132 -0.089 18.758 1.00 98.12 332 VAL A O 1
ATOM 2523 N N . GLY A 1 333 ? -16.055 0.024 16.794 1.00 96.50 333 GLY A N 1
ATOM 2524 C CA . GLY A 1 333 ? -15.105 1.083 17.167 1.00 96.50 333 GLY A CA 1
ATOM 2525 C C . GLY A 1 333 ? -13.647 0.629 17.228 1.00 96.50 333 GLY A C 1
ATOM 2526 O O . GLY A 1 333 ? -12.743 1.426 16.968 1.00 96.50 333 GLY A O 1
ATOM 2527 N N . GLY A 1 334 ? -13.400 -0.664 17.455 1.00 95.75 334 GLY A N 1
ATOM 2528 C CA . GLY A 1 334 ? -12.051 -1.229 17.508 1.00 95.75 334 GLY A CA 1
ATOM 2529 C C . GLY A 1 334 ? -11.176 -0.547 18.565 1.00 95.75 334 GLY A C 1
ATOM 2530 O O . GLY A 1 334 ? -11.654 -0.214 19.645 1.00 95.75 334 GLY A O 1
ATOM 2531 N N . PHE A 1 335 ? -9.901 -0.309 18.241 1.00 94.06 335 PHE A N 1
ATOM 2532 C CA . PHE A 1 335 ? -8.918 0.245 19.182 1.00 94.06 335 PHE A CA 1
ATOM 2533 C C . PHE A 1 335 ? -9.251 1.657 19.696 1.00 94.06 335 PHE A C 1
ATOM 2535 O O . PHE A 1 335 ? -8.811 2.019 20.779 1.00 94.06 335 PHE A O 1
ATOM 2542 N N . LEU A 1 336 ? -10.070 2.443 18.981 1.00 94.00 336 LEU A N 1
ATOM 2543 C CA . LEU A 1 336 ? -10.511 3.750 19.489 1.00 94.00 336 LEU A CA 1
ATOM 2544 C C . LEU A 1 336 ? -11.361 3.646 20.759 1.00 94.00 336 LEU A C 1
ATOM 2546 O O . LEU A 1 336 ? -11.435 4.613 21.501 1.00 94.00 336 LEU A O 1
ATOM 2550 N N . ASN A 1 337 ? -11.972 2.490 21.037 1.00 94.38 337 ASN A N 1
ATOM 2551 C CA . ASN A 1 337 ? -12.696 2.276 22.291 1.00 94.38 337 ASN A CA 1
ATOM 2552 C C . ASN A 1 337 ? -11.781 2.230 23.525 1.00 94.38 337 ASN A C 1
ATOM 2554 O O . ASN A 1 337 ? -12.294 2.303 24.639 1.00 94.38 337 ASN A O 1
ATOM 2558 N N . GLU A 1 338 ? -10.470 2.068 23.332 1.00 91.69 338 GLU A N 1
ATOM 2559 C CA . GLU A 1 338 ? -9.465 2.079 24.401 1.00 91.69 338 GLU A CA 1
ATOM 2560 C C . GLU A 1 338 ? -8.928 3.495 24.672 1.00 91.69 338 GLU A C 1
ATOM 2562 O O . GLU A 1 338 ? -8.171 3.694 25.617 1.00 91.69 338 GLU A O 1
ATOM 2567 N N . LEU A 1 339 ? -9.300 4.476 23.843 1.00 91.81 339 LEU A N 1
ATOM 2568 C CA . LEU A 1 339 ? -8.896 5.872 23.971 1.00 91.81 339 LEU A CA 1
ATOM 2569 C C . LEU A 1 339 ? -10.103 6.720 24.387 1.00 91.81 339 LEU A C 1
ATOM 2571 O O . LEU A 1 339 ? -11.230 6.503 23.947 1.00 91.81 339 LEU A O 1
ATOM 2575 N N . ALA A 1 340 ? -9.861 7.702 25.240 1.00 92.19 340 ALA A N 1
ATOM 2576 C CA . ALA A 1 340 ? -10.813 8.721 25.637 1.00 92.19 340 ALA A CA 1
ATOM 2577 C C . ALA A 1 340 ? -10.819 9.901 24.653 1.00 92.19 340 ALA A C 1
ATOM 2579 O O . ALA A 1 340 ? -11.890 10.267 24.166 1.00 92.19 340 ALA A O 1
ATOM 2580 N N . THR A 1 341 ? -9.648 10.451 24.321 1.00 91.50 341 THR A N 1
ATOM 2581 C CA . THR A 1 341 ? -9.458 11.573 23.381 1.00 91.50 341 THR A CA 1
ATOM 2582 C C . THR A 1 341 ? -8.433 11.226 22.302 1.00 91.50 341 THR A C 1
ATOM 2584 O O . THR A 1 341 ? -7.606 10.335 22.497 1.00 91.50 341 THR A O 1
ATOM 2587 N N . VAL A 1 342 ? -8.551 11.868 21.136 1.00 91.31 342 VAL A N 1
ATOM 2588 C CA . VAL A 1 342 ? -7.613 11.757 20.011 1.00 91.31 342 VAL A CA 1
ATOM 2589 C C . VAL A 1 342 ? -7.445 13.096 19.282 1.00 91.31 342 VAL A C 1
ATOM 2591 O O . VAL A 1 342 ? -8.380 13.898 19.226 1.00 91.31 342 VAL A O 1
ATOM 2594 N N . ASN A 1 343 ? -6.317 13.240 18.580 1.00 86.81 343 ASN A N 1
ATOM 2595 C CA . ASN A 1 343 ? -5.880 14.416 17.826 1.00 86.81 343 ASN A CA 1
ATOM 2596 C C . ASN A 1 343 ? -5.610 15.652 18.700 1.00 86.81 343 ASN A C 1
ATOM 2598 O O . ASN A 1 343 ? -6.053 15.776 19.830 1.00 86.81 343 ASN A O 1
ATOM 2602 N N . PHE A 1 344 ? -4.932 16.645 18.119 1.00 87.94 344 PHE A N 1
ATOM 2603 C CA . PHE A 1 344 ? -4.609 17.904 18.803 1.00 87.94 344 PHE A CA 1
ATOM 2604 C C . PHE A 1 344 ? -5.821 18.773 19.186 1.00 87.94 344 PHE A C 1
ATOM 2606 O O . PHE A 1 344 ? -5.641 19.781 19.865 1.00 87.94 344 PHE A O 1
ATOM 2613 N N . ASP A 1 345 ? -7.030 18.440 18.723 1.00 87.38 345 ASP A N 1
ATOM 2614 C CA . ASP A 1 345 ? -8.277 19.072 19.170 1.00 87.38 345 ASP A CA 1
ATOM 2615 C C . ASP A 1 345 ? -8.915 18.352 20.373 1.00 87.38 345 ASP A C 1
ATOM 2617 O O . ASP A 1 345 ? -10.003 18.741 20.797 1.00 87.38 345 ASP A O 1
ATOM 2621 N N . ASN A 1 346 ? -8.238 17.340 20.933 1.00 88.31 346 ASN A N 1
ATOM 2622 C CA . ASN A 1 346 ? -8.661 16.527 22.077 1.00 88.31 346 ASN A CA 1
ATOM 2623 C C . ASN A 1 346 ? -10.065 15.946 21.872 1.00 88.31 346 ASN A C 1
ATOM 2625 O O . ASN A 1 346 ? -10.899 15.902 22.783 1.00 88.31 346 ASN A O 1
ATOM 2629 N N . ARG A 1 347 ? -10.365 15.551 20.632 1.00 91.44 347 ARG A N 1
ATOM 2630 C CA . ARG A 1 347 ? -11.691 15.079 20.251 1.00 91.44 347 ARG A CA 1
ATOM 2631 C C . ARG A 1 347 ? -11.998 13.779 20.982 1.00 91.44 347 ARG A C 1
ATOM 2633 O O . ARG A 1 347 ? -11.198 12.847 20.888 1.00 91.44 347 ARG A O 1
ATOM 2640 N N . PRO A 1 348 ? -13.163 13.642 21.634 1.00 93.88 348 PRO A N 1
ATOM 2641 C CA . PRO A 1 348 ? -13.535 12.376 22.241 1.00 93.88 348 PRO A CA 1
ATOM 2642 C C . PRO A 1 348 ? -13.549 11.252 21.198 1.00 93.88 348 PRO A C 1
ATOM 2644 O O . PRO A 1 348 ? -14.243 11.336 20.182 1.00 93.88 348 PRO A O 1
ATOM 2647 N N . ALA A 1 349 ? -12.809 10.169 21.441 1.00 94.81 349 ALA A N 1
ATOM 2648 C CA . ALA A 1 349 ? -12.720 9.051 20.499 1.00 94.81 349 ALA A CA 1
ATOM 2649 C C . ALA A 1 349 ? -14.100 8.414 20.243 1.00 94.81 349 ALA A C 1
ATOM 2651 O O . ALA A 1 349 ? -14.403 7.961 19.136 1.00 94.81 349 ALA A O 1
ATOM 2652 N N . SER A 1 350 ? -14.973 8.458 21.253 1.00 96.25 350 SER A N 1
ATOM 2653 C CA . SER A 1 350 ? -16.367 8.021 21.175 1.00 96.25 350 SER A CA 1
ATOM 2654 C C . SER A 1 350 ? -17.195 8.797 20.146 1.00 96.25 350 SER A C 1
ATOM 2656 O O . SER A 1 350 ? -18.076 8.202 19.529 1.00 96.25 350 SER A O 1
ATOM 2658 N N . GLU A 1 351 ? -16.904 10.078 19.891 1.00 96.00 351 GLU A N 1
ATOM 2659 C CA . GLU A 1 351 ? -17.594 10.864 18.858 1.00 96.00 351 GLU A CA 1
ATOM 2660 C C . GLU A 1 351 ? -17.247 10.371 17.451 1.00 96.00 351 GLU A C 1
ATOM 2662 O O . GLU A 1 351 ? -18.122 10.293 16.589 1.00 96.00 351 GLU A O 1
ATOM 2667 N N . ILE A 1 352 ? -15.993 9.969 17.222 1.00 95.94 352 ILE A N 1
ATOM 2668 C CA . ILE A 1 352 ? -15.553 9.388 15.945 1.00 95.94 352 ILE A CA 1
ATOM 2669 C C . ILE A 1 352 ? -16.216 8.029 15.719 1.00 95.94 352 ILE A C 1
ATOM 2671 O O . ILE A 1 352 ? -16.707 7.750 14.623 1.00 95.94 352 ILE A O 1
ATOM 2675 N N . VAL A 1 353 ? -16.252 7.184 16.754 1.00 97.50 353 VAL A N 1
ATOM 2676 C CA . VAL A 1 353 ? -16.927 5.881 16.681 1.00 97.50 353 VAL A CA 1
ATOM 2677 C C . VAL A 1 353 ? -18.417 6.074 16.399 1.00 97.50 353 VAL A C 1
ATOM 2679 O O . VAL A 1 353 ? -18.928 5.476 15.454 1.00 97.50 353 VAL A O 1
ATOM 2682 N N . ALA A 1 354 ? -19.086 6.962 17.140 1.00 97.44 354 ALA A N 1
ATOM 2683 C CA . ALA A 1 354 ? -20.505 7.258 16.961 1.00 97.44 354 ALA A CA 1
ATOM 2684 C C . ALA A 1 354 ? -20.817 7.836 15.571 1.00 97.44 354 ALA A C 1
ATOM 2686 O O . ALA A 1 354 ? -21.836 7.481 14.978 1.00 97.44 354 ALA A O 1
ATOM 2687 N N . TYR A 1 355 ? -19.938 8.686 15.025 1.00 96.06 355 TYR A N 1
ATOM 2688 C CA . TYR A 1 355 ? -20.071 9.221 13.668 1.00 96.06 355 TYR A CA 1
ATOM 2689 C C . TYR A 1 355 ? -20.163 8.095 12.632 1.00 96.06 355 TYR A C 1
ATOM 2691 O O . TYR A 1 355 ? -21.112 8.050 11.847 1.00 96.06 355 TYR A O 1
ATOM 2699 N N . TYR A 1 356 ? -19.213 7.157 12.643 1.00 96.94 356 TYR A N 1
ATOM 2700 C CA . TYR A 1 356 ? -19.205 6.060 11.675 1.00 96.94 356 TYR A CA 1
ATOM 2701 C C . TYR A 1 356 ? -20.290 5.020 11.957 1.00 96.94 356 TYR A C 1
ATOM 2703 O O . TYR A 1 356 ? -20.931 4.548 11.017 1.00 96.94 356 TYR A O 1
ATOM 2711 N N . GLU A 1 357 ? -20.557 4.711 13.228 1.00 97.44 357 GLU A N 1
ATOM 2712 C CA . GLU A 1 357 ? -21.642 3.813 13.627 1.00 97.44 357 GLU A CA 1
ATOM 2713 C C . GLU A 1 357 ? -22.995 4.322 13.112 1.00 97.44 357 GLU A C 1
ATOM 2715 O O . GLU A 1 357 ? -23.766 3.554 12.532 1.00 97.44 357 GLU A O 1
ATOM 2720 N N . HIS A 1 358 ? -23.267 5.626 13.233 1.00 96.44 358 HIS A N 1
ATOM 2721 C CA . HIS A 1 358 ? -24.488 6.236 12.708 1.00 96.44 358 HIS A CA 1
ATOM 2722 C C . HIS A 1 358 ? -24.610 6.085 11.185 1.00 96.44 358 HIS A C 1
ATOM 2724 O O . HIS A 1 358 ? -25.701 5.834 10.675 1.00 96.44 358 HIS A O 1
ATOM 2730 N N . ARG A 1 359 ? -23.496 6.187 10.451 1.00 94.50 359 ARG A N 1
ATOM 2731 C CA . ARG A 1 359 ? -23.471 6.109 8.979 1.00 94.50 359 ARG A CA 1
ATOM 2732 C C . ARG A 1 359 ? -23.617 4.694 8.427 1.00 94.50 359 ARG A C 1
ATOM 2734 O O . ARG A 1 359 ? -23.950 4.543 7.247 1.00 94.50 359 ARG A O 1
ATOM 2741 N N . ILE A 1 360 ? -23.384 3.670 9.245 1.00 97.00 360 ILE A N 1
ATOM 2742 C CA . ILE A 1 360 ? -23.626 2.270 8.870 1.00 97.00 360 ILE A CA 1
ATOM 2743 C C . ILE A 1 360 ? -24.947 1.722 9.429 1.00 97.00 360 ILE A C 1
ATOM 2745 O O . ILE A 1 360 ? -25.517 0.792 8.862 1.00 97.00 360 ILE A O 1
ATOM 2749 N N . SER A 1 361 ? -25.456 2.302 10.517 1.00 94.69 361 SER A N 1
ATOM 2750 C CA . SER A 1 361 ? -26.666 1.838 11.197 1.00 94.69 361 SER A CA 1
ATOM 2751 C C . SER A 1 361 ? -27.931 2.072 10.372 1.00 94.69 361 SER A C 1
ATOM 2753 O O . SER A 1 361 ? -28.136 3.135 9.794 1.00 94.69 361 SER A O 1
ATOM 2755 N N . GLY A 1 362 ? -28.824 1.079 10.349 1.00 90.75 362 GLY A N 1
ATOM 2756 C CA . GLY A 1 362 ? -30.131 1.184 9.689 1.00 90.75 362 GLY A CA 1
ATOM 2757 C C . GLY A 1 362 ? -30.105 1.095 8.158 1.00 90.75 362 GLY A C 1
ATOM 2758 O O . GLY A 1 362 ? -31.159 1.218 7.538 1.00 90.75 362 GLY A O 1
ATOM 2759 N N . LYS A 1 363 ? -28.941 0.857 7.542 1.00 95.88 363 LYS A N 1
ATOM 2760 C CA . LYS A 1 363 ? -28.824 0.602 6.100 1.00 95.88 363 LYS A CA 1
ATOM 2761 C C . LYS A 1 363 ? -29.206 -0.839 5.770 1.00 95.88 363 LYS A C 1
ATOM 2763 O O . LYS A 1 363 ? -28.636 -1.773 6.322 1.00 95.88 363 LYS A O 1
ATOM 2768 N N . GLU A 1 364 ? -30.137 -1.022 4.834 1.00 95.75 364 GLU A N 1
ATOM 2769 C CA . GLU A 1 364 ? -30.649 -2.351 4.457 1.00 95.75 364 GLU A CA 1
ATOM 2770 C C . GLU A 1 364 ? -29.578 -3.262 3.834 1.00 95.75 364 GLU A C 1
ATOM 2772 O O . GLU A 1 364 ? -29.650 -4.480 3.981 1.00 95.75 364 GLU A O 1
ATOM 2777 N N . ASN A 1 365 ? -28.573 -2.674 3.178 1.00 96.75 365 ASN A N 1
ATOM 2778 C CA . ASN A 1 365 ? -27.478 -3.380 2.513 1.00 96.75 365 ASN A CA 1
ATOM 2779 C C . ASN A 1 365 ? -26.196 -3.492 3.359 1.00 96.75 365 ASN A C 1
ATOM 2781 O O . ASN A 1 365 ? -25.157 -3.884 2.829 1.00 96.75 365 ASN A O 1
ATOM 2785 N N . ILE A 1 366 ? -26.245 -3.154 4.654 1.00 98.38 366 ILE A N 1
ATOM 2786 C CA . ILE A 1 366 ? -25.157 -3.431 5.599 1.00 98.38 366 ILE A CA 1
ATOM 2787 C C . ILE A 1 366 ? -25.648 -4.421 6.655 1.00 98.38 366 ILE A C 1
ATOM 2789 O O . ILE A 1 366 ? -26.563 -4.153 7.431 1.00 98.38 366 ILE A O 1
ATOM 2793 N N . HIS A 1 367 ? -24.980 -5.565 6.725 1.00 97.69 367 HIS A N 1
ATOM 2794 C CA . HIS A 1 367 ? -25.232 -6.634 7.677 1.00 97.69 367 HIS A CA 1
ATOM 2795 C C . HIS A 1 367 ? -24.116 -6.650 8.725 1.00 97.69 367 HIS A C 1
ATOM 2797 O O . HIS A 1 367 ? -23.080 -7.293 8.544 1.00 97.69 367 HIS A O 1
ATOM 2803 N N . LEU A 1 368 ? -24.318 -5.909 9.818 1.00 98.00 368 LEU A N 1
ATOM 2804 C CA . LEU A 1 368 ? -23.396 -5.887 10.954 1.00 98.00 368 LEU A CA 1
ATOM 2805 C C . LEU A 1 368 ? -23.577 -7.142 11.822 1.00 98.00 368 LEU A C 1
ATOM 2807 O O . LEU A 1 368 ? -24.653 -7.394 12.365 1.00 98.00 368 LEU A O 1
ATOM 2811 N N . LEU A 1 369 ? -22.499 -7.908 11.973 1.00 97.50 369 LEU A N 1
ATOM 2812 C CA . LEU A 1 369 ? -22.431 -9.168 12.706 1.00 97.50 369 LEU A CA 1
ATOM 2813 C C . LEU A 1 369 ? -21.485 -8.992 13.899 1.00 97.50 369 LEU A C 1
ATOM 2815 O O . LEU A 1 369 ? -20.283 -9.222 13.786 1.00 97.50 369 LEU A O 1
ATOM 2819 N N . LEU A 1 370 ? -22.028 -8.571 15.042 1.00 97.75 370 LEU A N 1
ATOM 2820 C CA . LEU A 1 370 ? -21.287 -8.472 16.308 1.00 97.75 370 LEU A CA 1
ATOM 2821 C C . LEU A 1 370 ? -21.072 -9.862 16.925 1.00 97.75 370 LEU A C 1
ATOM 2823 O O . LEU A 1 370 ? -21.788 -10.815 16.596 1.00 97.75 370 LEU A O 1
ATOM 2827 N N . ASN A 1 371 ? -20.124 -9.987 17.856 1.00 97.94 371 ASN A N 1
ATOM 2828 C CA . ASN A 1 371 ? -19.754 -11.254 18.504 1.00 97.94 371 ASN A CA 1
ATOM 2829 C C . ASN A 1 371 ? -19.473 -12.386 17.498 1.00 97.94 371 ASN A C 1
ATOM 2831 O O . ASN A 1 371 ? -19.824 -13.551 17.735 1.00 97.94 371 ASN A O 1
ATOM 2835 N N . SER A 1 372 ? -18.909 -12.026 16.346 1.00 98.25 372 SER A N 1
ATOM 2836 C CA . SER A 1 372 ? -18.761 -12.905 15.196 1.00 98.25 372 SER A CA 1
ATOM 2837 C C . SER A 1 372 ? -17.322 -12.928 14.696 1.00 98.25 372 SER A C 1
ATOM 2839 O O . SER A 1 372 ? -16.641 -11.911 14.639 1.00 98.25 372 SER A O 1
ATOM 2841 N N . GLU A 1 373 ? -16.847 -14.108 14.312 1.00 98.06 373 GLU A N 1
ATOM 2842 C CA . GLU A 1 373 ? -15.496 -14.305 13.785 1.00 98.06 373 GLU A CA 1
ATOM 2843 C C . GLU A 1 373 ? -15.547 -15.114 12.489 1.00 98.06 373 GLU A C 1
ATOM 2845 O O . GLU A 1 373 ? -16.321 -16.067 12.364 1.00 98.06 373 GLU A O 1
ATOM 2850 N N . VAL A 1 374 ? -14.679 -14.773 11.539 1.00 97.81 374 VAL A N 1
ATOM 2851 C CA . VAL A 1 374 ? -14.415 -15.618 10.371 1.00 97.81 374 VAL A CA 1
ATOM 2852 C C . VAL A 1 374 ? -13.504 -16.763 10.803 1.00 97.81 374 VAL A C 1
ATOM 2854 O O . VAL A 1 374 ? -12.412 -16.526 11.316 1.00 97.81 374 VAL A O 1
ATOM 2857 N N . VAL A 1 375 ? -13.954 -18.004 10.615 1.00 97.75 375 VAL A N 1
ATOM 2858 C CA . VAL A 1 375 ? -13.228 -19.207 11.069 1.00 97.75 375 VAL A CA 1
ATOM 2859 C C . VAL A 1 375 ? -12.713 -20.083 9.933 1.00 97.75 375 VAL A C 1
ATOM 2861 O O . VAL A 1 375 ? -11.886 -20.955 10.183 1.00 97.75 375 VAL A O 1
ATOM 2864 N N . ASP A 1 376 ? -13.213 -19.882 8.716 1.00 97.56 376 ASP A N 1
ATOM 2865 C CA . ASP A 1 376 ? -12.750 -20.565 7.510 1.00 97.56 376 ASP A CA 1
ATOM 2866 C C . ASP A 1 376 ? -13.100 -19.727 6.275 1.00 97.56 376 ASP A C 1
ATOM 2868 O O . ASP A 1 376 ? -14.113 -19.023 6.275 1.00 97.56 376 ASP A O 1
ATOM 2872 N N . ALA A 1 377 ? -12.271 -19.799 5.238 1.00 95.44 377 ALA A N 1
ATOM 2873 C CA . ALA A 1 377 ? -12.502 -19.135 3.962 1.00 95.44 377 ALA A CA 1
ATOM 2874 C C . ALA A 1 377 ? -11.835 -19.931 2.835 1.00 95.44 377 ALA A C 1
ATOM 2876 O O . ALA A 1 377 ? -10.647 -20.254 2.902 1.00 95.44 377 ALA A O 1
ATOM 2877 N N . LYS A 1 378 ? -12.595 -20.220 1.780 1.00 96.00 378 LYS A N 1
ATOM 2878 C CA . LYS A 1 378 ? -12.117 -20.903 0.570 1.00 96.00 378 LYS A CA 1
ATOM 2879 C C . LYS A 1 378 ? -12.715 -20.249 -0.675 1.00 96.00 378 LYS A C 1
ATOM 2881 O O . LYS A 1 378 ? -13.658 -19.471 -0.576 1.00 96.00 378 LYS A O 1
ATOM 2886 N N . GLY A 1 379 ? -12.194 -20.604 -1.843 1.00 92.19 379 GLY A N 1
ATOM 2887 C CA . GLY A 1 379 ? -12.625 -20.043 -3.124 1.00 92.19 379 GLY A CA 1
ATOM 2888 C C . GLY A 1 379 ? -11.586 -19.093 -3.707 1.00 92.19 379 GLY A C 1
ATOM 2889 O O . GLY A 1 379 ? -10.398 -19.181 -3.382 1.00 92.19 379 GLY A O 1
ATOM 2890 N N . SER A 1 380 ? -12.029 -18.211 -4.592 1.00 90.81 380 SER A N 1
ATOM 2891 C CA . SER A 1 380 ? -11.172 -17.283 -5.332 1.00 90.81 380 SER A CA 1
ATOM 2892 C C . SER A 1 380 ? -11.874 -15.946 -5.542 1.00 90.81 380 SER A C 1
ATOM 2894 O O . SER A 1 380 ? -13.046 -15.795 -5.218 1.00 90.81 380 SER A O 1
ATOM 2896 N N . ILE A 1 381 ? -11.150 -14.970 -6.095 1.00 89.12 381 ILE A N 1
ATOM 2897 C CA . ILE A 1 381 ? -11.693 -13.648 -6.433 1.00 89.12 381 ILE A CA 1
ATOM 2898 C C . ILE A 1 381 ? -13.026 -13.809 -7.178 1.00 89.12 381 ILE A C 1
ATOM 2900 O O . ILE A 1 381 ? -13.094 -14.541 -8.164 1.00 89.12 381 ILE A O 1
ATOM 2904 N N . GLY A 1 382 ? -14.068 -13.135 -6.691 1.00 92.00 382 GLY A N 1
ATOM 2905 C CA . GLY A 1 382 ? -15.416 -13.185 -7.252 1.00 92.00 382 GLY A CA 1
ATOM 2906 C C . GLY A 1 382 ? -16.354 -14.197 -6.593 1.00 92.00 382 GLY A C 1
ATOM 2907 O O . GLY A 1 382 ? -17.563 -13.992 -6.650 1.00 92.00 382 GLY A O 1
ATOM 2908 N N . GLU A 1 383 ? -15.829 -15.223 -5.919 1.00 94.50 383 GLU A N 1
ATOM 2909 C CA . GLU A 1 383 ? -16.623 -16.255 -5.243 1.00 94.50 383 GLU A CA 1
ATOM 2910 C C . GLU A 1 383 ? -15.835 -16.883 -4.077 1.00 94.50 383 GLU A C 1
ATOM 2912 O O . GLU A 1 383 ? -15.145 -17.901 -4.209 1.00 94.50 383 GLU A O 1
ATOM 2917 N N . PHE A 1 384 ? -15.933 -16.259 -2.905 1.00 96.56 384 PHE A N 1
ATOM 2918 C CA . PHE A 1 384 ? -15.418 -16.782 -1.645 1.00 96.56 384 PHE A CA 1
ATOM 2919 C C . PHE A 1 384 ? -16.550 -17.378 -0.818 1.00 96.56 384 PHE A C 1
ATOM 2921 O O . PHE A 1 384 ? -17.515 -16.690 -0.496 1.00 96.56 384 PHE A O 1
ATOM 2928 N N . GLU A 1 385 ? -16.395 -18.631 -0.402 1.00 97.75 385 GLU A N 1
ATOM 2929 C CA . GLU A 1 385 ? -17.242 -19.252 0.612 1.00 97.75 385 GLU A CA 1
ATOM 2930 C C . GLU A 1 385 ? -16.573 -19.056 1.979 1.00 97.75 385 GLU A C 1
ATOM 2932 O O . GLU A 1 385 ? -15.493 -19.597 2.242 1.00 97.75 385 GLU A O 1
ATOM 2937 N N . VAL A 1 386 ? -17.209 -18.271 2.846 1.00 98.00 386 VAL A N 1
ATOM 2938 C CA . VAL A 1 386 ? -16.679 -17.884 4.155 1.00 98.00 386 VAL A CA 1
ATOM 2939 C C . VAL A 1 386 ? -17.577 -18.415 5.264 1.00 98.00 386 VAL A C 1
ATOM 2941 O O . VAL A 1 386 ? -18.798 -18.271 5.221 1.00 98.00 386 VAL A O 1
ATOM 2944 N N . VAL A 1 387 ? -16.970 -19.012 6.289 1.00 98.25 387 VAL A N 1
ATOM 2945 C CA . VAL A 1 387 ? -17.680 -19.507 7.470 1.00 98.25 387 VAL A CA 1
ATOM 2946 C C . VAL A 1 387 ? -17.549 -18.497 8.601 1.00 98.25 387 VAL A C 1
ATOM 2948 O O . VAL A 1 387 ? -16.456 -18.263 9.124 1.00 98.25 387 VAL A O 1
ATOM 2951 N N . ILE A 1 388 ? -18.685 -17.947 9.019 1.00 98.25 388 ILE A N 1
ATOM 2952 C CA . ILE A 1 388 ? -18.805 -17.016 10.138 1.00 98.25 388 ILE A CA 1
ATOM 2953 C C . ILE A 1 388 ? -19.339 -17.773 11.347 1.00 98.25 388 ILE A C 1
ATOM 2955 O O . ILE A 1 388 ? -20.288 -18.554 11.262 1.00 98.25 388 ILE A O 1
ATOM 2959 N N . LYS A 1 389 ? -18.709 -17.555 12.495 1.00 98.25 389 LYS A N 1
ATOM 2960 C CA . LYS A 1 389 ? -19.112 -18.118 13.777 1.00 98.25 389 LYS A CA 1
ATOM 2961 C C . LYS A 1 389 ? -19.612 -17.003 14.687 1.00 98.25 389 LYS A C 1
ATOM 2963 O O . LYS A 1 389 ? -18.819 -16.151 15.066 1.00 98.25 389 LYS A O 1
ATOM 2968 N N . THR A 1 390 ? -20.867 -17.088 15.120 1.00 96.88 390 THR A N 1
ATOM 2969 C CA . THR A 1 390 ? -21.476 -16.190 16.115 1.00 96.88 390 THR A CA 1
ATOM 2970 C C . THR A 1 390 ? -21.855 -17.007 17.346 1.00 96.88 390 THR A C 1
ATOM 2972 O O . THR A 1 390 ? -22.789 -17.819 17.323 1.00 96.88 390 THR A O 1
ATOM 2975 N N . GLY A 1 391 ? -21.088 -16.867 18.428 1.00 90.94 391 GLY A N 1
ATOM 2976 C CA . GLY A 1 391 ? -21.207 -17.751 19.592 1.00 90.94 391 GLY A CA 1
ATOM 2977 C C . GLY A 1 391 ? -21.006 -19.230 19.217 1.00 90.94 391 GLY A C 1
ATOM 2978 O O . GLY A 1 391 ? -19.915 -19.637 18.820 1.00 90.94 391 GLY A O 1
ATOM 2979 N N . ALA A 1 392 ? -22.050 -20.055 19.353 1.00 90.62 392 ALA A N 1
ATOM 2980 C CA . ALA A 1 392 ? -22.023 -21.472 18.962 1.00 90.62 392 ALA A CA 1
ATOM 2981 C C . ALA A 1 392 ? -22.537 -21.737 17.533 1.00 90.62 392 ALA A C 1
ATOM 2983 O O . ALA A 1 392 ? -22.328 -22.829 17.001 1.00 90.62 392 ALA A O 1
ATOM 2984 N N . LYS A 1 393 ? -23.218 -20.764 16.914 1.00 96.00 393 LYS A N 1
ATOM 2985 C CA . LYS A 1 393 ? -23.770 -20.896 15.564 1.00 96.00 393 LYS A CA 1
ATOM 2986 C C . LYS A 1 393 ? -22.654 -20.691 14.542 1.00 96.00 393 LYS A C 1
ATOM 2988 O O . LYS A 1 393 ? -21.820 -19.805 14.709 1.00 96.00 393 LYS A O 1
ATOM 2993 N N . LYS A 1 394 ? -22.662 -21.498 13.483 1.00 97.38 394 LYS A N 1
ATOM 2994 C CA . LYS A 1 394 ? -21.873 -21.263 12.274 1.00 97.38 394 LYS A CA 1
ATOM 2995 C C . LYS A 1 394 ? -22.814 -21.057 11.101 1.00 97.38 394 LYS A C 1
ATOM 2997 O O . LYS A 1 394 ? -23.809 -21.773 10.988 1.00 97.38 394 LYS A O 1
ATOM 3002 N N . GLU A 1 395 ? -22.489 -20.105 10.250 1.00 96.88 395 GLU A N 1
ATOM 3003 C CA . GLU A 1 395 ? -23.171 -19.863 8.988 1.00 96.88 395 GLU A CA 1
ATOM 3004 C C . GLU A 1 395 ? -22.149 -19.675 7.876 1.00 96.88 395 GLU A C 1
ATOM 3006 O O . GLU A 1 395 ? -21.038 -19.205 8.110 1.00 96.88 395 GLU A O 1
ATOM 3011 N N . THR A 1 396 ? -22.527 -20.102 6.681 1.00 97.69 396 THR A N 1
ATOM 3012 C CA . THR A 1 396 ? -21.698 -19.993 5.489 1.00 97.69 396 THR A CA 1
ATOM 3013 C C . THR A 1 396 ? -22.288 -18.908 4.607 1.00 97.69 396 THR A C 1
ATOM 3015 O O . THR A 1 396 ? -23.483 -18.954 4.309 1.00 97.69 396 THR A O 1
ATOM 3018 N N . LEU A 1 397 ? -21.458 -17.953 4.202 1.00 96.62 397 LEU A N 1
ATOM 3019 C CA . LEU A 1 397 ? -21.804 -16.889 3.268 1.00 96.62 397 LEU A CA 1
ATOM 3020 C C . LEU A 1 397 ? -20.941 -17.009 2.017 1.00 96.62 397 LEU A C 1
ATOM 3022 O O . LEU A 1 397 ? -19.764 -17.355 2.109 1.00 96.62 397 LEU A O 1
ATOM 3026 N N . THR A 1 398 ? -21.520 -16.673 0.871 1.00 97.38 398 THR A N 1
ATOM 3027 C CA . THR A 1 398 ? -20.764 -16.467 -0.364 1.00 97.38 398 THR A CA 1
ATOM 3028 C C . THR A 1 398 ? -20.604 -14.969 -0.576 1.00 97.38 398 THR A C 1
ATOM 3030 O O . THR A 1 398 ? -21.589 -14.239 -0.488 1.00 97.38 398 THR A O 1
ATOM 3033 N N . VAL A 1 399 ? -19.376 -14.510 -0.816 1.00 97.50 399 VAL A N 1
ATOM 3034 C CA . VAL A 1 399 ? -19.046 -13.098 -1.066 1.00 97.50 399 VAL A CA 1
ATOM 3035 C C . VAL A 1 399 ? -18.055 -12.974 -2.215 1.00 97.50 399 VAL A C 1
ATOM 3037 O O . VAL A 1 399 ? -17.215 -13.849 -2.405 1.00 97.50 399 VAL A O 1
ATOM 3040 N N . GLY A 1 400 ? -18.107 -11.885 -2.978 1.00 96.50 400 GLY A N 1
ATOM 3041 C CA . GLY A 1 400 ? -17.181 -11.679 -4.094 1.00 96.50 400 GLY A CA 1
ATOM 3042 C C . GLY A 1 400 ? -15.811 -11.165 -3.659 1.00 96.50 400 GLY A C 1
ATOM 3043 O O . GLY A 1 400 ? -14.789 -11.496 -4.266 1.00 96.50 400 GLY A O 1
ATOM 3044 N N . ILE A 1 401 ? -15.782 -10.358 -2.595 1.00 95.81 401 ILE A N 1
ATOM 3045 C CA . ILE A 1 401 ? -14.584 -9.668 -2.103 1.00 95.81 401 ILE A CA 1
ATOM 3046 C C . ILE A 1 401 ? -14.490 -9.816 -0.583 1.00 95.81 401 ILE A C 1
ATOM 3048 O O . ILE A 1 401 ? -15.496 -9.746 0.123 1.00 95.81 401 ILE A O 1
ATOM 3052 N N . VAL A 1 402 ? -13.264 -9.966 -0.078 1.00 97.19 402 VAL A N 1
ATOM 3053 C CA . VAL A 1 402 ? -12.952 -9.945 1.355 1.00 97.19 402 VAL A CA 1
ATOM 3054 C C . VAL A 1 402 ? -11.973 -8.810 1.647 1.00 97.19 402 VAL A C 1
ATOM 3056 O O . VAL A 1 402 ? -10.926 -8.708 1.010 1.00 97.19 402 VAL A O 1
ATOM 3059 N N . ILE A 1 403 ? -12.298 -7.978 2.633 1.00 97.38 403 ILE A N 1
ATOM 3060 C CA . ILE A 1 403 ? -11.473 -6.873 3.124 1.00 97.38 403 ILE A CA 1
ATOM 3061 C C . ILE A 1 403 ? -11.106 -7.152 4.581 1.00 97.38 403 ILE A C 1
ATOM 3063 O O . ILE A 1 403 ? -11.972 -7.398 5.420 1.00 97.38 403 ILE A O 1
ATOM 3067 N N . VAL A 1 404 ? -9.813 -7.098 4.895 1.00 97.56 404 VAL A N 1
ATOM 3068 C CA . VAL A 1 404 ? -9.299 -7.320 6.252 1.00 97.56 404 VAL A CA 1
ATOM 3069 C C . VAL A 1 404 ? -8.988 -5.971 6.897 1.00 97.56 404 VAL A C 1
ATOM 3071 O O . VAL A 1 404 ? -8.082 -5.267 6.460 1.00 97.56 404 VAL A O 1
ATOM 3074 N N . ALA A 1 405 ? -9.734 -5.627 7.944 1.00 97.25 405 ALA A N 1
ATOM 3075 C CA . ALA A 1 405 ? -9.652 -4.365 8.679 1.00 97.25 405 ALA A CA 1
ATOM 3076 C C . ALA A 1 405 ? -9.588 -4.608 10.201 1.00 97.25 405 ALA A C 1
ATOM 3078 O O . ALA A 1 405 ? -10.204 -3.900 10.994 1.00 97.25 405 ALA A O 1
ATOM 3079 N N . THR A 1 406 ? -8.816 -5.614 10.624 1.00 96.00 406 THR A N 1
ATOM 3080 C CA . THR A 1 406 ? -8.736 -6.081 12.023 1.00 96.00 406 THR A CA 1
ATOM 3081 C C . THR A 1 406 ? -7.988 -5.135 12.970 1.00 96.00 406 THR A C 1
ATOM 3083 O O . THR A 1 406 ? -7.861 -5.432 14.154 1.00 96.00 406 THR A O 1
ATOM 3086 N N . GLY A 1 407 ? -7.488 -4.007 12.461 1.00 92.81 407 GLY A N 1
ATOM 3087 C CA . GLY A 1 407 ? -6.845 -2.961 1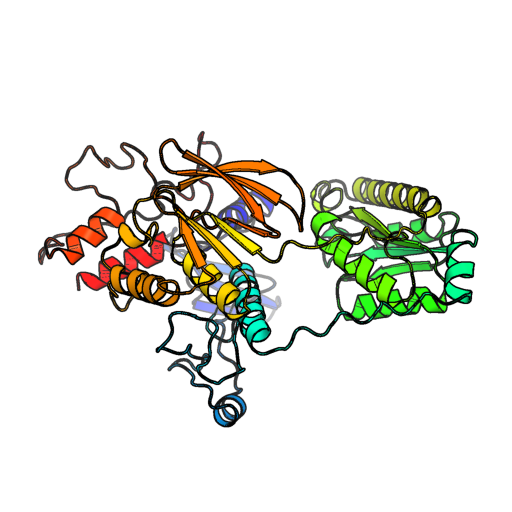3.251 1.00 92.81 407 GLY A CA 1
ATOM 3088 C C . GLY A 1 407 ? -5.477 -3.345 13.819 1.00 92.81 407 GLY A C 1
ATOM 3089 O O . GLY A 1 407 ? -4.772 -4.207 13.292 1.00 92.81 407 GLY A O 1
ATOM 3090 N N . ALA A 1 408 ? -5.107 -2.652 14.894 1.00 88.56 408 ALA A N 1
ATOM 3091 C CA . ALA A 1 408 ? -3.886 -2.857 15.662 1.00 88.56 408 ALA A CA 1
ATOM 3092 C C . ALA A 1 408 ? -4.232 -3.065 17.142 1.00 88.56 408 ALA A C 1
ATOM 3094 O O . ALA A 1 408 ? -5.338 -2.752 17.582 1.00 88.56 408 ALA A O 1
ATOM 3095 N N . VAL A 1 409 ? -3.272 -3.586 17.901 1.00 86.75 409 VAL A N 1
ATOM 3096 C CA . VAL A 1 409 ? -3.389 -3.793 19.348 1.00 86.75 409 VAL A CA 1
ATOM 3097 C C . VAL A 1 409 ? -2.253 -3.076 20.063 1.00 86.75 409 VAL A C 1
ATOM 3099 O O . VAL A 1 409 ? -1.160 -2.935 19.507 1.00 86.75 409 VAL A O 1
ATOM 3102 N N . ALA A 1 410 ? -2.506 -2.637 21.296 1.00 84.38 410 ALA A N 1
ATOM 3103 C CA . ALA A 1 410 ? -1.455 -2.120 22.160 1.00 84.38 410 ALA A CA 1
ATOM 3104 C C . ALA A 1 410 ? -0.414 -3.211 22.450 1.00 84.38 410 ALA A C 1
ATOM 3106 O O . ALA A 1 410 ? -0.724 -4.403 22.513 1.00 84.38 410 ALA A O 1
ATOM 3107 N N . LEU A 1 411 ? 0.835 -2.791 22.633 1.00 81.50 411 LEU A N 1
ATOM 3108 C CA . LEU A 1 411 ? 1.909 -3.690 23.024 1.00 81.50 411 LEU A CA 1
ATOM 3109 C C . LEU A 1 411 ? 1.680 -4.196 24.456 1.00 81.50 411 LEU A C 1
ATOM 3111 O O . LEU A 1 411 ? 1.698 -3.411 25.399 1.00 81.50 411 LEU A O 1
ATOM 3115 N N . GLU A 1 412 ? 1.542 -5.511 24.626 1.00 70.31 412 GLU A N 1
ATOM 3116 C CA . GLU A 1 412 ? 1.386 -6.148 25.939 1.00 70.31 412 GLU A CA 1
ATOM 3117 C C . GLU A 1 412 ? 2.713 -6.779 26.412 1.00 70.31 412 GLU A C 1
ATOM 3119 O O . GLU A 1 412 ? 2.853 -7.999 26.503 1.00 70.31 412 GLU A O 1
ATOM 3124 N N . GLU A 1 413 ? 3.729 -5.957 26.702 1.00 68.00 413 GLU A N 1
ATOM 3125 C CA . GLU A 1 413 ? 5.018 -6.442 27.223 1.00 68.00 413 GLU A CA 1
ATOM 3126 C C . GLU A 1 413 ? 5.166 -6.238 28.730 1.00 68.00 413 GLU A C 1
ATOM 3128 O O . GLU A 1 413 ? 5.486 -5.166 29.248 1.00 68.00 413 GLU A O 1
ATOM 3133 N N . LYS A 1 414 ? 4.944 -7.336 29.457 1.00 62.03 414 LYS A N 1
ATOM 3134 C CA . LYS A 1 414 ? 4.964 -7.392 30.921 1.00 62.03 414 LYS A CA 1
ATOM 3135 C C . LYS A 1 414 ? 6.359 -7.060 31.464 1.00 62.03 414 LYS A C 1
ATOM 3137 O O . LYS A 1 414 ? 7.259 -7.897 31.445 1.00 62.03 414 LYS A O 1
ATOM 3142 N N . GLY A 1 415 ? 6.514 -5.865 32.035 1.00 69.69 415 GLY A N 1
ATOM 3143 C CA . GLY A 1 415 ? 7.700 -5.463 32.796 1.00 69.69 415 GLY A CA 1
ATOM 3144 C C . GLY A 1 415 ? 8.668 -4.517 32.088 1.00 69.69 415 GLY A C 1
ATOM 3145 O O . GLY A 1 415 ? 9.658 -4.142 32.724 1.00 69.69 415 GLY A O 1
ATOM 3146 N N . LEU A 1 416 ? 8.411 -4.127 30.834 1.00 82.75 416 LEU A N 1
ATOM 3147 C CA . LEU A 1 416 ? 9.238 -3.153 30.115 1.00 82.75 416 LEU A CA 1
ATOM 3148 C C . LEU A 1 416 ? 9.285 -1.834 30.907 1.00 82.75 416 LEU A C 1
ATOM 3150 O O . LEU A 1 416 ? 8.247 -1.311 31.297 1.00 82.75 416 LEU A O 1
ATOM 3154 N N . TYR A 1 417 ? 10.487 -1.343 31.226 1.00 87.25 417 TYR A N 1
ATOM 3155 C CA . TYR A 1 417 ? 10.706 -0.157 32.078 1.00 87.25 417 TYR A CA 1
ATOM 3156 C C . TYR A 1 417 ? 9.986 -0.173 33.441 1.00 87.25 417 TYR A C 1
ATOM 3158 O O . TYR A 1 417 ? 9.775 0.871 34.048 1.00 87.25 417 TYR A O 1
ATOM 3166 N N . GLY A 1 418 ? 9.630 -1.354 33.957 1.00 88.69 418 GLY A N 1
ATOM 3167 C CA . GLY A 1 418 ? 8.870 -1.470 35.202 1.00 88.69 418 GLY A CA 1
ATOM 3168 C C . GLY A 1 418 ? 7.350 -1.386 35.035 1.00 88.69 418 GLY A C 1
ATOM 3169 O O . GLY A 1 418 ? 6.659 -1.370 36.050 1.00 88.69 418 GLY A O 1
ATOM 3170 N N . LEU A 1 419 ? 6.816 -1.412 33.807 1.00 86.81 419 LEU A N 1
ATOM 3171 C CA . LEU A 1 419 ? 5.376 -1.514 33.543 1.00 86.81 419 LEU A CA 1
ATOM 3172 C C . LEU A 1 419 ? 4.774 -2.719 34.285 1.00 86.81 419 LEU A C 1
ATOM 3174 O O . LEU A 1 419 ? 5.332 -3.821 34.243 1.00 86.81 419 LEU A O 1
ATOM 3178 N N . ASN A 1 420 ? 3.650 -2.516 34.977 1.00 84.94 420 ASN A N 1
ATOM 3179 C CA . ASN A 1 420 ? 3.012 -3.483 35.888 1.00 84.94 420 ASN A CA 1
ATOM 3180 C C . ASN A 1 420 ? 3.830 -3.870 37.142 1.00 84.94 420 ASN A C 1
ATOM 3182 O O . ASN A 1 420 ? 3.422 -4.762 37.888 1.00 84.94 420 ASN A O 1
ATOM 3186 N N . LYS A 1 421 ? 4.989 -3.245 37.385 1.00 89.38 421 LYS A N 1
ATOM 3187 C CA . LYS A 1 421 ? 5.814 -3.449 38.595 1.00 89.38 421 LYS A CA 1
ATOM 3188 C C . LYS A 1 421 ? 5.922 -2.187 39.446 1.00 89.38 421 LYS A C 1
ATOM 3190 O O . LYS A 1 421 ? 5.991 -2.299 40.667 1.00 89.38 421 LYS A O 1
ATOM 3195 N N . LEU A 1 422 ? 5.971 -1.024 38.808 1.00 90.88 422 LEU A N 1
ATOM 3196 C CA . LEU A 1 422 ? 6.008 0.288 39.442 1.00 90.88 422 LEU A CA 1
ATOM 3197 C C . LEU A 1 422 ? 4.646 0.965 39.235 1.00 90.88 422 LEU A C 1
ATOM 3199 O O . LEU A 1 422 ? 4.200 1.022 38.089 1.00 90.88 422 LEU A O 1
ATOM 3203 N N . PRO A 1 423 ? 3.971 1.445 40.295 1.00 88.00 423 PRO A N 1
ATOM 3204 C CA . PRO A 1 423 ? 2.647 2.062 40.174 1.00 88.00 423 PRO A CA 1
ATOM 3205 C C . PRO A 1 423 ? 2.658 3.379 39.382 1.00 88.00 423 PRO A C 1
ATOM 3207 O O . PRO A 1 423 ? 1.618 3.801 38.891 1.00 88.00 423 PRO A O 1
ATOM 3210 N N . GLU A 1 424 ? 3.819 4.019 39.241 1.00 89.31 424 GLU A N 1
ATOM 3211 C CA . GLU A 1 424 ? 3.998 5.267 38.496 1.00 89.31 424 GLU A CA 1
ATOM 3212 C C . GLU A 1 424 ? 4.213 5.046 36.989 1.00 89.31 424 GLU A C 1
ATOM 3214 O O . GLU A 1 424 ? 4.186 6.004 36.220 1.00 89.31 424 GLU A O 1
ATOM 3219 N N . VAL A 1 425 ? 4.450 3.802 36.554 1.00 91.62 425 VAL A N 1
ATOM 3220 C CA . VAL A 1 425 ? 4.717 3.474 35.148 1.00 91.62 425 VAL A CA 1
ATOM 3221 C C . VAL A 1 425 ? 3.453 2.930 34.499 1.00 91.62 425 VAL A C 1
ATOM 3223 O O . VAL A 1 425 ? 2.962 1.868 34.879 1.00 91.62 425 VAL A O 1
ATOM 3226 N N . MET A 1 426 ? 2.985 3.631 33.470 1.00 89.94 426 MET A N 1
ATOM 3227 C CA . MET A 1 426 ? 1.812 3.273 32.677 1.00 89.94 426 MET A CA 1
ATOM 3228 C C . MET A 1 426 ? 2.069 3.465 31.183 1.00 89.94 426 MET A C 1
ATOM 3230 O O . MET A 1 426 ? 3.048 4.089 30.768 1.00 89.94 426 MET A O 1
ATOM 3234 N N . THR A 1 427 ? 1.194 2.891 30.374 1.00 91.12 427 THR A N 1
ATOM 3235 C CA . THR A 1 427 ? 1.148 3.068 28.924 1.00 91.12 427 THR A CA 1
ATOM 3236 C C . THR A 1 427 ? 0.495 4.398 28.544 1.00 91.12 427 THR A C 1
ATOM 3238 O O . THR A 1 427 ? -0.267 4.975 29.315 1.00 91.12 427 THR A O 1
ATOM 3241 N N . GLU A 1 428 ? 0.731 4.859 27.314 1.00 90.12 428 GLU A N 1
ATOM 3242 C CA . GLU A 1 428 ? 0.049 6.045 26.765 1.00 90.12 428 GLU A CA 1
ATOM 3243 C C . GLU A 1 428 ? -1.480 5.888 26.719 1.00 90.12 428 GLU A C 1
ATOM 3245 O O . GLU A 1 428 ? -2.200 6.867 26.861 1.00 90.12 428 GLU A O 1
ATOM 3250 N N . VAL A 1 429 ? -1.990 4.662 26.556 1.00 89.94 429 VAL A N 1
ATOM 3251 C CA . VAL A 1 429 ? -3.437 4.375 26.541 1.00 89.94 429 VAL A CA 1
ATOM 3252 C C . VAL A 1 429 ? -4.044 4.566 27.936 1.00 89.94 429 VAL A C 1
ATOM 3254 O O . VAL A 1 429 ? -5.073 5.221 28.101 1.00 89.94 429 VAL A O 1
ATOM 3257 N N . GLU A 1 430 ? -3.374 4.040 28.964 1.00 90.44 430 GLU A N 1
ATOM 3258 C CA . GLU A 1 430 ? -3.763 4.250 30.363 1.00 90.44 430 GLU A CA 1
ATOM 3259 C C . GLU A 1 430 ? -3.656 5.730 30.746 1.00 90.44 430 GLU A C 1
ATOM 3261 O O . GLU A 1 430 ? -4.536 6.260 31.424 1.00 90.44 430 GLU A O 1
ATOM 3266 N N . PHE A 1 431 ? -2.612 6.412 30.266 1.00 91.50 431 PHE A N 1
ATOM 3267 C CA . PHE A 1 431 ? -2.416 7.834 30.514 1.00 91.50 431 PHE A CA 1
ATOM 3268 C C . PHE A 1 431 ? -3.501 8.700 29.864 1.00 91.50 431 PHE A C 1
ATOM 3270 O O . PHE A 1 431 ? -4.044 9.578 30.531 1.00 91.50 431 PHE A O 1
ATOM 3277 N N . ASN A 1 432 ? -3.894 8.400 28.622 1.00 91.69 432 ASN A N 1
ATOM 3278 C CA . ASN A 1 432 ? -5.008 9.061 27.939 1.00 91.69 432 ASN A CA 1
ATOM 3279 C C . ASN A 1 432 ? -6.310 8.973 28.754 1.00 91.69 432 ASN A C 1
ATOM 3281 O O . ASN A 1 432 ? -6.983 9.973 28.998 1.00 91.69 432 ASN A O 1
ATOM 3285 N N . THR A 1 433 ? -6.623 7.776 29.260 1.00 89.62 433 THR A N 1
ATOM 3286 C CA . THR A 1 433 ? -7.802 7.562 30.114 1.00 89.62 433 THR A CA 1
ATOM 3287 C C . THR A 1 433 ? -7.711 8.368 31.412 1.00 89.62 433 THR A C 1
ATOM 3289 O O . THR A 1 433 ? -8.699 8.962 31.845 1.00 89.62 433 THR A O 1
ATOM 3292 N N . ARG A 1 434 ? -6.522 8.411 32.025 1.00 89.75 434 ARG A N 1
ATOM 3293 C CA . ARG A 1 434 ? -6.256 9.123 33.280 1.00 89.75 434 ARG A CA 1
ATOM 3294 C C . ARG A 1 434 ? -6.379 10.646 33.139 1.00 89.75 434 ARG A C 1
ATOM 3296 O O . ARG A 1 434 ? -6.930 11.294 34.028 1.00 89.75 434 ARG A O 1
ATOM 3303 N N . ILE A 1 435 ? -5.897 11.224 32.036 1.00 89.25 435 ILE A N 1
ATOM 3304 C CA . ILE A 1 435 ? -6.080 12.656 31.747 1.00 89.25 435 ILE A CA 1
ATOM 3305 C C . ILE A 1 435 ? -7.570 12.959 31.575 1.00 89.25 435 ILE A C 1
ATOM 3307 O O . ILE A 1 435 ? -8.101 13.852 32.236 1.00 89.25 435 ILE A O 1
ATOM 3311 N N . ALA A 1 436 ? -8.267 12.171 30.754 1.00 86.38 436 ALA A N 1
ATOM 3312 C CA . ALA A 1 436 ? -9.679 12.389 30.458 1.00 86.38 436 ALA A CA 1
ATOM 3313 C C . ALA A 1 436 ? -10.603 12.228 31.679 1.00 86.38 436 ALA A C 1
ATOM 3315 O O . ALA A 1 436 ? -11.657 12.864 31.742 1.00 86.38 436 ALA A O 1
ATOM 3316 N N . SER A 1 437 ? -10.223 11.417 32.673 1.00 86.56 437 SER A N 1
ATOM 3317 C CA . SER A 1 437 ? -10.958 11.298 33.940 1.00 86.56 437 SER A CA 1
ATOM 3318 C C . SER A 1 437 ? -10.702 12.453 34.917 1.00 86.56 437 SER A C 1
ATOM 3320 O O . SER A 1 437 ? -11.286 12.471 36.001 1.00 86.56 437 SER A O 1
ATOM 3322 N N . GLY A 1 438 ? -9.848 13.417 34.558 1.00 84.44 438 GLY A N 1
ATOM 3323 C CA . GLY A 1 438 ? -9.440 14.520 35.430 1.00 84.44 438 GLY A CA 1
ATOM 3324 C C . GLY A 1 438 ? -8.460 14.101 36.528 1.00 84.44 438 GLY A C 1
ATOM 3325 O O . GLY A 1 438 ? -8.154 14.902 37.406 1.00 84.44 438 GLY A O 1
ATOM 3326 N N . GLU A 1 439 ? -7.953 12.867 36.479 1.00 83.19 439 GLU A N 1
ATOM 3327 C CA . GLU A 1 439 ? -6.950 12.339 37.406 1.00 83.19 439 GLU A CA 1
ATOM 3328 C C . GLU A 1 439 ? -5.541 12.451 36.817 1.00 83.19 439 GLU A C 1
ATOM 3330 O O . GLU A 1 439 ? -4.701 11.611 37.113 1.00 83.19 439 GLU A O 1
ATOM 3335 N N . GLY A 1 440 ? -5.291 13.440 35.953 1.00 78.69 440 GLY A N 1
ATOM 3336 C CA . GLY A 1 440 ? -4.031 13.625 35.235 1.00 78.69 440 GLY A CA 1
ATOM 3337 C C . GLY A 1 440 ? -2.819 13.886 36.140 1.00 78.69 440 GLY A C 1
ATOM 3338 O O . GLY A 1 440 ? -2.556 13.181 37.117 1.00 78.69 440 GLY A O 1
ATOM 3339 N N . ILE A 1 441 ? -2.021 14.878 35.768 1.00 82.69 441 ILE A N 1
ATOM 3340 C CA . ILE A 1 441 ? -0.807 15.251 36.498 1.00 82.69 441 ILE A CA 1
ATOM 3341 C C . ILE A 1 441 ? -1.086 16.544 37.261 1.00 82.69 441 ILE A C 1
ATOM 3343 O O . ILE A 1 441 ? -1.656 17.476 36.692 1.00 82.69 441 ILE A O 1
ATOM 3347 N N . GLU A 1 442 ? -0.735 16.593 38.548 1.00 81.75 442 GLU A N 1
ATOM 3348 C CA . GLU A 1 442 ? -0.928 17.795 39.364 1.00 81.75 442 GLU A CA 1
ATOM 3349 C C . GLU A 1 442 ? 0.114 18.873 39.023 1.00 81.75 442 GLU A C 1
ATOM 3351 O O . GLU A 1 442 ? 1.239 18.583 38.606 1.00 81.75 442 GLU A O 1
ATOM 3356 N N . ASP A 1 443 ? -0.242 20.144 39.228 1.00 81.44 443 ASP A N 1
ATOM 3357 C CA . ASP A 1 443 ? 0.693 21.251 39.016 1.00 81.44 443 ASP A CA 1
ATOM 3358 C C . ASP A 1 443 ? 1.938 21.097 39.911 1.00 81.44 443 ASP A C 1
ATOM 3360 O O . ASP A 1 443 ? 1.848 20.934 41.130 1.00 81.44 443 ASP A O 1
ATOM 3364 N N . GLY A 1 444 ? 3.118 21.146 39.291 1.00 82.94 444 GLY A N 1
ATOM 3365 C CA . GLY A 1 444 ? 4.408 20.919 39.946 1.00 82.94 444 GLY A CA 1
ATOM 3366 C C . GLY A 1 444 ? 4.892 19.463 39.967 1.00 82.94 444 GLY A C 1
ATOM 3367 O O . GLY A 1 444 ? 6.042 19.227 40.353 1.00 82.94 444 GLY A O 1
ATOM 3368 N N . GLU A 1 445 ? 4.089 18.492 39.524 1.00 86.06 445 GLU A N 1
ATOM 3369 C CA . GLU A 1 445 ? 4.566 17.128 39.293 1.00 86.06 445 GLU A CA 1
ATOM 3370 C C . GLU A 1 445 ? 5.410 17.035 38.013 1.00 86.06 445 GLU A C 1
ATOM 3372 O O . GLU A 1 445 ? 5.286 17.815 37.070 1.00 86.06 445 GLU A O 1
ATOM 3377 N N . THR A 1 446 ? 6.334 16.075 37.989 1.00 88.00 446 THR A N 1
ATOM 3378 C CA . THR A 1 446 ? 7.205 15.826 36.835 1.00 88.00 446 THR A CA 1
ATOM 3379 C C . THR A 1 446 ? 6.837 14.500 36.203 1.00 88.00 446 THR A C 1
ATOM 3381 O O . THR A 1 446 ? 6.743 13.489 36.897 1.00 88.00 446 THR A O 1
ATOM 3384 N N . PHE A 1 447 ? 6.726 14.485 34.879 1.00 89.62 447 PHE A N 1
ATOM 3385 C CA . PHE A 1 447 ? 6.553 13.264 34.107 1.00 89.62 447 PHE A CA 1
ATOM 3386 C C . PHE A 1 447 ? 7.640 13.114 33.053 1.00 89.62 447 PHE A C 1
ATOM 3388 O O . PHE A 1 447 ? 8.337 14.065 32.694 1.00 89.62 447 PHE A O 1
ATOM 3395 N N . ALA A 1 448 ? 7.797 11.886 32.571 1.00 92.00 448 ALA A N 1
ATOM 3396 C CA . ALA A 1 448 ? 8.705 11.561 31.491 1.00 92.00 448 ALA A CA 1
ATOM 3397 C C . ALA A 1 448 ? 8.023 10.581 30.541 1.00 92.00 448 ALA A C 1
ATOM 3399 O O . ALA A 1 448 ? 7.517 9.547 30.971 1.00 92.00 448 ALA A O 1
ATOM 3400 N N . VAL A 1 449 ? 8.065 10.889 29.247 1.00 92.19 449 VAL A N 1
ATOM 3401 C CA . VAL A 1 449 ? 7.582 9.986 28.202 1.00 92.19 449 VAL A CA 1
ATOM 3402 C C . VAL A 1 449 ? 8.749 9.187 27.636 1.00 92.19 449 VAL A C 1
ATOM 3404 O O . VAL A 1 449 ? 9.740 9.747 27.156 1.00 92.19 449 VAL A O 1
ATOM 3407 N N . ILE A 1 450 ? 8.627 7.859 27.650 1.00 91.81 450 ILE A N 1
ATOM 3408 C CA . ILE A 1 450 ? 9.601 6.956 27.033 1.00 91.81 450 ILE A CA 1
ATOM 3409 C C . ILE A 1 450 ? 9.129 6.616 25.618 1.00 91.81 450 ILE A C 1
ATOM 3411 O O . ILE A 1 450 ? 8.330 5.709 25.394 1.00 91.81 450 ILE A O 1
ATOM 3415 N N . HIS A 1 451 ? 9.643 7.347 24.631 1.00 90.50 451 HIS A N 1
ATOM 3416 C CA . HIS A 1 451 ? 9.349 7.050 23.231 1.00 90.50 451 HIS A CA 1
ATOM 3417 C C . HIS A 1 451 ? 9.940 5.715 22.777 1.00 90.50 451 HIS A C 1
ATOM 3419 O O . HIS A 1 451 ? 11.015 5.316 23.217 1.00 90.50 451 HIS A O 1
ATOM 3425 N N . CYS A 1 452 ? 9.292 5.116 21.774 1.00 89.38 452 CYS A N 1
ATOM 3426 C CA . CYS A 1 452 ? 9.733 3.874 21.129 1.00 89.38 452 CYS A CA 1
ATOM 3427 C C . CYS A 1 452 ? 9.828 2.683 22.099 1.00 89.38 452 CYS A C 1
ATOM 3429 O O . CYS A 1 452 ? 10.561 1.742 21.832 1.00 89.38 452 CYS A O 1
ATOM 3431 N N . ALA A 1 453 ? 9.087 2.701 23.211 1.00 89.25 453 ALA A N 1
ATOM 3432 C CA . ALA A 1 453 ? 9.009 1.554 24.105 1.00 89.25 453 ALA A CA 1
ATOM 3433 C C . ALA A 1 453 ? 8.509 0.313 23.335 1.00 89.25 453 ALA A C 1
ATOM 3435 O O . ALA A 1 453 ? 7.397 0.316 22.808 1.00 89.25 453 ALA A O 1
ATOM 3436 N N . GLY A 1 454 ? 9.369 -0.705 23.216 1.00 86.56 454 GLY A N 1
ATOM 3437 C CA . GLY A 1 454 ? 9.110 -1.929 22.451 1.00 86.56 454 GLY A CA 1
ATOM 3438 C C . GLY A 1 454 ? 9.059 -1.733 20.931 1.00 86.56 454 GLY A C 1
ATOM 3439 O O . GLY A 1 454 ? 8.355 -2.456 20.232 1.00 86.56 454 GLY A O 1
ATOM 3440 N N . SER A 1 455 ? 9.726 -0.707 20.396 1.00 89.31 455 SER A N 1
ATOM 3441 C CA . SER A 1 455 ? 9.865 -0.433 18.957 1.00 89.31 455 SER A CA 1
ATOM 3442 C C . SER A 1 455 ? 11.260 0.115 18.656 1.00 89.31 455 SER A C 1
ATOM 3444 O O . SER A 1 455 ? 11.884 0.721 19.523 1.00 89.31 455 SER A O 1
ATOM 3446 N N . ARG A 1 456 ? 11.728 -0.011 17.409 1.00 88.38 456 ARG A N 1
ATOM 3447 C CA . ARG A 1 456 ? 13.112 0.318 17.007 1.00 88.38 456 ARG A CA 1
ATOM 3448 C C . ARG A 1 456 ? 14.158 -0.418 17.849 1.00 88.38 456 ARG A C 1
ATOM 3450 O O . ARG A 1 456 ? 15.161 0.153 18.273 1.00 88.38 456 ARG A O 1
ATOM 3457 N N . GLU A 1 457 ? 13.873 -1.679 18.137 1.00 85.75 457 GLU A N 1
ATOM 3458 C CA . GLU A 1 457 ? 14.761 -2.539 18.909 1.00 85.75 457 GLU A CA 1
ATOM 3459 C C . GLU A 1 457 ? 15.863 -3.131 18.032 1.00 85.75 457 GLU A C 1
ATOM 3461 O O . GLU A 1 457 ? 15.735 -3.218 16.810 1.00 85.75 457 GLU A O 1
ATOM 3466 N N . ASP A 1 458 ? 16.949 -3.549 18.677 1.00 81.25 458 ASP A N 1
ATOM 3467 C CA . ASP A 1 458 ? 18.052 -4.240 18.019 1.00 81.25 458 ASP A CA 1
ATOM 3468 C C . ASP A 1 458 ? 17.557 -5.562 17.409 1.00 81.25 458 ASP A C 1
ATOM 3470 O O . ASP A 1 458 ? 16.999 -6.411 18.108 1.00 81.25 458 ASP A O 1
ATOM 3474 N N . ALA A 1 459 ? 17.796 -5.735 16.106 1.00 82.69 459 ALA A N 1
ATOM 3475 C CA . ALA A 1 459 ? 17.382 -6.904 15.334 1.00 82.69 459 ALA A CA 1
ATOM 3476 C C . ALA A 1 459 ? 17.966 -8.234 15.853 1.00 82.69 459 ALA A C 1
ATOM 3478 O O . ALA A 1 459 ? 17.460 -9.304 15.515 1.00 82.69 459 ALA A O 1
ATOM 3479 N N . SER A 1 460 ? 19.033 -8.192 16.658 1.00 80.44 460 SER A N 1
ATOM 3480 C CA . SER A 1 460 ? 19.627 -9.373 17.293 1.00 80.44 460 SER A CA 1
ATOM 3481 C C . SER A 1 460 ? 18.810 -9.924 18.468 1.00 80.44 460 SER A C 1
ATOM 3483 O O . SER A 1 460 ? 19.048 -11.058 18.891 1.00 80.44 460 SER A O 1
ATOM 3485 N N . LEU A 1 461 ? 17.846 -9.161 18.994 1.00 79.81 461 LEU A N 1
ATOM 3486 C CA . LEU A 1 461 ? 16.977 -9.609 20.078 1.00 79.81 461 LEU A CA 1
ATOM 3487 C C . LEU A 1 461 ? 15.828 -10.463 19.522 1.00 79.81 461 LEU A C 1
ATOM 3489 O O . LEU A 1 461 ? 15.171 -10.106 18.540 1.00 79.81 461 LEU A O 1
ATOM 3493 N N . GLU A 1 462 ? 15.570 -11.604 20.161 1.00 73.75 462 GLU A N 1
ATOM 3494 C CA . GLU A 1 462 ? 14.464 -12.489 19.792 1.00 73.75 462 GLU A CA 1
ATOM 3495 C C . GLU A 1 462 ? 13.119 -11.785 20.019 1.00 73.75 462 GLU A C 1
ATOM 3497 O O . GLU A 1 462 ? 12.847 -11.284 21.107 1.00 73.75 462 GLU A O 1
ATOM 3502 N N . GLY A 1 463 ? 12.277 -11.741 18.982 1.00 73.94 463 GLY A N 1
ATOM 3503 C CA . GLY A 1 463 ? 10.996 -11.028 19.024 1.00 73.94 463 GLY A CA 1
ATOM 3504 C C . GLY A 1 463 ? 11.102 -9.505 18.880 1.00 73.94 463 GLY A C 1
ATOM 3505 O O . GLY A 1 463 ? 10.087 -8.829 19.053 1.00 73.94 463 GLY A O 1
ATOM 3506 N N . SER A 1 464 ? 12.287 -8.977 18.546 1.00 81.19 464 SER A N 1
ATOM 3507 C CA . SER A 1 464 ? 12.515 -7.540 18.366 1.00 81.19 464 SER A CA 1
ATOM 3508 C C . SER A 1 464 ? 11.593 -6.910 17.332 1.00 81.19 464 SER A C 1
ATOM 3510 O O . SER A 1 464 ? 11.298 -7.472 16.271 1.00 81.19 464 SER A O 1
ATOM 3512 N N . ARG A 1 465 ? 11.173 -5.680 17.629 1.00 87.88 465 ARG A N 1
ATOM 3513 C CA . ARG A 1 465 ? 10.415 -4.842 16.696 1.00 87.88 465 ARG A CA 1
ATOM 3514 C C . ARG A 1 465 ? 11.323 -3.743 16.173 1.00 87.88 465 ARG A C 1
ATOM 3516 O O . ARG A 1 465 ? 11.413 -2.675 16.768 1.00 87.88 465 ARG A O 1
ATOM 3523 N N . THR A 1 466 ? 11.994 -3.996 15.054 1.00 88.31 466 THR A N 1
ATOM 3524 C CA . THR A 1 466 ? 12.965 -3.064 14.444 1.00 88.31 466 THR A CA 1
ATOM 3525 C C . THR A 1 466 ? 12.329 -1.800 13.857 1.00 88.31 466 THR A C 1
ATOM 3527 O O . THR A 1 466 ? 13.024 -0.831 13.565 1.00 88.31 466 THR A O 1
ATOM 3530 N N . TRP A 1 467 ? 11.006 -1.784 13.697 1.00 88.12 467 TRP A N 1
ATOM 3531 C CA . TRP A 1 467 ? 10.283 -0.733 12.988 1.00 88.12 467 TRP A CA 1
ATOM 3532 C C . TRP A 1 467 ? 9.769 0.387 13.901 1.00 88.12 467 TRP A C 1
ATOM 3534 O O . TRP A 1 467 ? 9.642 0.259 15.120 1.00 88.12 467 TRP A O 1
ATOM 3544 N N . CYS A 1 468 ? 9.395 1.507 13.278 1.00 89.94 468 CYS A N 1
ATOM 3545 C CA . CYS A 1 468 ? 8.618 2.565 13.913 1.00 89.94 468 CYS A CA 1
ATOM 3546 C C . CYS A 1 468 ? 7.126 2.188 13.975 1.00 89.94 468 CYS A C 1
ATOM 3548 O O . CYS A 1 468 ? 6.540 1.810 12.964 1.00 89.94 468 CYS A O 1
ATOM 3550 N N . SER A 1 469 ? 6.490 2.373 15.137 1.00 88.69 469 SER A N 1
ATOM 3551 C CA . SER A 1 469 ? 5.040 2.163 15.321 1.00 88.69 469 SER A CA 1
ATOM 3552 C C . SER A 1 469 ? 4.150 3.262 14.710 1.00 88.69 469 SER A C 1
ATOM 3554 O O . SER A 1 469 ? 2.931 3.195 14.817 1.00 88.69 469 SER A O 1
ATOM 3556 N N . GLY A 1 470 ? 4.736 4.290 14.087 1.00 88.25 470 GLY A N 1
ATOM 3557 C CA . GLY A 1 470 ? 4.030 5.370 13.384 1.00 88.25 470 GLY A CA 1
ATOM 3558 C C . GLY A 1 470 ? 3.369 6.406 14.299 1.00 88.25 470 GLY A C 1
ATOM 3559 O O . GLY A 1 470 ? 3.625 7.591 14.162 1.00 88.25 470 GLY A O 1
ATOM 3560 N N . ILE A 1 471 ? 2.580 5.987 15.285 1.00 87.31 471 ILE A N 1
ATOM 3561 C CA . ILE A 1 471 ? 1.666 6.889 16.013 1.00 87.31 471 ILE A CA 1
ATOM 3562 C C . ILE A 1 471 ? 2.215 7.425 17.345 1.00 87.31 471 ILE A C 1
ATOM 3564 O O . ILE A 1 471 ? 1.835 8.503 17.791 1.00 87.31 471 ILE A O 1
ATOM 3568 N N . CYS A 1 472 ? 3.147 6.706 17.979 1.00 89.12 472 CYS A N 1
ATOM 3569 C CA . CYS A 1 472 ? 3.507 6.924 19.387 1.00 89.12 472 CYS A CA 1
ATOM 3570 C C . CYS A 1 472 ? 4.150 8.284 19.698 1.00 89.12 472 CYS A C 1
ATOM 3572 O O . CYS A 1 472 ? 4.016 8.773 20.813 1.00 89.12 472 CYS A O 1
ATOM 3574 N N . CYS A 1 473 ? 4.859 8.903 18.748 1.00 90.12 473 CYS A N 1
ATOM 3575 C CA . CYS A 1 473 ? 5.422 10.240 18.968 1.00 90.12 473 CYS A CA 1
ATOM 3576 C C . CYS A 1 473 ? 4.338 11.321 18.966 1.00 90.12 473 CYS A C 1
ATOM 3578 O O . CYS A 1 473 ? 4.416 12.240 19.772 1.00 90.12 473 CYS A O 1
ATOM 3580 N N . MET A 1 474 ? 3.348 11.198 18.077 1.00 88.69 474 MET A N 1
ATOM 3581 C CA . MET A 1 474 ? 2.257 12.166 17.949 1.00 88.69 474 MET A CA 1
ATOM 3582 C C . MET A 1 474 ? 1.310 12.090 19.145 1.00 88.69 474 MET A C 1
ATOM 3584 O O . MET A 1 474 ? 1.032 13.116 19.747 1.00 88.69 474 MET A O 1
ATOM 3588 N N . ILE A 1 475 ? 0.924 10.875 19.546 1.00 89.50 475 ILE A N 1
ATOM 3589 C CA . ILE A 1 475 ? 0.065 10.634 20.717 1.00 89.50 475 ILE A CA 1
ATOM 3590 C C . ILE A 1 475 ? 0.698 11.198 21.998 1.00 89.50 475 ILE A C 1
ATOM 3592 O O . ILE A 1 475 ? 0.059 11.919 22.751 1.00 89.50 475 ILE A O 1
ATOM 3596 N N . ALA A 1 476 ? 1.993 10.951 22.210 1.00 91.06 476 ALA A N 1
ATOM 3597 C CA . ALA A 1 476 ? 2.708 11.503 23.358 1.00 91.06 476 ALA A CA 1
ATOM 3598 C C . ALA A 1 476 ? 2.712 13.044 23.389 1.00 91.06 476 ALA A C 1
ATOM 3600 O O . ALA A 1 476 ? 2.619 13.647 24.458 1.00 91.06 476 ALA A O 1
ATOM 3601 N N . LEU A 1 477 ? 2.859 13.688 22.224 1.00 90.69 477 LEU A N 1
ATOM 3602 C CA . LEU A 1 477 ? 2.810 15.148 22.100 1.00 90.69 477 LEU A CA 1
ATOM 3603 C C . LEU A 1 477 ? 1.408 15.680 22.391 1.00 90.69 477 LEU A C 1
ATOM 3605 O O . LEU A 1 477 ? 1.283 16.658 23.118 1.00 90.69 477 LEU A O 1
ATOM 3609 N N . GLU A 1 478 ? 0.385 15.030 21.845 1.00 89.94 478 GLU A N 1
ATOM 3610 C CA . GLU A 1 478 ? -1.022 15.341 22.082 1.00 89.94 478 GLU A CA 1
ATOM 3611 C C . GLU A 1 478 ? -1.347 15.315 23.579 1.00 89.94 478 GLU A C 1
ATOM 3613 O O . GLU A 1 478 ? -1.664 16.356 24.146 1.00 89.94 478 GLU A O 1
ATOM 3618 N N . HIS A 1 479 ? -1.119 14.184 24.252 1.00 88.50 479 HIS A N 1
ATOM 3619 C CA . HIS A 1 479 ? -1.373 14.057 25.690 1.00 88.50 479 HIS A CA 1
ATOM 3620 C C . HIS A 1 479 ? -0.558 15.048 26.526 1.00 88.50 479 HIS A C 1
ATOM 3622 O O . HIS A 1 479 ? -1.035 15.555 27.534 1.00 88.50 479 HIS A O 1
ATOM 3628 N N . SER A 1 480 ? 0.678 15.356 26.118 1.00 87.56 480 SER A N 1
ATOM 3629 C CA . SER A 1 480 ? 1.496 16.351 26.824 1.00 87.56 480 SER A CA 1
ATOM 3630 C C . SER A 1 480 ? 0.914 17.764 26.718 1.00 87.56 480 SER A C 1
ATOM 3632 O O . SER A 1 480 ? 1.062 18.547 27.654 1.00 87.56 480 SER A O 1
ATOM 3634 N N . LEU A 1 481 ? 0.277 18.100 25.592 1.00 85.56 481 LEU A N 1
ATOM 3635 C CA . LEU A 1 481 ? -0.389 19.387 25.386 1.00 85.56 481 LEU A CA 1
ATOM 3636 C C . LEU A 1 481 ? -1.745 19.458 26.099 1.00 85.56 481 LEU A C 1
ATOM 3638 O O . LEU A 1 481 ? -2.139 20.549 26.495 1.00 85.56 481 LEU A O 1
ATOM 3642 N N . GLU A 1 482 ? -2.422 18.326 26.315 1.00 83.31 482 GLU A N 1
ATOM 3643 C CA . GLU A 1 482 ? -3.654 18.254 27.119 1.00 83.31 482 GLU A CA 1
ATOM 3644 C C . GLU A 1 482 ? -3.439 18.608 28.599 1.00 83.31 482 GLU A C 1
ATOM 3646 O O . GLU A 1 482 ? -4.371 19.046 29.270 1.00 83.31 482 GLU A O 1
ATOM 3651 N N . LEU A 1 483 ? -2.219 18.428 29.115 1.00 79.75 483 LEU A N 1
ATOM 3652 C CA . LEU A 1 483 ? -1.862 18.761 30.499 1.00 79.75 483 LEU A CA 1
ATOM 3653 C C . LEU A 1 483 ? -1.644 20.265 30.738 1.00 79.75 483 LEU A C 1
ATOM 3655 O O . LEU A 1 483 ? -1.538 20.671 31.895 1.00 79.75 483 LEU A O 1
ATOM 3659 N N . CYS A 1 484 ? -1.470 21.056 29.672 1.00 58.53 484 CYS A N 1
ATOM 3660 C CA . CYS A 1 484 ? -1.025 22.453 29.732 1.00 58.53 484 CYS A CA 1
ATOM 3661 C C . CYS A 1 484 ? -2.156 23.477 29.885 1.00 58.53 484 CYS A C 1
ATOM 3663 O O . CYS A 1 484 ? -3.229 23.304 29.265 1.00 58.53 484 CYS A O 1
#